Protein AF-A0A966J8F5-F1 (afdb_monomer_lite)

Structure (mmCIF, N/CA/C/O backbone):
data_AF-A0A966J8F5-F1
#
_entry.id   AF-A0A966J8F5-F1
#
loop_
_atom_site.group_PDB
_atom_site.id
_atom_site.type_symbol
_atom_site.label_atom_id
_atom_site.label_alt_id
_atom_site.label_comp_id
_atom_site.label_asym_id
_atom_site.label_entity_id
_atom_site.label_seq_id
_atom_site.pdbx_PDB_ins_code
_atom_site.Cartn_x
_atom_site.Cartn_y
_atom_site.Cartn_z
_atom_site.occupancy
_atom_site.B_iso_or_equiv
_atom_site.auth_seq_id
_atom_site.auth_comp_id
_atom_site.auth_asym_id
_atom_site.auth_atom_id
_atom_site.pdbx_PDB_model_num
ATOM 1 N N . MET A 1 1 ? 41.437 -0.752 0.936 1.00 27.78 1 MET A N 1
ATOM 2 C CA . MET A 1 1 ? 42.569 -0.309 0.104 1.00 27.78 1 MET A CA 1
ATOM 3 C C . MET A 1 1 ? 41.995 0.548 -1.006 1.00 27.78 1 MET A C 1
ATOM 5 O O . MET A 1 1 ? 41.248 0.027 -1.821 1.00 27.78 1 MET A O 1
ATOM 9 N N . SER A 1 2 ? 42.232 1.856 -0.940 1.00 38.91 2 SER A N 1
ATOM 10 C CA . SER A 1 2 ? 41.903 2.834 -1.979 1.00 38.91 2 SER A CA 1
ATOM 11 C C . SER A 1 2 ? 42.869 2.631 -3.147 1.00 38.91 2 SER A C 1
ATOM 13 O O . SER A 1 2 ? 44.021 3.058 -3.088 1.00 38.91 2 SER A O 1
ATOM 15 N N . GLY A 1 3 ? 42.451 1.877 -4.158 1.00 43.62 3 GLY A N 1
ATOM 16 C CA . GLY A 1 3 ? 43.195 1.782 -5.407 1.00 43.62 3 GLY A CA 1
ATOM 17 C C . GLY A 1 3 ? 42.671 2.849 -6.352 1.00 43.62 3 GLY A C 1
ATOM 18 O O . GLY A 1 3 ? 41.497 2.795 -6.699 1.00 43.62 3 GLY A O 1
ATOM 19 N N . ALA A 1 4 ? 43.519 3.799 -6.745 1.00 52.91 4 ALA A N 1
ATOM 20 C CA . ALA A 1 4 ? 43.224 4.708 -7.846 1.00 52.91 4 ALA A CA 1
ATOM 21 C C . ALA A 1 4 ? 42.781 3.898 -9.081 1.00 52.91 4 ALA A C 1
ATOM 23 O O . ALA A 1 4 ? 43.406 2.872 -9.386 1.00 52.91 4 ALA A O 1
ATOM 24 N N . LEU A 1 5 ? 41.689 4.337 -9.717 1.00 54.97 5 LEU A N 1
ATOM 25 C CA . LEU A 1 5 ? 41.231 3.850 -11.021 1.00 54.97 5 LEU A CA 1
ATOM 26 C C . LEU A 1 5 ? 42.339 4.068 -12.055 1.00 54.97 5 LEU A C 1
ATOM 28 O O . LEU A 1 5 ? 43.030 5.086 -11.996 1.00 54.97 5 LEU A O 1
ATOM 32 N N . ASP A 1 6 ? 42.471 3.155 -13.011 1.00 59.91 6 ASP A N 1
ATOM 33 C CA . ASP A 1 6 ? 43.312 3.411 -14.180 1.00 59.91 6 ASP A CA 1
ATOM 34 C C . ASP A 1 6 ? 42.486 4.256 -15.162 1.00 59.91 6 ASP A C 1
ATOM 36 O O . ASP A 1 6 ? 41.316 3.955 -15.397 1.00 59.91 6 ASP A O 1
ATOM 40 N N . SER A 1 7 ? 43.044 5.333 -15.716 1.00 62.97 7 SER A N 1
ATOM 41 C CA . SER A 1 7 ? 42.364 6.165 -16.714 1.00 62.97 7 SER A CA 1
ATOM 42 C C . SER A 1 7 ? 42.996 6.004 -18.096 1.00 62.97 7 SER A C 1
ATOM 44 O O . SER A 1 7 ? 44.214 5.911 -18.230 1.00 62.97 7 SER A O 1
ATOM 46 N N . LEU A 1 8 ? 42.157 5.975 -19.132 1.00 69.38 8 LEU A N 1
ATOM 47 C CA . LEU A 1 8 ? 42.561 5.962 -20.534 1.00 69.38 8 LEU A CA 1
ATOM 48 C C . LEU A 1 8 ? 41.934 7.159 -21.244 1.00 69.38 8 LEU A C 1
ATOM 50 O O . LEU A 1 8 ? 40.709 7.269 -21.323 1.00 69.38 8 LEU A O 1
ATOM 54 N N . THR A 1 9 ? 42.778 8.029 -21.790 1.00 66.81 9 THR A N 1
ATOM 55 C CA . THR A 1 9 ? 42.324 9.111 -22.662 1.00 66.81 9 THR A CA 1
ATOM 56 C C . THR A 1 9 ? 42.034 8.544 -24.048 1.00 66.81 9 THR A C 1
ATOM 58 O O . THR A 1 9 ? 42.932 8.026 -24.706 1.00 66.81 9 THR A O 1
ATOM 61 N N . VAL A 1 10 ? 40.778 8.618 -24.475 1.00 71.12 10 VAL A N 1
ATOM 62 C CA . VAL A 1 10 ? 40.305 8.161 -25.781 1.00 71.12 10 VAL A CA 1
ATOM 63 C C . VAL A 1 10 ? 40.438 9.312 -26.772 1.00 71.12 10 VAL A C 1
ATOM 65 O O . VAL A 1 10 ? 39.859 10.382 -26.569 1.00 71.12 10 VAL A O 1
ATOM 68 N N . THR A 1 11 ? 41.193 9.077 -27.840 1.00 71.12 11 THR A N 1
ATOM 69 C CA . THR A 1 11 ? 41.366 9.996 -28.971 1.00 71.12 11 THR A CA 1
ATOM 70 C C . THR A 1 11 ? 40.609 9.472 -30.191 1.00 71.12 11 THR A C 1
ATOM 72 O O . THR A 1 11 ? 40.102 8.347 -30.198 1.00 71.12 11 THR A O 1
ATOM 75 N N . ALA A 1 12 ? 40.549 10.264 -31.265 1.00 64.31 12 ALA A N 1
ATOM 76 C CA . ALA A 1 12 ? 39.954 9.830 -32.534 1.00 64.31 12 ALA A CA 1
ATOM 77 C C . ALA A 1 12 ? 40.668 8.619 -33.180 1.00 64.31 12 ALA A C 1
ATOM 79 O O . ALA A 1 12 ? 40.118 7.996 -34.086 1.00 64.31 12 ALA A O 1
ATOM 80 N N . GLU A 1 13 ? 41.877 8.289 -32.723 1.00 68.81 13 GLU A N 1
ATOM 81 C CA . GLU A 1 13 ? 42.706 7.194 -33.239 1.00 68.81 13 GLU A CA 1
ATOM 82 C C . GLU A 1 13 ? 42.578 5.911 -32.399 1.00 68.81 13 GLU A C 1
ATOM 84 O O . GLU A 1 13 ? 42.968 4.836 -32.857 1.00 68.81 13 GLU A O 1
ATOM 89 N N . THR A 1 14 ? 42.007 5.994 -31.190 1.00 69.88 14 THR A N 1
ATOM 90 C CA . THR A 1 14 ? 41.884 4.853 -30.275 1.00 69.88 14 THR A CA 1
ATOM 91 C C . THR A 1 14 ? 40.883 3.826 -30.806 1.00 69.88 14 THR A C 1
ATOM 93 O O . THR A 1 14 ? 39.699 4.118 -31.003 1.00 69.88 14 THR A O 1
ATOM 96 N N . SER A 1 15 ? 41.333 2.585 -30.997 1.00 74.56 15 SER A N 1
ATOM 97 C CA . SER A 1 15 ? 40.471 1.513 -31.508 1.00 74.56 15 SER A CA 1
ATOM 98 C C . SER A 1 15 ? 39.706 0.788 -30.389 1.00 74.56 15 SER A C 1
ATOM 100 O O . SER A 1 15 ? 40.181 0.639 -29.264 1.00 74.56 15 SER A O 1
ATOM 102 N N . LEU A 1 16 ? 38.521 0.248 -30.700 1.00 63.12 16 LEU A N 1
ATOM 103 C CA . LEU A 1 16 ? 37.748 -0.578 -29.756 1.00 63.12 16 LEU A CA 1
ATOM 104 C C . LEU A 1 16 ? 38.511 -1.829 -29.288 1.00 63.12 16 LEU A C 1
ATOM 106 O O . LEU A 1 16 ? 38.300 -2.287 -28.166 1.00 63.12 16 LEU A O 1
ATOM 110 N N . LEU A 1 17 ? 39.380 -2.383 -30.140 1.00 65.62 17 LEU A N 1
ATOM 111 C CA . LEU A 1 17 ? 40.204 -3.549 -29.819 1.00 65.62 17 LEU A CA 1
ATOM 112 C C . LEU A 1 17 ? 41.227 -3.213 -28.726 1.00 65.62 17 LEU A C 1
ATOM 114 O O . LEU A 1 17 ? 41.369 -3.965 -27.769 1.00 65.62 17 LEU A O 1
ATOM 118 N N . GLU A 1 18 ? 41.869 -2.054 -28.841 1.00 74.88 18 GLU A N 1
ATOM 119 C CA . GLU A 1 18 ? 42.858 -1.543 -27.891 1.00 74.88 18 GLU A CA 1
ATOM 120 C C . GLU A 1 18 ? 42.237 -1.280 -26.513 1.00 74.88 18 GLU A C 1
ATOM 122 O O . GLU A 1 18 ? 42.765 -1.720 -25.491 1.00 74.88 18 GLU A O 1
ATOM 127 N N . ILE A 1 19 ? 41.043 -0.674 -26.483 1.00 73.94 19 ILE A N 1
ATOM 128 C CA . ILE A 1 19 ? 40.263 -0.494 -25.247 1.00 73.94 19 ILE A CA 1
ATOM 129 C C . ILE A 1 19 ? 39.933 -1.855 -24.613 1.00 73.94 19 ILE A C 1
ATOM 131 O O . ILE A 1 19 ? 40.020 -2.020 -23.397 1.00 73.94 19 ILE A O 1
ATOM 135 N N . LEU A 1 20 ? 39.561 -2.846 -25.429 1.00 70.62 20 LEU A N 1
ATOM 136 C CA . LEU A 1 20 ? 39.231 -4.198 -24.973 1.00 70.62 20 LEU A CA 1
ATOM 137 C C . LEU A 1 20 ? 40.443 -4.958 -24.429 1.00 70.62 20 LEU A C 1
ATOM 139 O O . LEU A 1 20 ? 40.294 -5.697 -23.456 1.00 70.62 20 LEU A O 1
ATOM 143 N N . GLU A 1 21 ? 41.615 -4.818 -25.042 1.00 75.88 21 GLU A N 1
ATOM 144 C CA . GLU A 1 21 ? 42.851 -5.432 -24.550 1.00 75.88 21 GLU A CA 1
ATOM 145 C C . GLU A 1 21 ? 43.305 -4.798 -23.234 1.00 75.88 21 GLU A C 1
ATOM 147 O O . GLU A 1 21 ? 43.598 -5.528 -22.286 1.00 75.88 21 GLU A O 1
ATOM 152 N N . LEU A 1 22 ? 43.246 -3.467 -23.124 1.00 73.44 22 LEU A N 1
ATOM 153 C CA . LEU A 1 22 ? 43.526 -2.741 -21.880 1.00 73.44 22 LEU A CA 1
ATOM 154 C C . LEU A 1 22 ? 42.555 -3.123 -20.762 1.00 73.44 22 LEU A C 1
ATOM 156 O O . LEU A 1 22 ? 42.973 -3.383 -19.634 1.00 73.44 22 LEU A O 1
ATOM 160 N N . PHE A 1 23 ? 41.264 -3.229 -21.077 1.00 71.31 23 PHE A N 1
ATOM 161 C CA . PHE A 1 23 ? 40.258 -3.664 -20.114 1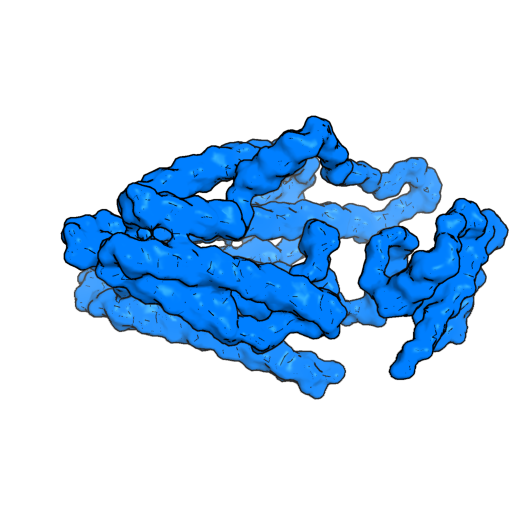.00 71.31 23 PHE A CA 1
ATOM 162 C C . PHE A 1 23 ? 40.482 -5.112 -19.656 1.00 71.31 23 PHE A C 1
ATOM 164 O O . PHE A 1 23 ? 40.400 -5.399 -18.467 1.00 71.31 23 PHE A O 1
ATOM 171 N N . LYS A 1 24 ? 40.796 -6.033 -20.578 1.00 73.62 24 LYS A N 1
ATOM 172 C CA . LYS A 1 24 ? 41.087 -7.440 -20.243 1.00 73.62 24 LYS A CA 1
ATOM 173 C C . LYS A 1 24 ? 42.396 -7.609 -19.469 1.00 73.62 24 LYS A C 1
ATOM 175 O O . LYS A 1 24 ? 42.520 -8.573 -18.717 1.00 73.62 24 LYS A O 1
ATOM 180 N N . GLY A 1 25 ? 43.363 -6.721 -19.691 1.00 73.38 25 GLY A N 1
ATOM 181 C CA . GLY A 1 25 ? 44.661 -6.721 -19.020 1.00 73.38 25 GLY A CA 1
ATOM 182 C C . GLY A 1 25 ? 44.659 -6.031 -17.655 1.00 73.38 25 GLY A C 1
ATOM 183 O O . GLY A 1 25 ? 45.545 -6.306 -16.845 1.00 73.38 25 GLY A O 1
ATOM 184 N N . SER A 1 26 ? 43.684 -5.160 -17.373 1.00 72.31 26 SER A N 1
ATOM 185 C CA . SER A 1 26 ? 43.607 -4.470 -16.086 1.00 72.31 26 SER A CA 1
ATOM 186 C C . SER A 1 26 ? 42.975 -5.344 -15.000 1.00 72.31 26 SER A C 1
ATOM 188 O O . SER A 1 26 ? 42.033 -6.103 -15.217 1.00 72.31 26 SER A O 1
ATOM 190 N N . THR A 1 27 ? 43.508 -5.212 -13.787 1.00 60.16 27 THR A N 1
ATOM 191 C CA . THR A 1 27 ? 42.956 -5.820 -12.565 1.00 60.16 27 THR A CA 1
ATOM 192 C C . THR A 1 27 ? 42.070 -4.843 -11.784 1.00 60.16 27 THR A C 1
ATOM 194 O O . THR A 1 27 ? 41.579 -5.183 -10.705 1.00 60.16 27 THR A O 1
ATOM 197 N N . LYS A 1 28 ? 41.872 -3.631 -12.320 1.00 60.34 28 LYS A N 1
ATOM 198 C CA . LYS A 1 28 ? 41.107 -2.531 -11.728 1.00 60.34 28 LYS A CA 1
ATOM 199 C C . LYS A 1 28 ? 40.084 -1.978 -12.720 1.00 60.34 28 LYS A C 1
ATOM 201 O O . LYS A 1 28 ? 40.144 -2.235 -13.918 1.00 60.34 28 LYS A O 1
ATOM 206 N N . ASP A 1 29 ? 39.151 -1.191 -12.200 1.00 58.47 29 ASP A N 1
ATOM 207 C CA . ASP A 1 29 ? 38.188 -0.449 -13.010 1.00 58.47 29 ASP A CA 1
ATOM 208 C C . ASP A 1 29 ? 38.923 0.593 -13.888 1.00 58.47 29 ASP A C 1
ATOM 210 O O . ASP A 1 29 ? 39.767 1.349 -13.395 1.00 58.47 29 ASP A O 1
ATOM 214 N N . LEU A 1 30 ? 38.592 0.618 -15.186 1.00 64.50 30 LEU A N 1
ATOM 215 C CA . LEU A 1 30 ? 39.188 1.498 -16.198 1.00 64.50 30 LEU A CA 1
ATOM 216 C C . LEU A 1 30 ? 38.237 2.664 -16.523 1.00 64.50 30 LEU A C 1
ATOM 218 O O . LEU A 1 30 ? 37.098 2.447 -16.944 1.00 64.50 30 LEU A O 1
ATOM 222 N N . LEU A 1 31 ? 38.704 3.900 -16.352 1.00 65.25 31 LEU A N 1
ATOM 223 C CA . LEU A 1 31 ? 37.974 5.129 -16.662 1.00 65.25 31 LEU A CA 1
ATOM 224 C C . LEU A 1 31 ? 38.357 5.642 -18.057 1.00 65.25 31 LEU A C 1
ATOM 226 O O . LEU A 1 31 ? 39.491 6.052 -18.273 1.00 65.25 31 LEU A O 1
ATOM 230 N N . LEU A 1 32 ? 37.406 5.668 -18.991 1.00 65.38 32 LEU A N 1
ATOM 231 C CA . LEU A 1 32 ? 37.613 6.232 -20.329 1.00 65.38 32 LEU A CA 1
ATOM 232 C C . LEU A 1 32 ? 37.292 7.733 -20.331 1.00 65.38 32 LEU A C 1
ATOM 234 O O . LEU A 1 32 ? 36.190 8.121 -19.942 1.00 65.38 32 LEU A O 1
ATOM 238 N N . ILE A 1 33 ? 38.232 8.566 -20.777 1.00 56.88 33 ILE A N 1
ATOM 239 C CA . ILE A 1 33 ? 38.100 10.029 -20.816 1.00 56.88 33 ILE A CA 1
ATOM 240 C C . ILE A 1 33 ? 38.290 10.499 -22.257 1.00 56.88 33 ILE A C 1
ATOM 242 O O . ILE A 1 33 ? 39.343 10.284 -22.833 1.00 56.88 33 ILE A O 1
ATOM 246 N N . ASP A 1 34 ? 37.293 11.148 -22.852 1.00 57.03 34 ASP A N 1
ATOM 247 C CA . ASP A 1 34 ? 37.446 11.771 -24.175 1.00 57.03 34 ASP A CA 1
ATOM 248 C C . ASP A 1 34 ? 38.460 12.928 -24.097 1.00 57.03 34 ASP A C 1
ATOM 250 O O . ASP A 1 34 ? 38.349 13.783 -23.212 1.00 57.03 34 ASP A O 1
ATOM 254 N N . GLU A 1 35 ? 39.422 12.964 -25.028 1.00 53.66 35 GLU A N 1
ATOM 255 C CA . GLU A 1 35 ? 40.482 13.981 -25.147 1.00 53.66 35 GLU A CA 1
ATOM 256 C C . GLU A 1 35 ? 39.977 15.435 -25.095 1.00 53.66 35 GLU A C 1
ATOM 258 O O . GLU A 1 35 ? 40.712 16.339 -24.696 1.00 53.66 35 GLU A O 1
ATOM 263 N N . ARG A 1 36 ? 38.720 15.683 -25.484 1.00 42.50 36 ARG A N 1
ATOM 264 C CA . ARG A 1 36 ? 38.117 17.027 -25.522 1.00 42.50 36 ARG A CA 1
ATOM 265 C C . ARG A 1 36 ? 37.429 17.415 -24.217 1.00 42.50 36 ARG A C 1
ATOM 267 O O . ARG A 1 36 ? 36.923 18.534 -24.096 1.00 42.50 36 ARG A O 1
ATOM 274 N N . THR A 1 37 ? 37.391 16.514 -23.240 1.00 44.19 37 THR A N 1
ATOM 275 C CA . THR A 1 37 ? 36.713 16.731 -21.961 1.00 44.19 37 THR A CA 1
ATOM 276 C C . THR A 1 37 ? 37.679 17.329 -20.943 1.00 44.19 37 THR A C 1
ATOM 278 O O . THR A 1 37 ? 38.587 16.660 -20.462 1.00 44.19 37 THR A O 1
ATOM 281 N N . ILE A 1 38 ? 37.460 18.590 -20.561 1.00 42.16 38 ILE A N 1
ATOM 282 C CA . ILE A 1 38 ? 38.235 19.248 -19.499 1.00 42.16 38 ILE A CA 1
ATOM 283 C C . ILE A 1 38 ? 37.555 18.982 -18.154 1.00 42.16 38 ILE A C 1
ATOM 285 O O . ILE A 1 38 ? 36.495 19.538 -17.859 1.00 42.16 38 ILE A O 1
ATOM 289 N N . ILE A 1 39 ? 38.181 18.149 -17.324 1.00 43.62 39 ILE A N 1
ATOM 290 C CA . ILE A 1 39 ? 37.778 17.897 -15.937 1.00 43.62 39 ILE A CA 1
ATOM 291 C C . ILE A 1 39 ? 38.904 18.412 -15.043 1.00 43.62 39 ILE A C 1
ATOM 293 O O . ILE A 1 39 ? 40.059 18.053 -15.232 1.00 43.62 39 ILE A O 1
ATOM 297 N N . THR A 1 40 ? 38.586 19.289 -14.092 1.00 39.41 40 THR A N 1
ATOM 298 C CA . THR A 1 40 ? 39.594 19.829 -13.161 1.00 39.41 40 THR A CA 1
ATOM 299 C C . THR A 1 40 ? 40.020 18.763 -12.146 1.00 39.41 40 THR A C 1
ATOM 301 O O . THR A 1 40 ? 39.174 17.980 -11.717 1.00 39.41 40 THR A O 1
ATOM 304 N N . ASP A 1 41 ? 41.288 18.752 -11.717 1.00 41.28 41 ASP A N 1
ATOM 305 C CA . ASP A 1 41 ? 41.841 17.732 -10.798 1.00 41.28 41 ASP A CA 1
ATOM 306 C C . ASP A 1 41 ? 40.985 17.459 -9.544 1.00 41.28 41 ASP A C 1
ATOM 308 O O . ASP A 1 41 ? 40.738 16.289 -9.248 1.00 41.28 41 ASP A O 1
ATOM 312 N N . PRO A 1 42 ? 40.397 18.469 -8.862 1.00 39.34 42 PRO A N 1
ATOM 313 C CA . PRO A 1 42 ? 39.513 18.213 -7.722 1.00 39.34 42 PRO A CA 1
ATOM 314 C C . PRO A 1 42 ? 38.245 17.433 -8.103 1.00 39.34 42 PRO A C 1
ATOM 316 O O . PRO A 1 42 ? 37.705 16.677 -7.300 1.00 39.34 42 PRO A O 1
ATOM 319 N N . HIS A 1 43 ? 37.746 17.614 -9.329 1.00 41.31 43 HIS A N 1
ATOM 320 C CA . HIS A 1 43 ? 36.604 16.867 -9.857 1.00 41.31 43 HIS A CA 1
ATOM 321 C C . HIS A 1 43 ? 37.012 15.468 -10.332 1.00 41.31 43 HIS A C 1
ATOM 323 O O . HIS A 1 43 ? 36.195 14.556 -10.253 1.00 41.31 43 HIS A O 1
ATOM 329 N N . LEU A 1 44 ? 38.258 15.278 -10.775 1.00 47.31 44 LEU A N 1
ATOM 330 C CA . LEU A 1 44 ? 38.805 13.972 -11.145 1.00 47.31 44 LEU A CA 1
ATOM 331 C C . LEU A 1 44 ? 38.998 13.072 -9.913 1.00 47.31 44 LEU A C 1
ATOM 333 O O . LEU A 1 44 ? 38.591 11.914 -9.938 1.00 47.31 44 LEU A O 1
ATOM 337 N N . GLU A 1 45 ? 39.514 13.619 -8.808 1.00 46.12 45 GLU A N 1
ATOM 338 C CA . GLU A 1 45 ? 39.604 12.917 -7.515 1.00 46.12 45 GLU A CA 1
ATOM 339 C C . GLU A 1 45 ? 38.214 12.530 -6.972 1.00 46.12 45 GLU A C 1
ATOM 341 O O . GLU A 1 45 ? 38.010 11.433 -6.456 1.00 46.12 45 GLU A O 1
ATOM 346 N N . LEU A 1 46 ? 37.202 13.381 -7.173 1.00 41.47 46 LEU A N 1
ATOM 347 C CA . LEU A 1 46 ? 35.810 13.064 -6.825 1.00 41.47 46 LEU A CA 1
ATOM 348 C C . LEU A 1 46 ? 35.206 11.941 -7.691 1.00 41.47 46 LEU A C 1
ATOM 350 O O . LEU A 1 46 ? 34.330 11.214 -7.211 1.00 41.47 46 LEU A O 1
ATOM 354 N N . LEU A 1 47 ? 35.656 11.795 -8.944 1.00 44.19 47 LEU A N 1
ATOM 355 C CA . LEU A 1 47 ? 35.233 10.732 -9.867 1.00 44.19 47 LEU A CA 1
ATOM 356 C C . LEU A 1 47 ? 35.885 9.378 -9.543 1.00 44.19 47 LEU A C 1
ATOM 358 O O . LEU A 1 47 ? 35.274 8.340 -9.797 1.00 44.19 47 LEU A O 1
ATOM 362 N N . THR A 1 48 ? 37.093 9.377 -8.971 1.00 45.44 48 THR A N 1
ATOM 363 C CA . THR A 1 48 ? 37.821 8.159 -8.578 1.00 45.44 48 THR A CA 1
ATOM 364 C C . THR A 1 48 ? 37.443 7.661 -7.178 1.00 45.44 48 THR A C 1
ATOM 366 O O . THR A 1 48 ? 37.435 6.451 -6.949 1.00 45.44 48 THR A O 1
ATOM 369 N N . ASP A 1 49 ? 37.030 8.551 -6.268 1.00 39.41 49 ASP A N 1
ATOM 370 C CA . ASP A 1 49 ? 36.636 8.188 -4.895 1.00 39.41 49 ASP A CA 1
ATOM 371 C C . ASP A 1 49 ? 35.139 7.838 -4.728 1.00 39.41 49 ASP A C 1
ATOM 373 O O . ASP A 1 49 ? 34.740 7.150 -3.770 1.00 39.41 49 ASP A O 1
ATOM 377 N N . TYR A 1 50 ? 34.267 8.249 -5.660 1.00 37.44 50 TYR A N 1
ATOM 378 C CA . TYR A 1 50 ? 32.825 7.985 -5.593 1.00 37.44 50 TYR A CA 1
ATOM 379 C C . TYR A 1 50 ? 32.205 7.526 -6.920 1.00 37.44 50 TYR A C 1
ATOM 381 O O . TYR A 1 50 ? 32.297 8.224 -7.922 1.00 37.44 50 TYR A O 1
ATOM 389 N N . PRO A 1 51 ? 31.437 6.415 -6.947 1.00 36.16 51 PRO A N 1
ATOM 390 C CA . PRO A 1 51 ? 30.727 6.028 -8.147 1.00 36.16 51 PRO A CA 1
ATOM 391 C C . PRO A 1 51 ? 29.483 6.913 -8.270 1.00 36.16 51 PRO A C 1
ATOM 393 O O . PRO A 1 51 ? 28.575 6.781 -7.438 1.00 36.16 51 PRO A O 1
ATOM 396 N N . ARG A 1 52 ? 29.403 7.780 -9.296 1.00 40.16 52 ARG A N 1
ATOM 397 C CA . ARG A 1 52 ? 28.113 8.166 -9.912 1.00 40.16 52 ARG A CA 1
ATOM 398 C C . ARG A 1 52 ? 28.170 8.937 -11.251 1.00 40.16 52 ARG A C 1
ATOM 400 O O . ARG A 1 52 ? 28.864 9.932 -11.364 1.00 40.16 52 ARG A O 1
ATOM 407 N N . SER A 1 53 ? 27.299 8.474 -12.172 1.00 45.28 53 SER A N 1
ATOM 408 C CA . SER A 1 53 ? 26.456 9.159 -13.195 1.00 45.28 53 SER A CA 1
ATOM 409 C C . SER A 1 53 ? 26.940 10.518 -13.724 1.00 45.28 53 SER A C 1
ATOM 411 O O . SER A 1 53 ? 26.818 11.496 -12.996 1.00 45.28 53 SER A O 1
ATOM 413 N N . THR A 1 54 ? 27.408 10.722 -14.956 1.00 38.09 54 THR A N 1
ATOM 414 C CA . THR A 1 54 ? 27.193 10.143 -16.310 1.00 38.09 54 THR A CA 1
ATOM 415 C C . THR A 1 54 ? 28.434 10.554 -17.132 1.00 38.09 54 THR A C 1
ATOM 417 O O . THR A 1 54 ? 28.893 11.673 -16.943 1.00 38.09 54 THR A O 1
ATOM 420 N N . SER A 1 55 ? 29.089 9.748 -17.969 1.00 35.09 55 SER A N 1
ATOM 421 C CA . SER A 1 55 ? 28.613 9.049 -19.171 1.00 35.09 55 SER A CA 1
ATOM 422 C C . SER A 1 55 ? 29.583 7.901 -19.480 1.00 35.09 55 SER A C 1
ATOM 424 O O . SER A 1 55 ? 30.771 8.162 -19.570 1.00 35.09 55 SER A O 1
ATOM 426 N N . ALA A 1 56 ? 29.105 6.664 -19.627 1.00 31.81 56 ALA A N 1
ATOM 427 C CA . ALA A 1 56 ? 29.779 5.558 -20.328 1.00 31.81 56 ALA A CA 1
ATOM 428 C C . ALA A 1 56 ? 28.944 4.283 -20.150 1.00 31.81 56 ALA A C 1
ATOM 430 O O . ALA A 1 56 ? 28.228 4.136 -19.155 1.00 31.81 56 ALA A O 1
ATOM 431 N N . ALA A 1 57 ? 29.020 3.371 -21.117 1.00 30.05 57 ALA A N 1
ATOM 432 C CA . ALA A 1 57 ? 28.368 2.072 -21.060 1.00 30.05 57 ALA A CA 1
ATOM 433 C C . ALA A 1 57 ? 28.722 1.335 -19.755 1.00 30.05 57 ALA A C 1
ATOM 435 O O . ALA A 1 57 ? 29.845 0.883 -19.555 1.00 30.05 57 ALA A O 1
ATOM 436 N N . LEU A 1 58 ? 27.738 1.188 -18.867 1.00 28.69 58 LEU A N 1
ATOM 437 C CA . LEU A 1 58 ? 27.820 0.281 -17.728 1.00 28.69 58 LEU A CA 1
ATOM 438 C C . LEU A 1 58 ? 27.637 -1.145 -18.252 1.00 28.69 58 LEU A C 1
ATOM 440 O O . LEU A 1 58 ? 26.522 -1.670 -18.287 1.00 28.69 58 LEU A O 1
ATOM 444 N N . VAL A 1 59 ? 28.734 -1.793 -18.642 1.00 30.69 59 VAL A N 1
ATOM 445 C CA . VAL A 1 59 ? 28.779 -3.255 -18.585 1.00 30.69 59 VAL A CA 1
ATOM 446 C C . VAL A 1 59 ? 28.761 -3.597 -17.100 1.00 30.69 59 VAL A C 1
ATOM 448 O O . VAL A 1 59 ? 29.697 -3.299 -16.363 1.00 30.69 59 VAL A O 1
ATOM 451 N N . ALA A 1 60 ? 27.636 -4.125 -16.622 1.00 30.78 60 ALA A N 1
ATOM 452 C CA . ALA A 1 60 ? 27.514 -4.529 -15.231 1.00 30.78 60 ALA A CA 1
ATOM 453 C C . ALA A 1 60 ? 28.621 -5.542 -14.891 1.00 30.78 60 ALA A C 1
ATOM 455 O O . ALA A 1 60 ? 28.722 -6.585 -15.532 1.00 30.78 60 ALA A O 1
ATOM 456 N N . ILE A 1 61 ? 29.395 -5.249 -13.842 1.00 41.94 61 ILE A N 1
ATOM 457 C CA . ILE A 1 61 ? 30.511 -6.073 -13.339 1.00 41.94 61 ILE A CA 1
ATOM 458 C C . ILE A 1 61 ? 30.035 -7.478 -12.898 1.00 41.94 61 ILE A C 1
ATOM 460 O O . ILE A 1 61 ? 30.831 -8.402 -12.774 1.00 41.94 61 ILE A O 1
ATOM 464 N N . VAL A 1 62 ? 28.724 -7.689 -12.698 1.00 32.16 62 VAL A N 1
ATOM 465 C CA . VAL A 1 62 ? 28.156 -8.973 -12.259 1.00 32.16 62 VAL A CA 1
ATOM 466 C C . VAL A 1 62 ? 26.786 -9.219 -12.899 1.00 32.16 62 VAL A C 1
ATOM 468 O O . VAL A 1 62 ? 25.864 -8.406 -12.767 1.00 32.16 62 VAL A O 1
ATOM 471 N N . LYS A 1 63 ? 26.603 -10.393 -13.518 1.00 31.70 63 LYS A N 1
ATOM 472 C CA . LYS A 1 63 ? 25.281 -10.935 -13.872 1.00 31.70 63 LYS A CA 1
ATOM 473 C C . LYS A 1 63 ? 24.458 -11.069 -12.576 1.00 31.70 63 LYS A C 1
ATOM 475 O O . LYS A 1 63 ? 24.745 -11.954 -11.780 1.00 31.70 63 LYS A O 1
ATOM 480 N N . ASN A 1 64 ? 23.458 -10.196 -12.380 1.00 36.31 64 ASN A N 1
ATOM 481 C CA . ASN A 1 64 ? 22.589 -10.043 -11.185 1.00 36.31 64 ASN A CA 1
ATOM 482 C C . ASN A 1 64 ? 23.030 -9.042 -10.082 1.00 36.31 64 ASN A C 1
ATOM 484 O O . ASN A 1 64 ? 22.578 -9.154 -8.941 1.00 36.31 64 ASN A O 1
ATOM 488 N N . GLY A 1 65 ? 23.844 -8.025 -10.388 1.00 36.62 65 GLY A N 1
ATOM 489 C CA . GLY A 1 65 ? 24.144 -6.931 -9.446 1.00 36.62 65 GLY A CA 1
ATOM 490 C C . GLY A 1 65 ? 22.913 -6.081 -9.068 1.00 36.62 65 GLY A C 1
ATOM 491 O O . GLY A 1 65 ? 22.216 -5.545 -9.926 1.00 36.62 65 GLY A O 1
ATOM 492 N N . ASN A 1 66 ? 22.629 -5.945 -7.768 1.00 37.59 66 ASN A N 1
ATOM 493 C CA . ASN A 1 66 ? 21.431 -5.274 -7.243 1.00 37.59 66 ASN A CA 1
ATOM 494 C C . ASN A 1 66 ? 21.598 -3.749 -7.107 1.00 37.59 66 ASN A C 1
ATOM 496 O O . ASN A 1 66 ? 21.618 -3.222 -5.994 1.00 37.59 66 ASN A O 1
ATOM 500 N N . THR A 1 67 ? 21.663 -3.018 -8.217 1.00 36.44 67 THR A N 1
ATOM 501 C CA . THR A 1 67 ? 21.608 -1.544 -8.212 1.00 36.44 67 THR A CA 1
ATOM 502 C C . THR A 1 67 ? 20.237 -1.068 -8.695 1.00 36.44 67 THR A C 1
ATOM 504 O O . THR A 1 67 ? 19.977 -0.896 -9.883 1.00 36.44 67 THR A O 1
ATOM 507 N N . LEU A 1 68 ? 19.318 -0.861 -7.746 1.00 33.91 68 LEU A N 1
ATOM 508 C CA . LEU A 1 68 ? 18.014 -0.243 -8.004 1.00 33.91 68 LEU A CA 1
ATOM 509 C C . LEU A 1 68 ? 18.173 1.283 -8.069 1.00 33.91 68 LEU A C 1
ATOM 511 O O . LEU A 1 68 ? 18.254 1.964 -7.047 1.00 33.91 68 LEU A O 1
ATOM 515 N N . VAL A 1 69 ? 18.204 1.824 -9.288 1.00 32.66 69 VAL A N 1
ATOM 516 C CA . VAL A 1 69 ? 18.120 3.269 -9.545 1.00 32.66 69 VAL A CA 1
ATOM 517 C C . VAL A 1 69 ? 16.667 3.635 -9.841 1.00 32.66 69 VAL A C 1
ATOM 519 O O . VAL A 1 69 ? 16.034 3.054 -10.725 1.00 32.66 69 VAL A O 1
ATOM 522 N N . ARG A 1 70 ? 16.132 4.614 -9.107 1.00 33.16 70 ARG A N 1
ATOM 523 C CA . ARG A 1 70 ? 14.787 5.167 -9.296 1.00 33.16 70 ARG A CA 1
ATOM 524 C C . ARG A 1 70 ? 14.922 6.660 -9.590 1.00 33.16 70 ARG A C 1
ATOM 526 O O . ARG A 1 70 ? 15.386 7.394 -8.727 1.00 33.16 70 ARG A O 1
ATOM 533 N N . GLN A 1 71 ? 14.542 7.107 -10.794 1.00 31.52 71 GLN A N 1
ATOM 534 C CA . GLN A 1 71 ? 14.533 8.534 -11.181 1.00 31.52 71 GLN A CA 1
ATOM 535 C C . GLN A 1 71 ? 15.825 9.288 -10.772 1.00 31.52 71 GLN A C 1
ATOM 537 O O . GLN A 1 71 ? 15.769 10.247 -10.004 1.00 31.52 71 GLN A O 1
ATOM 542 N N . ASN A 1 72 ? 16.999 8.817 -11.214 1.00 29.84 72 ASN A N 1
ATOM 543 C CA . ASN A 1 72 ? 18.317 9.383 -10.864 1.00 29.84 72 ASN A CA 1
ATOM 544 C C . ASN A 1 72 ? 18.725 9.343 -9.372 1.00 29.84 72 ASN A C 1
ATOM 546 O O . ASN A 1 72 ? 19.680 10.006 -8.969 1.00 29.84 72 ASN A O 1
ATOM 550 N N . ARG A 1 73 ? 18.064 8.542 -8.525 1.00 30.62 73 ARG A N 1
ATOM 551 C CA . ARG A 1 73 ? 18.464 8.327 -7.122 1.00 30.62 73 ARG A CA 1
ATOM 552 C C . ARG A 1 73 ? 18.574 6.837 -6.789 1.00 30.62 73 ARG A C 1
ATOM 554 O O . ARG A 1 73 ? 17.723 6.037 -7.172 1.00 30.62 73 ARG A O 1
ATOM 561 N N . VAL A 1 74 ? 19.623 6.465 -6.052 1.00 34.03 74 VAL A N 1
ATOM 562 C CA . VAL A 1 74 ? 19.731 5.150 -5.397 1.00 34.03 74 VAL A CA 1
ATOM 563 C C . VAL A 1 74 ? 18.709 5.137 -4.260 1.00 34.03 74 VAL A C 1
ATOM 565 O O . VAL A 1 74 ? 18.875 5.858 -3.281 1.00 34.03 74 VAL A O 1
ATOM 568 N N . ALA A 1 75 ? 17.614 4.395 -4.413 1.00 37.53 75 ALA A N 1
ATOM 569 C CA . ALA A 1 75 ? 16.621 4.252 -3.353 1.00 37.53 75 ALA A CA 1
ATOM 570 C C . ALA A 1 75 ? 17.062 3.116 -2.431 1.00 37.53 75 ALA A C 1
ATOM 572 O O . ALA A 1 75 ? 17.165 1.966 -2.862 1.00 37.53 75 ALA A O 1
ATOM 573 N N . SER A 1 76 ? 17.368 3.439 -1.179 1.00 40.09 76 SER A N 1
ATOM 574 C CA . SER A 1 76 ? 17.806 2.439 -0.219 1.00 40.09 76 SER A CA 1
ATOM 575 C C . SER A 1 76 ? 17.725 2.921 1.213 1.00 40.09 76 SER A C 1
ATOM 577 O O . SER A 1 76 ? 18.299 3.961 1.525 1.00 40.09 76 SER A O 1
ATOM 579 N N . ALA A 1 77 ? 17.133 2.110 2.080 1.00 45.44 77 ALA A N 1
ATOM 580 C CA . ALA A 1 77 ? 17.289 2.243 3.519 1.00 45.44 77 ALA A CA 1
ATOM 581 C C . ALA A 1 77 ? 18.350 1.267 4.048 1.00 45.44 77 ALA A C 1
ATOM 583 O O . ALA A 1 77 ? 18.571 0.176 3.502 1.00 45.44 77 ALA A O 1
ATOM 584 N N . SER A 1 78 ? 19.013 1.681 5.125 1.00 47.25 78 SER A N 1
ATOM 585 C CA . SER A 1 78 ? 19.869 0.835 5.953 1.00 47.25 78 SER A CA 1
ATOM 586 C C . SER A 1 78 ? 18.987 0.016 6.899 1.00 47.25 78 SER A C 1
ATOM 588 O O . SER A 1 78 ? 17.929 0.462 7.310 1.00 47.25 78 SER A O 1
ATOM 590 N N . SER A 1 79 ? 19.424 -1.170 7.332 1.00 47.03 79 SER A N 1
ATOM 591 C CA . SER A 1 79 ? 18.665 -2.051 8.248 1.00 47.03 79 SER A CA 1
ATOM 592 C C . SER A 1 79 ? 18.371 -1.450 9.645 1.00 47.03 79 SER A C 1
ATOM 594 O O . SER A 1 79 ? 17.839 -2.149 10.506 1.00 47.03 79 SER A O 1
ATOM 596 N N . LYS A 1 80 ? 18.728 -0.186 9.916 1.00 49.41 80 LYS A N 1
ATOM 597 C CA . LYS A 1 80 ? 18.466 0.513 11.187 1.00 49.41 80 LYS A CA 1
ATOM 598 C C . LYS A 1 80 ? 17.076 1.184 11.250 1.00 49.41 80 LYS A C 1
ATOM 600 O O . LYS A 1 80 ? 16.806 1.893 12.220 1.00 49.41 80 LYS A O 1
ATOM 605 N N . SER A 1 81 ? 16.172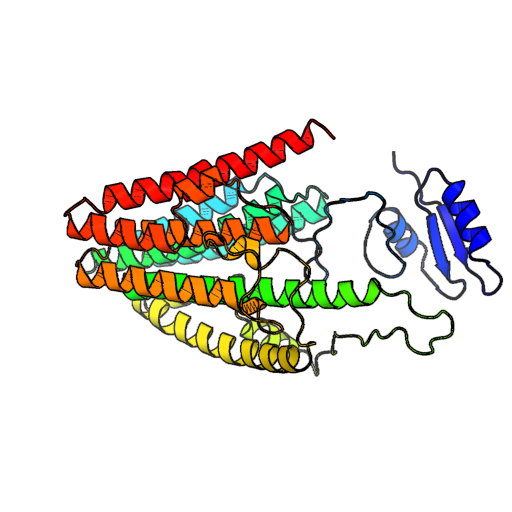 0.897 10.307 1.00 53.38 81 SER A N 1
ATOM 606 C CA . SER A 1 81 ? 14.820 1.483 10.160 1.00 53.38 81 SER A CA 1
ATOM 607 C C . SER A 1 81 ? 13.826 1.244 11.319 1.00 53.38 81 SER A C 1
ATOM 609 O O . SER A 1 81 ? 12.667 1.662 11.256 1.00 53.38 81 SER A O 1
ATOM 611 N N . HIS A 1 82 ? 14.245 0.609 12.419 1.00 57.66 82 HIS A N 1
ATOM 612 C CA . HIS A 1 82 ? 13.376 0.346 13.571 1.00 57.66 82 HIS A CA 1
ATOM 613 C C . HIS A 1 82 ? 12.871 1.632 14.249 1.00 57.66 82 HIS A C 1
ATOM 615 O O . HIS A 1 82 ? 11.719 1.686 14.672 1.00 57.66 82 HIS A O 1
ATOM 621 N N . LYS A 1 83 ? 13.691 2.693 14.313 1.00 63.69 83 LYS A N 1
ATOM 622 C CA . LYS A 1 83 ? 13.320 3.938 15.013 1.00 63.69 83 LYS A CA 1
ATOM 623 C C . LYS A 1 83 ? 12.222 4.728 14.292 1.00 63.69 83 LYS A C 1
ATOM 625 O O . LYS A 1 83 ? 11.322 5.240 14.947 1.00 63.69 83 LYS A O 1
ATOM 630 N N . VAL A 1 84 ? 12.259 4.780 12.960 1.00 69.38 84 VAL A N 1
ATOM 631 C CA . VAL A 1 84 ? 11.265 5.506 12.147 1.00 69.38 84 VAL A CA 1
ATOM 632 C C . VAL A 1 84 ? 9.880 4.880 12.289 1.00 69.38 84 VAL A C 1
ATOM 634 O O . VAL A 1 84 ? 8.883 5.579 12.472 1.00 69.38 84 VAL A O 1
ATOM 637 N N . THR A 1 85 ? 9.833 3.547 12.259 1.00 75.25 85 THR A N 1
ATOM 638 C CA . THR A 1 85 ? 8.583 2.791 12.369 1.00 75.25 85 THR A CA 1
ATOM 639 C C . THR A 1 85 ? 7.901 3.055 13.713 1.00 75.25 85 THR A C 1
ATOM 641 O O . THR A 1 85 ? 6.701 3.300 13.743 1.00 75.25 85 THR A O 1
ATOM 644 N N . ILE A 1 86 ? 8.658 3.106 14.815 1.00 85.56 86 ILE A N 1
ATOM 645 C CA . ILE A 1 86 ? 8.113 3.364 16.159 1.00 85.56 86 ILE A CA 1
ATOM 646 C C . ILE A 1 86 ? 7.475 4.759 16.257 1.00 85.56 86 ILE A C 1
ATOM 648 O O . ILE A 1 86 ? 6.378 4.886 16.798 1.00 85.56 86 ILE A O 1
ATOM 652 N N . ILE A 1 87 ? 8.114 5.796 15.701 1.00 88.00 87 ILE A N 1
ATOM 653 C CA . ILE A 1 87 ? 7.565 7.165 15.714 1.00 88.00 87 ILE A CA 1
ATOM 654 C C . ILE A 1 87 ? 6.244 7.214 14.933 1.00 88.00 87 ILE A C 1
ATOM 656 O O . ILE A 1 87 ? 5.262 7.784 15.409 1.00 88.00 87 ILE A O 1
ATOM 660 N N . GLY A 1 88 ? 6.193 6.568 13.764 1.00 87.12 88 GLY A N 1
ATOM 661 C CA . GLY A 1 88 ? 4.968 6.472 12.967 1.00 87.12 88 GLY A CA 1
ATOM 662 C C . GLY A 1 88 ? 3.848 5.688 13.666 1.00 87.12 88 GLY A C 1
ATOM 663 O O . GLY A 1 88 ? 2.689 6.093 13.613 1.00 87.12 88 GLY A O 1
ATOM 664 N N . LEU A 1 89 ? 4.179 4.613 14.389 1.00 91.69 89 LEU A N 1
ATOM 665 C CA . LEU A 1 89 ? 3.211 3.869 15.207 1.00 91.69 89 LEU A CA 1
ATOM 666 C C . LEU A 1 89 ? 2.651 4.727 16.347 1.00 91.69 89 LEU A C 1
ATOM 668 O O . LEU A 1 89 ? 1.445 4.724 16.591 1.00 91.69 89 LEU A O 1
ATOM 672 N N . TYR A 1 90 ? 3.507 5.502 17.014 1.00 94.44 90 TYR A N 1
ATOM 673 C CA . TYR A 1 90 ? 3.077 6.397 18.087 1.00 94.44 90 TYR A CA 1
ATOM 674 C C . TYR A 1 90 ? 2.217 7.560 17.565 1.00 94.44 90 TYR A C 1
ATOM 676 O O . TYR A 1 90 ? 1.279 7.994 18.236 1.00 94.44 90 TYR A O 1
ATOM 684 N N . SER A 1 91 ? 2.471 8.017 16.333 1.00 95.50 91 SER A N 1
ATOM 685 C CA . SER A 1 91 ? 1.599 8.963 15.627 1.00 95.50 91 SER A CA 1
ATOM 686 C C . SER A 1 91 ? 0.192 8.387 15.423 1.00 95.50 91 SER A C 1
ATOM 688 O O . SER A 1 91 ? -0.787 9.006 15.840 1.00 95.50 91 SER A O 1
ATOM 690 N N . ALA A 1 92 ? 0.085 7.176 14.866 1.00 95.62 92 ALA A N 1
ATOM 691 C CA . ALA A 1 92 ? -1.194 6.492 14.666 1.00 95.62 92 ALA A CA 1
ATOM 692 C C . ALA A 1 92 ? -1.958 6.272 15.984 1.00 95.62 92 ALA A C 1
ATOM 694 O O . ALA A 1 92 ? -3.160 6.530 16.054 1.00 95.62 92 ALA A O 1
ATOM 695 N N . TYR A 1 93 ? -1.253 5.863 17.044 1.00 96.62 93 TYR A N 1
ATOM 696 C CA . TYR A 1 93 ? -1.824 5.740 18.388 1.00 96.62 93 TYR A CA 1
ATOM 697 C C . TYR A 1 93 ? -2.336 7.082 18.929 1.00 96.62 93 TYR A C 1
ATOM 699 O O . TYR A 1 93 ? -3.412 7.149 19.514 1.00 96.62 93 TYR A O 1
ATOM 707 N N . SER A 1 94 ? -1.602 8.174 18.704 1.00 96.75 94 SER A N 1
ATOM 708 C CA . SER A 1 94 ? -2.030 9.507 19.139 1.00 96.75 94 SER A CA 1
ATOM 709 C C . SER A 1 94 ? -3.315 9.943 18.420 1.00 96.75 94 SER A C 1
ATOM 711 O O . SER A 1 94 ? -4.251 10.400 19.072 1.00 96.75 94 SER A O 1
ATOM 713 N N . PHE A 1 95 ? -3.428 9.700 17.107 1.00 96.69 95 PHE A N 1
ATOM 714 C CA . PHE A 1 95 ? -4.678 9.932 16.366 1.00 96.69 95 PHE A CA 1
ATOM 715 C C . PHE A 1 95 ? -5.849 9.084 16.885 1.00 96.69 95 PHE A C 1
ATOM 717 O O . PHE A 1 95 ? -6.985 9.555 16.911 1.00 96.69 95 PHE A O 1
ATOM 724 N N . SER A 1 96 ? -5.585 7.865 17.364 1.00 96.81 96 SER A N 1
ATOM 725 C CA . SER A 1 96 ? -6.617 6.955 17.876 1.00 96.81 96 SER A CA 1
ATOM 726 C C . SER A 1 96 ? -7.280 7.421 19.176 1.00 96.81 96 SER A C 1
ATOM 728 O O . SER A 1 96 ? -8.264 6.822 19.603 1.00 96.81 96 SER A O 1
ATOM 730 N N . ARG A 1 97 ? -6.757 8.464 19.830 1.00 95.44 97 ARG A N 1
ATOM 731 C CA . ARG A 1 97 ? -7.329 9.022 21.064 1.00 95.44 97 ARG A CA 1
ATOM 732 C C . ARG A 1 97 ? -8.515 9.960 20.819 1.00 95.44 97 ARG A C 1
ATOM 734 O O . ARG A 1 97 ? -9.197 10.286 21.784 1.00 95.44 97 ARG A O 1
ATOM 741 N N . GLY A 1 98 ? -8.723 10.436 19.589 1.00 91.00 98 GLY A N 1
ATOM 742 C CA . GLY A 1 98 ? -9.832 11.328 19.210 1.00 91.00 98 GLY A CA 1
ATOM 743 C C . GLY A 1 98 ? -9.692 12.791 19.658 1.00 91.00 98 GLY A C 1
ATOM 744 O O . GLY A 1 98 ? -10.167 13.684 18.975 1.00 91.00 98 GLY A O 1
ATOM 745 N N . THR A 1 99 ? -8.969 13.091 20.743 1.00 93.62 99 THR A N 1
ATOM 746 C CA . THR A 1 99 ? -8.859 14.471 21.251 1.00 93.62 99 THR A CA 1
ATOM 747 C C . THR A 1 99 ? -7.983 15.379 20.378 1.00 93.62 99 THR A C 1
ATOM 749 O O . THR A 1 99 ? -7.054 14.929 19.699 1.00 93.62 99 THR A O 1
ATOM 752 N N . PHE A 1 100 ? -8.221 16.695 20.443 1.00 94.00 100 PHE A N 1
ATOM 753 C CA . PHE A 1 100 ? -7.445 17.689 19.690 1.00 94.00 100 PHE A CA 1
ATOM 754 C C . PHE A 1 100 ? -5.941 17.635 19.998 1.00 94.00 100 PHE A C 1
ATOM 756 O O . PHE A 1 100 ? -5.130 17.558 19.079 1.00 94.00 100 PHE A O 1
ATOM 763 N N . LEU A 1 101 ? -5.552 17.624 21.280 1.00 96.50 101 LEU A N 1
ATOM 764 C CA . LEU A 1 101 ? -4.135 17.593 21.669 1.00 96.50 101 LEU A CA 1
ATOM 765 C C . LEU A 1 101 ? -3.435 16.317 21.190 1.00 96.50 101 LEU A C 1
ATOM 767 O O . LEU A 1 101 ? -2.285 16.368 20.756 1.00 96.50 101 LEU A O 1
ATOM 771 N N . ALA A 1 102 ? -4.132 15.181 21.228 1.00 95.44 102 ALA A N 1
ATOM 772 C CA . ALA A 1 102 ? -3.588 13.927 20.729 1.00 95.44 102 ALA A CA 1
ATOM 773 C C . ALA A 1 102 ? -3.491 13.918 19.194 1.00 95.44 102 ALA A C 1
ATOM 775 O O . ALA A 1 102 ? -2.507 13.431 18.644 1.00 95.44 102 ALA A O 1
ATOM 776 N N . THR A 1 103 ? -4.446 14.538 18.499 1.00 95.62 103 THR A N 1
ATOM 777 C CA . THR A 1 103 ? -4.398 14.747 17.043 1.00 95.62 103 THR A CA 1
ATOM 778 C C . THR A 1 103 ? -3.238 15.662 16.643 1.00 95.62 103 THR A C 1
ATOM 780 O O . THR A 1 103 ? -2.508 15.351 15.703 1.00 95.62 103 THR A O 1
ATOM 783 N N . LEU A 1 104 ? -3.006 16.751 17.384 1.00 97.44 104 LEU A N 1
ATOM 784 C CA . LEU A 1 104 ? -1.867 17.650 17.181 1.00 97.44 104 LEU A CA 1
ATOM 785 C C . LEU A 1 104 ? -0.535 16.921 17.392 1.00 97.44 104 LEU A C 1
ATOM 787 O O . LEU A 1 104 ? 0.358 17.008 16.548 1.00 97.44 104 LEU A O 1
ATOM 791 N N . LEU A 1 105 ? -0.419 16.154 18.478 1.00 97.44 105 LEU A N 1
ATOM 792 C CA . LEU A 1 105 ? 0.754 15.323 18.739 1.00 97.44 105 LEU A CA 1
ATOM 793 C C . LEU A 1 105 ? 0.963 14.296 17.617 1.00 97.44 105 LEU A C 1
ATOM 795 O O . LEU A 1 105 ? 2.071 14.175 17.094 1.00 97.44 105 LEU A O 1
ATOM 799 N N . GLY A 1 106 ? -0.100 13.605 17.197 1.00 96.88 106 GLY A N 1
ATOM 800 C CA . GLY A 1 106 ? -0.077 12.655 16.087 1.00 96.88 106 GLY A CA 1
ATOM 801 C C . GLY A 1 106 ? 0.411 13.294 14.790 1.00 96.88 106 GLY A C 1
ATOM 802 O O . GLY A 1 106 ? 1.285 12.736 14.124 1.00 96.88 106 GLY A O 1
ATOM 803 N N . ALA A 1 107 ? -0.075 14.494 14.471 1.00 97.06 107 ALA A N 1
ATOM 804 C CA . ALA A 1 107 ? 0.323 15.255 13.295 1.00 97.06 107 ALA A CA 1
ATOM 805 C C . ALA A 1 107 ? 1.805 15.651 13.325 1.00 97.06 107 ALA A C 1
ATOM 807 O O . ALA A 1 107 ? 2.482 15.485 12.308 1.00 97.06 107 ALA A O 1
ATOM 808 N N . ILE A 1 108 ? 2.316 16.118 14.470 1.00 97.06 108 ILE A N 1
ATOM 809 C CA . ILE A 1 108 ? 3.734 16.466 14.656 1.00 97.06 108 ILE A CA 1
ATOM 810 C C . ILE A 1 108 ? 4.611 15.219 14.516 1.00 97.06 108 ILE A C 1
ATOM 812 O O . ILE A 1 108 ? 5.576 15.225 13.754 1.00 97.06 108 ILE A O 1
ATOM 816 N N . LEU A 1 109 ? 4.256 14.127 15.196 1.00 96.38 109 LEU A N 1
ATOM 817 C CA . LEU A 1 109 ? 4.993 12.863 15.130 1.00 96.38 109 LEU A CA 1
ATOM 818 C C . LEU A 1 109 ? 5.029 12.293 13.711 1.00 96.38 109 LEU A C 1
ATOM 820 O O . LEU A 1 109 ? 6.063 11.775 13.290 1.00 96.38 109 LEU A O 1
ATOM 824 N N . LEU A 1 110 ? 3.932 12.425 12.957 1.00 94.69 110 LEU A N 1
ATOM 825 C CA . LEU A 1 110 ? 3.885 11.996 11.563 1.00 94.69 110 LEU A CA 1
ATOM 826 C C . LEU A 1 110 ? 4.920 12.761 10.731 1.00 94.69 110 LEU A C 1
ATOM 828 O O . LEU A 1 110 ? 5.697 12.136 10.013 1.00 94.69 110 LEU A O 1
ATOM 832 N N . GLN A 1 111 ? 5.001 14.086 10.887 1.00 94.19 111 GLN A N 1
ATOM 833 C CA . GLN A 1 111 ? 5.993 14.908 10.184 1.00 94.19 111 GLN A CA 1
ATOM 834 C C . GLN A 1 111 ? 7.426 14.579 10.609 1.00 94.19 111 GLN A C 1
ATOM 836 O O . GLN A 1 111 ? 8.296 14.404 9.757 1.00 94.19 111 GLN A O 1
ATOM 841 N N . VAL A 1 112 ? 7.671 14.412 11.913 1.00 91.56 112 VAL A N 1
ATOM 842 C CA . VAL A 1 112 ? 8.982 13.985 12.424 1.00 91.56 112 VAL A CA 1
ATOM 843 C C . VAL A 1 112 ? 9.383 12.645 11.812 1.00 91.56 112 VAL A C 1
ATOM 845 O O . VAL A 1 112 ? 10.526 12.488 11.391 1.00 91.56 112 VAL A O 1
ATOM 848 N N . SER A 1 113 ? 8.453 11.695 11.691 1.00 90.06 113 SER A N 1
ATOM 849 C CA . SER A 1 113 ? 8.766 10.393 11.102 1.00 90.06 113 SER A CA 1
ATOM 850 C C . SER A 1 113 ? 9.221 10.497 9.640 1.00 90.06 113 SER A C 1
ATOM 852 O O . SER A 1 113 ? 10.180 9.820 9.290 1.00 90.06 113 SER A O 1
ATOM 854 N N . ILE A 1 114 ? 8.641 11.393 8.826 1.00 85.25 114 ILE A N 1
ATOM 855 C CA . ILE A 1 114 ? 9.086 11.649 7.437 1.00 85.25 114 ILE A CA 1
ATOM 856 C C . ILE A 1 114 ? 10.503 12.206 7.419 1.00 85.25 114 ILE A C 1
ATOM 858 O O . ILE A 1 114 ? 11.317 11.796 6.596 1.00 85.25 114 ILE A O 1
ATOM 862 N N . ILE A 1 115 ? 10.807 13.147 8.316 1.00 86.31 115 ILE A N 1
ATOM 863 C CA . ILE A 1 115 ? 12.132 13.771 8.380 1.00 86.31 115 ILE A CA 1
ATOM 864 C C . ILE A 1 115 ? 13.184 12.699 8.675 1.00 86.31 115 ILE A C 1
ATOM 866 O O . ILE A 1 115 ? 14.196 12.625 7.980 1.00 86.31 115 ILE A O 1
ATOM 870 N N . VAL A 1 116 ? 12.934 11.831 9.661 1.00 83.81 116 VAL A N 1
ATOM 871 C CA . VAL A 1 116 ? 13.875 10.756 10.014 1.00 83.81 116 VAL A CA 1
ATOM 872 C C . VAL A 1 116 ? 13.994 9.722 8.887 1.00 83.81 116 VAL A C 1
ATOM 874 O O . VAL A 1 116 ? 15.099 9.260 8.616 1.00 83.81 116 VAL A O 1
ATOM 877 N N . ASP A 1 117 ? 12.897 9.399 8.201 1.00 80.06 117 ASP A N 1
ATOM 878 C CA . ASP A 1 117 ? 12.873 8.498 7.039 1.00 80.06 117 ASP A CA 1
ATOM 879 C C . ASP A 1 117 ? 13.753 9.020 5.889 1.00 80.06 117 ASP A C 1
ATOM 881 O O . ASP A 1 117 ? 14.647 8.330 5.392 1.00 80.06 117 ASP A O 1
ATOM 885 N N . CYS A 1 118 ? 13.608 10.309 5.562 1.00 79.06 118 CYS A N 1
ATOM 886 C CA . CYS A 1 118 ? 14.452 10.987 4.578 1.00 79.06 118 CYS A CA 1
ATOM 887 C C . CYS A 1 118 ? 15.938 10.927 4.962 1.00 79.06 118 CYS A C 1
ATOM 889 O O . CYS A 1 118 ? 16.793 10.694 4.103 1.00 79.06 118 CYS A O 1
ATOM 891 N N . VAL A 1 119 ? 16.247 11.122 6.248 1.00 76.88 119 VAL A N 1
ATOM 892 C CA . VAL A 1 119 ? 17.621 11.078 6.764 1.00 76.88 119 VAL A CA 1
ATOM 893 C C . VAL A 1 119 ? 18.205 9.666 6.691 1.00 76.88 119 VAL A C 1
ATOM 895 O O . VAL A 1 119 ? 19.349 9.530 6.262 1.00 76.88 119 VAL A O 1
ATOM 898 N N . ASP A 1 120 ? 17.456 8.615 7.047 1.00 70.06 120 ASP A N 1
ATOM 899 C CA . ASP A 1 120 ? 17.933 7.221 6.949 1.00 70.06 120 ASP A CA 1
ATOM 900 C C . ASP A 1 120 ? 18.249 6.850 5.491 1.00 70.06 120 ASP A C 1
ATOM 902 O O . ASP A 1 120 ? 19.309 6.291 5.196 1.00 70.06 120 ASP A O 1
ATOM 906 N N . GLY A 1 121 ? 17.388 7.257 4.553 1.00 66.00 121 GLY A N 1
ATOM 907 C CA . GLY A 1 121 ? 17.598 7.027 3.124 1.00 66.00 121 GLY A CA 1
ATOM 908 C C . GLY A 1 121 ? 18.798 7.782 2.532 1.00 66.00 121 GLY A C 1
ATOM 909 O O . GLY A 1 121 ? 19.498 7.257 1.659 1.00 66.00 121 GLY A O 1
ATOM 910 N N . GLU A 1 122 ? 19.061 9.022 2.959 1.00 69.25 122 GLU A N 1
ATOM 911 C CA . GLU A 1 122 ? 20.277 9.761 2.568 1.00 69.25 122 GLU A CA 1
ATOM 912 C C . GLU A 1 122 ? 21.531 9.168 3.233 1.00 69.25 122 GLU A C 1
ATOM 914 O O . GLU A 1 122 ? 22.551 8.976 2.570 1.00 69.25 122 GLU A O 1
ATOM 919 N N . LEU A 1 123 ? 21.453 8.779 4.509 1.00 68.25 123 LEU A N 1
ATOM 920 C CA . LEU A 1 123 ? 22.571 8.179 5.238 1.00 68.25 123 LEU A CA 1
ATOM 921 C C . LEU A 1 123 ? 22.966 6.814 4.661 1.00 68.25 123 LEU A C 1
ATOM 923 O O . LEU A 1 123 ? 24.153 6.512 4.530 1.00 68.25 123 LEU A O 1
ATOM 927 N N . ALA A 1 124 ? 21.999 5.983 4.275 1.00 62.34 124 ALA A N 1
ATOM 928 C CA . ALA A 1 124 ? 22.260 4.703 3.621 1.00 62.34 124 ALA A CA 1
ATOM 929 C C . ALA A 1 124 ? 22.971 4.879 2.270 1.00 62.34 124 ALA A C 1
ATOM 931 O O . ALA A 1 124 ? 23.870 4.100 1.943 1.00 62.34 124 ALA A O 1
ATOM 932 N N . ARG A 1 125 ? 22.623 5.931 1.515 1.00 63.81 125 ARG A N 1
ATOM 933 C CA . ARG A 1 125 ? 23.312 6.309 0.272 1.00 63.81 125 ARG A CA 1
ATOM 934 C C . ARG A 1 125 ? 24.722 6.814 0.530 1.00 63.81 125 ARG A C 1
ATOM 936 O O . ARG A 1 125 ? 25.644 6.364 -0.145 1.00 63.81 125 ARG A O 1
ATOM 943 N N . TYR A 1 126 ? 24.875 7.713 1.499 1.00 63.50 126 TYR A N 1
ATOM 944 C CA . TYR A 1 126 ? 26.166 8.277 1.881 1.00 63.50 126 TYR A CA 1
ATOM 945 C C . TYR A 1 126 ? 27.126 7.180 2.358 1.00 63.50 126 TYR A C 1
ATOM 947 O O . TYR A 1 126 ? 28.264 7.100 1.917 1.00 63.50 126 TYR A O 1
ATOM 955 N N . THR A 1 127 ? 26.634 6.248 3.177 1.00 61.97 127 THR A N 1
ATOM 956 C CA . THR A 1 127 ? 27.432 5.128 3.703 1.00 61.97 127 THR A CA 1
ATOM 957 C C . THR A 1 127 ? 27.523 3.915 2.773 1.00 61.97 127 THR A C 1
ATOM 959 O O . THR A 1 127 ? 28.146 2.922 3.143 1.00 61.97 127 THR A O 1
ATOM 962 N N . ARG A 1 128 ? 26.885 3.956 1.593 1.00 62.81 128 ARG A N 1
ATOM 963 C CA . ARG A 1 128 ? 26.748 2.831 0.644 1.00 62.81 128 ARG A CA 1
ATOM 964 C C . ARG A 1 128 ? 26.195 1.534 1.265 1.00 62.81 128 ARG A C 1
ATOM 966 O O . ARG A 1 128 ? 26.391 0.449 0.727 1.00 62.81 128 ARG A O 1
ATOM 973 N N . LYS A 1 129 ? 25.461 1.616 2.378 1.00 63.03 129 LYS A N 1
ATOM 974 C CA . LYS A 1 129 ? 24.865 0.461 3.080 1.00 63.03 129 LYS A CA 1
ATOM 975 C C . LYS A 1 129 ? 23.448 0.164 2.591 1.00 63.03 129 LYS A C 1
ATOM 977 O O . LYS A 1 129 ? 22.521 0.019 3.387 1.00 63.03 129 LYS A O 1
ATOM 982 N N . PHE A 1 130 ? 23.280 0.073 1.276 1.00 63.84 130 PHE A N 1
ATOM 983 C CA . PHE A 1 130 ? 21.990 -0.178 0.647 1.00 63.84 130 PHE A CA 1
ATOM 984 C C . PHE A 1 130 ? 21.711 -1.654 0.378 1.00 63.84 130 PHE A C 1
ATOM 986 O O . PHE A 1 130 ? 22.622 -2.457 0.195 1.00 63.84 130 PHE A O 1
ATOM 993 N N . SER A 1 131 ? 20.432 -2.042 0.364 1.00 68.06 131 SER A N 1
ATOM 994 C CA . SER A 1 131 ? 20.034 -3.413 0.031 1.00 68.06 131 SER A CA 1
ATOM 995 C C . SER A 1 131 ? 18.608 -3.498 -0.514 1.00 68.06 131 SER A C 1
ATOM 997 O O . SER A 1 131 ? 17.765 -2.664 -0.185 1.00 68.06 131 SER A O 1
ATOM 999 N N . LYS A 1 132 ? 18.325 -4.555 -1.289 1.00 69.69 132 LYS A N 1
ATOM 1000 C CA . LYS A 1 132 ? 16.970 -4.934 -1.733 1.00 69.69 132 LYS A CA 1
ATOM 1001 C C . LYS A 1 132 ? 15.990 -5.095 -0.570 1.00 69.69 132 LYS A C 1
ATOM 1003 O O . LYS A 1 132 ? 14.869 -4.599 -0.634 1.00 69.69 132 LYS A O 1
ATOM 1008 N N . LEU A 1 133 ? 16.443 -5.752 0.501 1.00 75.25 133 LEU A N 1
ATOM 1009 C CA . LEU A 1 133 ? 15.660 -5.943 1.720 1.00 75.25 133 LEU A CA 1
ATOM 1010 C C . LEU A 1 133 ? 15.351 -4.604 2.402 1.00 75.25 133 LEU A C 1
ATOM 1012 O O . LEU A 1 133 ? 14.215 -4.375 2.798 1.00 75.25 133 LEU A O 1
ATOM 1016 N N . GLY A 1 134 ? 16.340 -3.710 2.493 1.00 74.44 134 GLY A N 1
ATOM 1017 C CA . GLY A 1 134 ? 16.159 -2.365 3.041 1.00 74.44 134 GLY A CA 1
ATOM 1018 C C . GLY A 1 134 ? 15.175 -1.528 2.224 1.00 74.44 134 GLY A C 1
ATOM 1019 O O . GLY A 1 134 ? 14.287 -0.917 2.797 1.00 74.44 134 GLY A O 1
ATOM 1020 N N . ALA A 1 135 ? 15.262 -1.566 0.890 1.00 72.81 135 ALA A N 1
ATOM 1021 C CA . ALA A 1 135 ? 14.313 -0.874 0.013 1.00 72.81 135 ALA A CA 1
ATOM 1022 C C . ALA A 1 135 ? 12.878 -1.429 0.117 1.00 72.81 135 ALA A C 1
ATOM 1024 O O . ALA A 1 135 ? 11.919 -0.666 0.046 1.00 72.81 135 ALA A O 1
ATOM 1025 N N . TRP A 1 136 ? 12.719 -2.747 0.296 1.00 81.31 136 TRP A N 1
ATOM 1026 C CA . TRP A 1 136 ? 11.415 -3.351 0.591 1.00 81.31 136 TRP A CA 1
ATOM 1027 C C . TRP A 1 136 ? 10.890 -2.896 1.958 1.00 81.31 136 TRP A C 1
ATOM 1029 O O . TRP A 1 136 ? 9.731 -2.511 2.059 1.00 81.31 136 TRP A O 1
ATOM 1039 N N . LEU A 1 137 ? 11.735 -2.886 2.996 1.00 81.69 137 LEU A N 1
ATOM 1040 C CA . LEU A 1 137 ? 11.332 -2.504 4.351 1.00 81.69 137 LEU A CA 1
ATOM 1041 C C . LEU A 1 137 ? 10.911 -1.030 4.430 1.00 81.69 137 LEU A C 1
ATOM 1043 O O . LEU A 1 137 ? 9.870 -0.728 5.002 1.00 81.69 137 LEU A O 1
ATOM 1047 N N . ASP A 1 138 ? 11.687 -0.137 3.822 1.00 78.88 138 ASP A N 1
ATOM 1048 C CA . ASP A 1 138 ? 11.396 1.295 3.681 1.00 78.88 138 ASP A CA 1
ATOM 1049 C C . ASP A 1 138 ? 10.004 1.514 3.077 1.00 78.88 138 ASP A C 1
ATOM 1051 O O . ASP A 1 138 ? 9.076 2.021 3.710 1.00 78.88 138 ASP A O 1
ATOM 1055 N N . ALA A 1 139 ? 9.807 0.946 1.889 1.00 80.38 139 ALA A N 1
ATOM 1056 C CA . ALA A 1 139 ? 8.548 1.012 1.181 1.00 80.38 139 ALA A CA 1
ATOM 1057 C C . ALA A 1 139 ? 7.362 0.446 1.969 1.00 80.38 139 ALA A C 1
ATOM 1059 O O . ALA A 1 139 ? 6.285 1.045 1.993 1.00 80.38 139 ALA A O 1
ATOM 1060 N N . VAL A 1 140 ? 7.533 -0.727 2.578 1.00 84.06 140 VAL A N 1
ATOM 1061 C CA . VAL A 1 140 ? 6.472 -1.404 3.322 1.00 84.06 140 VAL A CA 1
ATOM 1062 C C . VAL A 1 140 ? 6.121 -0.618 4.580 1.00 84.06 140 VAL A C 1
ATOM 1064 O O . VAL A 1 140 ? 4.941 -0.356 4.816 1.00 84.06 140 VAL A O 1
ATOM 1067 N N . THR A 1 141 ? 7.110 -0.185 5.363 1.00 85.06 141 THR A N 1
ATOM 1068 C CA . THR A 1 141 ? 6.870 0.582 6.594 1.00 85.06 141 THR A CA 1
ATOM 1069 C C . THR A 1 141 ? 6.176 1.910 6.306 1.00 85.06 141 THR A C 1
ATOM 1071 O O . THR A 1 141 ? 5.271 2.285 7.047 1.00 85.06 141 THR A O 1
ATOM 1074 N N . ASP A 1 142 ? 6.478 2.572 5.190 1.00 86.00 142 ASP A N 1
ATOM 1075 C CA . ASP A 1 142 ? 5.731 3.737 4.708 1.00 86.00 142 ASP A CA 1
ATOM 1076 C C . ASP A 1 142 ? 4.249 3.468 4.456 1.00 86.00 142 ASP A C 1
ATOM 1078 O O . ASP A 1 142 ? 3.402 4.324 4.728 1.00 86.00 142 ASP A O 1
ATOM 1082 N N . ARG A 1 143 ? 3.902 2.294 3.920 1.00 88.06 143 ARG A N 1
ATOM 1083 C CA . ARG A 1 143 ? 2.493 1.922 3.715 1.00 88.06 143 ARG A CA 1
ATOM 1084 C C . ARG A 1 143 ? 1.814 1.587 5.036 1.00 88.06 143 ARG A C 1
ATOM 1086 O O . ARG A 1 143 ? 0.705 2.054 5.278 1.00 88.06 143 ARG A O 1
ATOM 1093 N N . VAL A 1 144 ? 2.494 0.828 5.895 1.00 91.31 144 VAL A N 1
ATOM 1094 C CA . VAL A 1 144 ? 1.993 0.465 7.227 1.00 91.31 144 VAL A CA 1
ATOM 1095 C C . VAL A 1 144 ? 1.706 1.724 8.048 1.00 91.31 144 VAL A C 1
ATOM 1097 O O . VAL A 1 144 ? 0.600 1.861 8.562 1.00 91.31 144 VAL A O 1
ATOM 1100 N N . LYS A 1 145 ? 2.645 2.681 8.105 1.00 91.94 145 LYS A N 1
ATOM 1101 C CA . LYS A 1 145 ? 2.476 3.971 8.797 1.00 91.94 145 LYS A CA 1
ATOM 1102 C C . LYS A 1 145 ? 1.229 4.715 8.296 1.00 91.94 145 LYS A C 1
ATOM 1104 O O . LYS A 1 145 ? 0.372 5.073 9.098 1.00 91.94 145 LYS A O 1
ATOM 1109 N N . GLU A 1 146 ? 1.085 4.894 6.979 1.00 93.31 146 GLU A N 1
ATOM 1110 C CA . GLU A 1 146 ? -0.056 5.622 6.396 1.00 93.31 146 GLU A CA 1
ATOM 1111 C C . GLU A 1 146 ? -1.405 4.949 6.709 1.00 93.31 146 GLU A C 1
ATOM 1113 O O . GLU A 1 146 ? -2.357 5.624 7.100 1.00 93.31 146 GLU A O 1
ATOM 1118 N N . TYR A 1 147 ? -1.497 3.622 6.591 1.00 95.69 147 TYR A N 1
ATOM 1119 C CA . TYR A 1 147 ? -2.750 2.902 6.848 1.00 95.69 147 TYR A CA 1
ATOM 1120 C C . TYR A 1 147 ? -3.091 2.807 8.334 1.00 95.69 147 TYR A C 1
ATOM 1122 O O . TYR A 1 147 ? -4.266 2.881 8.689 1.00 95.69 147 TYR A O 1
ATOM 1130 N N . LEU A 1 148 ? -2.095 2.740 9.218 1.00 96.31 148 LEU A N 1
ATOM 1131 C CA . LEU A 1 148 ? -2.332 2.835 10.658 1.00 96.31 148 LEU A CA 1
ATOM 1132 C C . LEU A 1 148 ? -2.781 4.236 11.079 1.00 96.31 148 LEU A C 1
ATOM 1134 O O . LEU A 1 148 ? -3.596 4.351 11.988 1.00 96.31 148 LEU A O 1
ATOM 1138 N N . VAL A 1 149 ? -2.331 5.296 10.402 1.00 97.25 149 VAL A N 1
ATOM 1139 C CA . VAL A 1 149 ? -2.883 6.643 10.617 1.00 97.25 149 VAL A CA 1
ATOM 1140 C C . VAL A 1 149 ? -4.358 6.701 10.207 1.00 97.25 149 VAL A C 1
ATOM 1142 O O . VAL A 1 149 ? -5.162 7.260 10.948 1.00 97.25 149 VAL A O 1
ATOM 1145 N N . PHE A 1 150 ? -4.756 6.077 9.091 1.00 97.75 150 PHE A N 1
ATOM 1146 C CA . PHE A 1 150 ? -6.178 5.983 8.723 1.00 97.75 150 PHE A CA 1
ATOM 1147 C C . PHE A 1 150 ? -6.993 5.181 9.744 1.00 97.75 150 PHE A C 1
ATOM 1149 O O . PHE A 1 150 ? -8.086 5.611 10.107 1.00 97.75 150 PHE A O 1
ATOM 1156 N N . LEU A 1 151 ? -6.450 4.066 10.245 1.00 97.88 151 LEU A N 1
ATOM 1157 C CA . LEU A 1 151 ? -7.055 3.291 11.331 1.00 97.88 151 LEU A CA 1
ATOM 1158 C C . LEU A 1 151 ? -7.224 4.142 12.595 1.00 97.88 151 LEU A C 1
ATOM 1160 O O . LEU A 1 151 ? -8.307 4.168 13.171 1.00 97.88 151 LEU A O 1
ATOM 1164 N N . GLY A 1 152 ? -6.174 4.861 13.000 1.00 97.38 152 GLY A N 1
ATOM 1165 C CA . GLY A 1 152 ? -6.184 5.742 14.164 1.00 97.38 152 GLY A CA 1
ATOM 1166 C C . GLY A 1 152 ? -7.230 6.845 14.035 1.00 97.38 152 GLY A C 1
ATOM 1167 O O . GLY A 1 152 ? -8.040 7.020 14.935 1.00 97.38 152 GLY A O 1
ATOM 1168 N N . LEU A 1 153 ? -7.288 7.532 12.892 1.00 97.56 153 LEU A N 1
ATOM 1169 C CA . LEU A 1 153 ? -8.289 8.571 12.634 1.00 97.56 153 LEU A CA 1
ATOM 1170 C C . LEU A 1 153 ? -9.724 8.022 12.642 1.00 97.56 153 LEU A C 1
ATOM 1172 O O . LEU A 1 153 ? -10.609 8.644 13.226 1.00 97.56 153 LEU A O 1
ATOM 1176 N N . ALA A 1 154 ? -9.965 6.864 12.019 1.00 97.69 154 ALA A N 1
ATOM 1177 C CA . ALA A 1 154 ? -11.289 6.241 11.989 1.00 97.69 154 ALA A CA 1
ATOM 1178 C C . ALA A 1 154 ? -11.733 5.769 13.378 1.00 97.69 154 ALA A C 1
ATOM 1180 O O . ALA A 1 154 ? -12.861 6.033 13.792 1.00 97.69 154 ALA A O 1
ATOM 1181 N N . TYR A 1 155 ? -10.830 5.122 14.116 1.00 97.75 155 TYR A N 1
ATOM 1182 C CA . TYR A 1 155 ? -11.093 4.666 15.474 1.00 97.75 155 TYR A CA 1
ATOM 1183 C C . TYR A 1 155 ? -11.314 5.842 16.431 1.00 97.75 155 TYR A C 1
ATOM 1185 O O . TYR A 1 155 ? -12.310 5.860 17.148 1.00 97.75 155 TYR A O 1
ATOM 1193 N N . GLY A 1 156 ? -10.447 6.858 16.394 1.00 96.25 156 GLY A N 1
ATOM 1194 C CA . GLY A 1 156 ? -10.592 8.068 17.204 1.00 96.25 156 GLY A CA 1
ATOM 1195 C C . GLY A 1 156 ? -11.926 8.773 16.952 1.00 96.25 156 GLY A C 1
ATOM 1196 O O . GLY A 1 156 ? -12.611 9.138 17.900 1.00 96.25 156 GLY A O 1
ATOM 1197 N N . ALA A 1 157 ? -12.353 8.869 15.690 1.00 95.50 157 ALA A N 1
ATOM 1198 C CA . ALA A 1 157 ? -13.667 9.405 15.339 1.00 95.50 157 ALA A CA 1
ATOM 1199 C C . ALA A 1 157 ? -14.830 8.523 15.826 1.00 95.50 157 ALA A C 1
ATOM 1201 O O . ALA A 1 157 ? -15.872 9.047 16.219 1.00 95.50 157 ALA A O 1
ATOM 1202 N N . SER A 1 158 ? -14.658 7.196 15.843 1.00 95.31 158 SER A N 1
ATOM 1203 C CA . SER A 1 158 ? -15.684 6.274 16.348 1.00 95.31 158 SER A CA 1
ATOM 1204 C C . SER A 1 158 ? -15.931 6.429 17.852 1.00 95.31 158 SER A C 1
ATOM 1206 O O . SER A 1 158 ? -17.073 6.304 18.287 1.00 95.31 158 SER A O 1
ATOM 1208 N N . LEU A 1 159 ? -14.903 6.800 18.629 1.00 92.44 159 LEU A N 1
ATOM 1209 C CA . LEU A 1 159 ? -15.048 7.137 20.052 1.00 92.44 159 LEU A CA 1
ATOM 1210 C C . LEU A 1 159 ? -15.901 8.398 20.269 1.00 92.44 159 LEU A C 1
ATOM 1212 O O . LEU A 1 159 ? -16.548 8.531 21.302 1.00 92.44 159 LEU A O 1
ATOM 1216 N N . GLU A 1 160 ? -15.937 9.299 19.285 1.00 88.19 160 GLU A N 1
ATOM 1217 C CA . GLU A 1 160 ? -16.794 10.493 19.265 1.00 88.19 160 GLU A CA 1
ATOM 1218 C C . GLU A 1 160 ? -18.174 10.228 18.630 1.00 88.19 160 GLU A C 1
ATOM 1220 O O . GLU A 1 160 ? -18.931 11.162 18.365 1.00 88.19 160 GLU A O 1
ATOM 1225 N N . GLY A 1 161 ? -18.505 8.966 18.331 1.00 89.31 161 GLY A N 1
ATOM 1226 C CA . GLY A 1 161 ? -19.773 8.576 17.708 1.00 89.31 161 GLY A CA 1
ATOM 1227 C C . GLY A 1 161 ? -19.848 8.805 16.192 1.00 89.31 161 GLY A C 1
ATOM 1228 O O . GLY A 1 161 ? -20.925 8.693 15.609 1.00 89.31 161 GLY A O 1
ATOM 1229 N N . ARG A 1 162 ? -18.731 9.115 15.518 1.00 93.12 162 ARG A N 1
ATOM 1230 C CA . ARG A 1 162 ? -18.681 9.299 14.056 1.00 93.12 162 ARG A CA 1
ATOM 1231 C C . ARG A 1 162 ? -18.187 8.032 13.360 1.00 93.12 162 ARG A C 1
ATOM 1233 O O . ARG A 1 162 ? -17.041 7.622 13.531 1.00 93.12 162 ARG A O 1
ATOM 1240 N N . ASN A 1 163 ? -19.018 7.441 12.502 1.00 94.12 163 ASN A N 1
ATOM 1241 C CA . ASN A 1 163 ? -18.628 6.270 11.716 1.00 94.12 163 ASN A CA 1
ATOM 1242 C C . ASN A 1 163 ? -17.841 6.679 10.458 1.00 94.12 163 ASN A C 1
ATOM 1244 O O . ASN A 1 163 ? -18.420 7.076 9.448 1.00 94.12 163 ASN A O 1
ATOM 1248 N N . LEU A 1 164 ? -16.511 6.570 10.523 1.00 96.75 164 LEU A N 1
ATOM 1249 C CA . LEU A 1 164 ? -15.596 6.885 9.417 1.00 96.75 164 LEU A CA 1
ATOM 1250 C C . LEU A 1 164 ? -14.843 5.648 8.888 1.00 96.75 164 LEU A C 1
ATOM 1252 O O . LEU A 1 164 ? -13.801 5.779 8.245 1.00 96.75 164 LEU A O 1
ATOM 1256 N N . TRP A 1 165 ? -15.375 4.440 9.103 1.00 97.69 165 TRP A N 1
ATOM 1257 C CA . TRP A 1 165 ? -14.743 3.200 8.633 1.00 97.69 165 TRP A CA 1
ATOM 1258 C C . TRP A 1 165 ? -14.719 3.091 7.106 1.00 97.69 165 TRP A C 1
ATOM 1260 O O . TRP A 1 165 ? -13.674 2.799 6.524 1.00 97.69 165 TRP A O 1
ATOM 1270 N N . ILE A 1 166 ? -15.842 3.393 6.445 1.00 97.50 166 ILE A N 1
ATOM 1271 C CA . ILE A 1 166 ? -15.948 3.381 4.978 1.00 97.50 166 ILE A CA 1
ATOM 1272 C C . ILE A 1 166 ? -14.936 4.339 4.331 1.00 97.50 166 ILE A C 1
ATOM 1274 O O . ILE A 1 166 ? -14.160 3.877 3.491 1.00 97.50 166 ILE A O 1
ATOM 1278 N N . PRO A 1 167 ? -14.872 5.638 4.692 1.00 97.56 167 PRO A N 1
ATOM 1279 C CA . PRO A 1 167 ? -13.900 6.533 4.074 1.00 97.56 167 PRO A CA 1
ATOM 1280 C C . PRO A 1 167 ? -12.444 6.146 4.372 1.00 97.56 167 PRO A C 1
ATOM 1282 O O . PRO A 1 167 ? -11.590 6.304 3.499 1.00 97.56 167 PRO A O 1
ATOM 1285 N N . ALA A 1 168 ? -12.146 5.582 5.547 1.00 97.88 168 ALA A N 1
ATOM 1286 C CA . ALA A 1 168 ? -10.806 5.088 5.861 1.00 97.88 168 ALA A CA 1
ATOM 1287 C C . ALA A 1 168 ? -10.392 3.910 4.963 1.00 97.88 168 ALA A C 1
ATOM 1289 O O . ALA A 1 168 ? -9.288 3.900 4.408 1.00 97.88 168 ALA A O 1
ATOM 1290 N N . MET A 1 169 ? -11.295 2.947 4.754 1.00 98.19 169 MET A N 1
ATOM 1291 C CA . MET A 1 169 ? -11.078 1.843 3.817 1.00 98.19 169 MET A CA 1
ATOM 1292 C C . MET A 1 169 ? -10.980 2.345 2.374 1.00 98.19 169 MET A C 1
ATOM 1294 O O . MET A 1 169 ? -10.057 1.963 1.657 1.00 98.19 169 MET A O 1
ATOM 1298 N N . ALA A 1 170 ? -11.861 3.256 1.955 1.00 97.38 170 ALA A N 1
ATOM 1299 C CA . ALA A 1 170 ? -11.831 3.852 0.622 1.00 97.38 170 ALA A CA 1
ATOM 1300 C C . ALA A 1 170 ? -10.497 4.562 0.347 1.00 97.38 170 ALA A C 1
ATOM 1302 O O . ALA A 1 170 ? -9.906 4.375 -0.716 1.00 97.38 170 ALA A O 1
ATOM 1303 N N . MET A 1 171 ? -9.969 5.306 1.323 1.00 96.06 171 MET A N 1
ATOM 1304 C CA . MET A 1 171 ? -8.640 5.910 1.236 1.00 96.06 171 MET A CA 1
ATOM 1305 C C . MET A 1 171 ? -7.549 4.862 1.028 1.00 96.06 171 MET A C 1
ATOM 1307 O O . MET A 1 171 ? -6.714 5.012 0.135 1.00 96.06 171 MET A O 1
ATOM 1311 N N . MET A 1 172 ? -7.569 3.770 1.791 1.00 96.06 172 MET A N 1
ATOM 1312 C CA . MET A 1 172 ? -6.613 2.677 1.621 1.00 96.06 172 MET A CA 1
ATOM 1313 C C . MET A 1 172 ? -6.674 2.082 0.200 1.00 96.06 172 MET A C 1
ATOM 1315 O O . MET A 1 172 ? -5.629 1.879 -0.431 1.00 96.06 172 MET A O 1
ATOM 1319 N N . VAL A 1 173 ? -7.878 1.903 -0.353 1.00 97.38 173 VAL A N 1
ATOM 1320 C CA . VAL A 1 173 ? -8.100 1.416 -1.728 1.00 97.38 173 VAL A CA 1
ATOM 1321 C C . VAL A 1 173 ? -7.588 2.405 -2.777 1.00 97.38 173 VAL A C 1
ATOM 1323 O O . VAL A 1 173 ? -6.838 2.007 -3.671 1.00 97.38 173 VAL A O 1
ATOM 1326 N N . ILE A 1 174 ? -7.915 3.696 -2.651 1.00 95.56 174 ILE A N 1
ATOM 1327 C CA . ILE A 1 174 ? -7.457 4.757 -3.565 1.00 95.56 174 ILE A CA 1
ATOM 1328 C C . ILE A 1 174 ? -5.925 4.790 -3.618 1.00 95.56 174 ILE A C 1
ATOM 1330 O O . ILE A 1 174 ? -5.333 4.819 -4.702 1.00 95.56 174 ILE A O 1
ATOM 1334 N N . GLN A 1 175 ? -5.265 4.733 -2.458 1.00 93.69 175 GLN A N 1
ATOM 1335 C CA . GLN A 1 175 ? -3.803 4.766 -2.397 1.00 93.69 175 GLN A CA 1
ATOM 1336 C C . GLN A 1 175 ? -3.163 3.511 -2.978 1.00 93.69 175 GLN A C 1
ATOM 1338 O O . GLN A 1 175 ? -2.142 3.618 -3.660 1.00 93.69 175 GLN A O 1
ATOM 1343 N N . THR A 1 176 ? -3.770 2.347 -2.750 1.00 94.62 176 THR A N 1
ATOM 1344 C CA . THR A 1 176 ? -3.311 1.077 -3.325 1.00 94.62 176 THR A CA 1
ATOM 1345 C C . THR A 1 176 ? -3.394 1.119 -4.844 1.00 94.62 176 THR A C 1
ATOM 1347 O O . THR A 1 176 ? -2.399 0.875 -5.529 1.00 94.62 176 THR A O 1
ATOM 1350 N N . PHE A 1 177 ? -4.554 1.511 -5.378 1.00 95.62 177 PHE A N 1
ATOM 1351 C CA . PHE A 1 177 ? -4.788 1.625 -6.815 1.00 95.62 177 PHE A CA 1
ATOM 1352 C C . PHE A 1 177 ? -3.750 2.530 -7.481 1.00 95.62 177 PHE A C 1
ATOM 1354 O O . PHE A 1 177 ? -3.116 2.138 -8.469 1.00 95.62 177 PHE A O 1
ATOM 1361 N N . ARG A 1 178 ? -3.552 3.725 -6.907 1.00 91.94 178 ARG A N 1
ATOM 1362 C CA . ARG A 1 178 ? -2.615 4.728 -7.415 1.00 91.94 178 ARG A CA 1
ATOM 1363 C C . ARG A 1 178 ? -1.182 4.214 -7.387 1.00 91.94 178 ARG A C 1
ATOM 1365 O O . ARG A 1 178 ? -0.507 4.249 -8.407 1.00 91.94 178 ARG A O 1
ATOM 1372 N N . HIS A 1 179 ? -0.739 3.666 -6.261 1.00 90.44 179 HIS A N 1
ATOM 1373 C CA . HIS A 1 179 ? 0.642 3.227 -6.104 1.00 90.44 179 HIS A CA 1
ATOM 1374 C C . HIS A 1 179 ? 0.995 2.049 -7.017 1.00 90.44 179 HIS A C 1
ATOM 1376 O O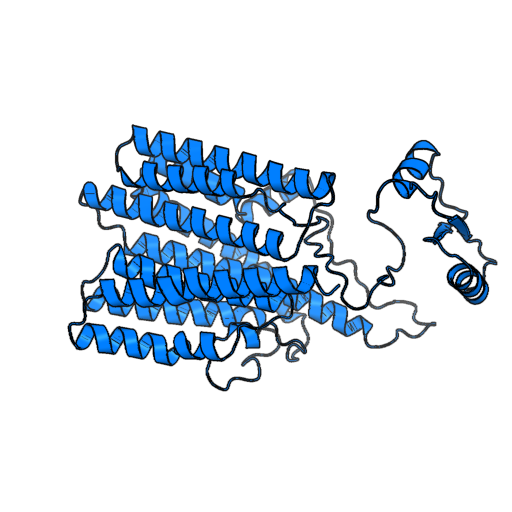 . HIS A 1 179 ? 2.016 2.098 -7.700 1.00 90.44 179 HIS A O 1
ATOM 1382 N N . LEU A 1 180 ? 0.141 1.021 -7.093 1.00 93.06 180 LEU A N 1
ATOM 1383 C CA . LEU A 1 180 ? 0.356 -0.097 -8.018 1.00 93.06 180 LEU A CA 1
ATOM 1384 C C . LEU A 1 180 ? 0.415 0.401 -9.466 1.00 93.06 180 LEU A C 1
ATOM 1386 O O . LEU A 1 180 ? 1.295 -0.009 -10.218 1.00 93.06 180 LEU A O 1
ATOM 1390 N N . SER A 1 181 ? -0.464 1.334 -9.839 1.00 94.38 181 SER A N 1
ATOM 1391 C CA . SER A 1 181 ? -0.487 1.935 -11.175 1.00 94.38 181 SER A CA 1
ATOM 1392 C C . SER A 1 181 ? 0.803 2.707 -11.464 1.00 94.38 181 SER A C 1
ATOM 1394 O O . SER A 1 181 ? 1.371 2.582 -12.548 1.00 94.38 181 SER A O 1
ATOM 1396 N N . ASP A 1 182 ? 1.304 3.467 -10.486 1.00 89.25 182 ASP A N 1
ATOM 1397 C CA . ASP A 1 182 ? 2.526 4.262 -10.611 1.00 89.25 182 ASP A CA 1
ATOM 1398 C C . ASP A 1 182 ? 3.754 3.387 -10.870 1.00 89.25 182 ASP A C 1
ATOM 1400 O O . ASP A 1 182 ? 4.501 3.630 -11.823 1.00 89.25 182 ASP A O 1
ATOM 1404 N N . TYR A 1 183 ? 3.946 2.348 -10.054 1.00 88.88 183 TYR A N 1
ATOM 1405 C CA . TYR A 1 183 ? 5.088 1.446 -10.192 1.00 88.88 183 TYR A CA 1
ATOM 1406 C C . TYR A 1 183 ? 4.986 0.576 -11.437 1.00 88.88 183 TYR A C 1
ATOM 1408 O O . TYR A 1 183 ? 5.963 0.463 -12.177 1.00 88.88 183 TYR A O 1
ATOM 1416 N N . ASN A 1 184 ? 3.811 0.007 -11.711 1.00 93.19 184 ASN A N 1
ATOM 1417 C CA . ASN A 1 184 ? 3.631 -0.846 -12.878 1.00 93.19 184 ASN A CA 1
ATOM 1418 C C . ASN A 1 184 ? 3.771 -0.064 -14.179 1.00 93.19 184 ASN A C 1
ATOM 1420 O O . ASN A 1 184 ? 4.381 -0.578 -15.114 1.00 93.19 184 ASN A O 1
ATOM 1424 N N . PHE A 1 185 ? 3.277 1.176 -14.252 1.00 91.88 185 PHE A N 1
ATOM 1425 C CA . PHE A 1 185 ? 3.480 2.015 -15.430 1.00 91.88 185 PHE A CA 1
ATOM 1426 C C . PHE A 1 185 ? 4.964 2.337 -15.631 1.00 91.88 185 PHE A C 1
ATOM 1428 O O . PHE A 1 185 ? 5.491 2.111 -16.719 1.00 91.88 185 PHE A O 1
ATOM 1435 N N . ALA A 1 186 ? 5.650 2.815 -14.586 1.00 86.62 186 ALA A N 1
ATOM 1436 C CA . ALA A 1 186 ? 7.068 3.167 -14.669 1.00 86.62 186 ALA A CA 1
ATOM 1437 C C . ALA A 1 186 ? 7.935 1.965 -15.077 1.00 86.62 186 ALA A C 1
ATOM 1439 O O . ALA A 1 186 ? 8.743 2.068 -16.000 1.00 86.62 186 ALA A O 1
ATOM 1440 N N . GLN A 1 187 ? 7.715 0.810 -14.446 1.00 84.94 187 GLN A N 1
ATOM 1441 C CA . GLN A 1 187 ? 8.466 -0.404 -14.742 1.00 84.94 187 GLN A CA 1
ATOM 1442 C C . GLN A 1 187 ? 8.110 -0.980 -16.121 1.00 84.94 187 GLN A C 1
ATOM 1444 O O . GLN A 1 187 ? 8.997 -1.432 -16.836 1.00 84.94 187 GLN A O 1
ATOM 1449 N N . SER A 1 188 ? 6.843 -0.914 -16.548 1.00 89.56 188 SER A N 1
ATOM 1450 C CA . SER A 1 188 ? 6.443 -1.360 -17.893 1.00 89.56 188 SER A CA 1
ATOM 1451 C C . SER A 1 188 ? 7.066 -0.502 -18.993 1.00 89.56 188 SER A C 1
ATOM 1453 O O . SER A 1 188 ? 7.471 -1.040 -20.019 1.00 89.56 188 SER A O 1
ATOM 1455 N N . VAL A 1 189 ? 7.155 0.818 -18.792 1.00 85.94 189 VAL A N 1
ATOM 1456 C CA . VAL A 1 189 ? 7.857 1.723 -19.718 1.00 85.94 189 VAL A CA 1
ATOM 1457 C C . VAL A 1 189 ? 9.336 1.356 -19.789 1.00 85.94 189 VAL A C 1
ATOM 1459 O O . VAL A 1 189 ? 9.863 1.226 -20.890 1.00 85.94 189 VAL A O 1
ATOM 1462 N N . LYS A 1 190 ? 9.979 1.139 -18.633 1.00 82.75 190 LYS A N 1
ATOM 1463 C CA . LYS A 1 190 ? 11.388 0.740 -18.553 1.00 82.75 190 LYS A CA 1
ATOM 1464 C C . LYS A 1 190 ? 11.650 -0.567 -19.305 1.00 82.75 190 LYS A C 1
ATOM 1466 O O . LYS A 1 190 ? 12.478 -0.578 -20.202 1.00 82.75 190 LYS A O 1
ATOM 1471 N N . ILE A 1 191 ? 10.888 -1.622 -19.019 1.00 82.44 191 ILE A N 1
ATOM 1472 C CA . ILE A 1 191 ? 11.045 -2.935 -19.668 1.00 82.44 191 ILE A CA 1
ATOM 1473 C C . ILE A 1 191 ? 10.844 -2.834 -21.183 1.00 82.44 191 ILE A C 1
ATOM 1475 O O . ILE A 1 191 ? 11.596 -3.420 -21.950 1.00 82.44 191 ILE A O 1
ATOM 1479 N N . ARG A 1 192 ? 9.845 -2.068 -21.637 1.00 84.44 192 ARG A N 1
ATOM 1480 C CA . ARG A 1 192 ? 9.592 -1.878 -23.075 1.00 84.44 192 ARG A CA 1
ATOM 1481 C C . ARG A 1 192 ? 10.691 -1.072 -23.764 1.00 84.44 192 ARG A C 1
ATOM 1483 O O . ARG A 1 192 ? 10.914 -1.274 -24.951 1.00 84.44 192 ARG A O 1
ATOM 1490 N N . ALA A 1 193 ? 11.331 -0.146 -23.053 1.00 79.81 193 ALA A N 1
ATOM 1491 C CA . ALA A 1 193 ? 12.508 0.551 -23.557 1.00 79.81 193 ALA A CA 1
ATOM 1492 C C . ALA A 1 193 ? 13.711 -0.401 -23.620 1.00 79.81 193 ALA A C 1
ATOM 1494 O O . ALA A 1 193 ? 14.375 -0.453 -24.646 1.00 79.81 193 ALA A O 1
ATOM 1495 N N . GLU A 1 194 ? 13.923 -1.213 -22.580 1.00 75.44 194 GLU A N 1
ATOM 1496 C CA . GLU A 1 194 ? 14.980 -2.230 -22.529 1.00 75.44 194 GLU A CA 1
ATOM 1497 C C . GLU A 1 194 ? 14.847 -3.277 -23.640 1.00 75.44 194 GLU A C 1
ATOM 1499 O O . GLU A 1 194 ? 15.832 -3.653 -24.271 1.00 75.44 194 GLU A O 1
ATOM 1504 N N . ASP A 1 195 ? 13.615 -3.682 -23.950 1.00 74.44 195 ASP A N 1
ATOM 1505 C CA . ASP A 1 195 ? 13.309 -4.594 -25.050 1.00 74.44 195 ASP A CA 1
ATOM 1506 C C . ASP A 1 195 ? 13.789 -4.071 -26.415 1.00 74.44 195 ASP A C 1
ATOM 1508 O O . ASP A 1 195 ? 14.126 -4.886 -27.275 1.00 74.44 195 ASP A O 1
ATOM 1512 N N . LYS A 1 196 ? 13.869 -2.747 -26.623 1.00 69.12 196 LYS A N 1
ATOM 1513 C CA . LYS A 1 196 ? 14.400 -2.169 -27.871 1.00 69.12 196 LYS A CA 1
ATOM 1514 C C . LYS A 1 196 ? 15.908 -2.378 -28.020 1.00 69.12 196 LYS A C 1
ATOM 1516 O O . LYS A 1 196 ? 16.379 -2.480 -29.142 1.00 69.12 196 LYS A O 1
ATOM 1521 N N . PHE A 1 197 ? 16.646 -2.502 -26.915 1.00 65.19 197 PHE A N 1
ATOM 1522 C CA . PHE A 1 197 ? 18.095 -2.742 -26.943 1.00 65.19 197 PHE A CA 1
ATOM 1523 C C . PHE A 1 197 ? 18.460 -4.214 -27.176 1.00 65.19 197 PHE A C 1
ATOM 1525 O O . PHE A 1 197 ? 19.631 -4.534 -27.342 1.00 65.19 197 PHE A O 1
ATOM 1532 N N . THR A 1 198 ? 17.483 -5.131 -27.179 1.00 62.62 198 THR A N 1
ATOM 1533 C CA . THR A 1 198 ? 17.756 -6.548 -27.484 1.00 62.62 198 THR A CA 1
ATOM 1534 C C . THR A 1 198 ? 18.037 -6.794 -28.966 1.00 62.62 198 THR A C 1
ATOM 1536 O O . THR A 1 198 ? 18.686 -7.780 -29.305 1.00 62.62 198 THR A O 1
ATOM 1539 N N . THR A 1 199 ? 17.578 -5.905 -29.847 1.00 63.22 199 THR A N 1
ATOM 1540 C CA . THR A 1 199 ? 17.940 -5.908 -31.266 1.00 63.22 199 THR A CA 1
ATOM 1541 C C . THR A 1 199 ? 19.180 -5.036 -31.462 1.00 63.22 199 THR A C 1
ATOM 1543 O O . THR A 1 199 ? 19.105 -3.855 -31.119 1.00 63.22 199 THR A O 1
ATOM 1546 N N . PRO A 1 200 ? 20.297 -5.573 -31.991 1.00 59.31 200 PRO A N 1
ATOM 1547 C CA . PRO A 1 200 ? 21.475 -4.768 -32.296 1.00 59.31 200 PRO A CA 1
ATOM 1548 C C . PRO A 1 200 ? 21.085 -3.628 -33.236 1.00 59.31 200 PRO A C 1
ATOM 1550 O O . PRO A 1 200 ? 20.413 -3.863 -34.242 1.00 59.31 200 PRO A O 1
ATOM 1553 N N . VAL A 1 201 ? 21.479 -2.403 -32.894 1.00 63.41 201 VAL A N 1
ATOM 1554 C CA . VAL A 1 201 ? 21.390 -1.274 -33.822 1.00 63.41 201 VAL A CA 1
ATOM 1555 C C . VAL A 1 201 ? 22.474 -1.479 -34.878 1.00 63.41 201 VAL A C 1
ATOM 1557 O O . VAL A 1 201 ? 23.592 -1.871 -34.541 1.00 63.41 201 VAL A O 1
ATOM 1560 N N . ASP A 1 202 ? 22.135 -1.265 -36.148 1.00 61.72 202 ASP A N 1
ATOM 1561 C CA . ASP A 1 202 ? 23.126 -1.291 -37.222 1.00 61.72 202 ASP A CA 1
ATOM 1562 C C . ASP A 1 202 ? 24.197 -0.223 -36.955 1.00 61.72 202 ASP A C 1
ATOM 1564 O O . ASP A 1 202 ? 23.874 0.907 -36.591 1.00 61.72 202 ASP A O 1
ATOM 1568 N N . PHE A 1 203 ? 25.470 -0.575 -37.131 1.00 61.69 203 PHE A N 1
ATOM 1569 C CA . PHE A 1 203 ? 26.597 0.326 -36.884 1.00 61.69 203 PHE A CA 1
ATOM 1570 C C . PHE A 1 203 ? 26.514 1.596 -37.746 1.00 61.69 203 PHE A C 1
ATOM 1572 O O . PHE A 1 203 ? 26.969 2.655 -37.326 1.00 61.69 203 PHE A O 1
ATOM 1579 N N . MET A 1 204 ? 25.894 1.495 -38.927 1.00 71.00 204 MET A N 1
ATOM 1580 C CA . MET A 1 204 ? 25.698 2.615 -39.853 1.00 71.00 204 MET A CA 1
ATOM 1581 C C . MET A 1 204 ? 24.391 3.390 -39.628 1.00 71.00 204 MET A C 1
ATOM 1583 O O . MET A 1 204 ? 24.069 4.284 -40.409 1.00 71.00 204 MET A O 1
ATOM 1587 N N . ALA A 1 205 ? 23.605 3.063 -38.598 1.00 68.75 205 ALA A N 1
ATOM 1588 C CA . ALA A 1 205 ? 22.372 3.787 -38.321 1.00 68.75 205 ALA A CA 1
ATOM 1589 C C . ALA A 1 205 ? 22.676 5.220 -37.850 1.00 68.75 205 ALA A C 1
ATOM 1591 O O . ALA A 1 205 ? 23.285 5.426 -36.805 1.00 68.75 205 ALA A O 1
ATOM 1592 N N . GLU A 1 206 ? 22.174 6.220 -38.582 1.00 54.12 206 GLU A N 1
ATOM 1593 C CA . GLU A 1 206 ? 22.287 7.644 -38.210 1.00 54.12 206 GLU A CA 1
ATOM 1594 C C . GLU A 1 206 ? 21.554 7.989 -36.902 1.00 54.12 206 GLU A C 1
ATOM 1596 O O . GLU A 1 206 ? 21.804 9.024 -36.286 1.00 54.12 206 GLU A O 1
ATOM 1601 N N . PHE A 1 207 ? 20.624 7.130 -36.481 1.00 57.59 207 PHE A N 1
ATOM 1602 C CA . PHE A 1 207 ? 19.835 7.297 -35.273 1.00 57.59 207 PHE A CA 1
ATOM 1603 C C . PHE A 1 207 ? 19.723 5.961 -34.541 1.00 57.59 207 PHE A C 1
ATOM 1605 O O . PHE A 1 207 ? 19.194 4.983 -35.068 1.00 57.59 207 PHE A O 1
ATOM 1612 N N . ASP A 1 208 ? 20.161 5.947 -33.288 1.00 57.22 208 ASP A N 1
ATOM 1613 C CA . ASP A 1 208 ? 20.120 4.793 -32.384 1.00 57.22 208 ASP A CA 1
ATOM 1614 C C . ASP A 1 208 ? 18.700 4.433 -31.896 1.00 57.22 208 ASP A C 1
ATOM 1616 O O . ASP A 1 208 ? 18.505 3.494 -31.120 1.00 57.22 208 ASP A O 1
ATOM 1620 N N . GLY A 1 209 ? 17.679 5.173 -32.344 1.00 57.06 209 GLY A N 1
ATOM 1621 C CA . GLY A 1 209 ? 16.295 4.997 -31.912 1.00 57.06 209 GLY A CA 1
ATOM 1622 C C . GLY A 1 209 ? 15.985 5.642 -30.555 1.00 57.06 209 GLY A C 1
ATOM 1623 O O . GLY A 1 209 ? 14.851 5.513 -30.067 1.00 57.06 209 GLY A O 1
ATOM 1624 N N . ILE A 1 210 ? 16.953 6.323 -29.931 1.00 52.34 210 ILE A N 1
ATOM 1625 C CA . ILE A 1 210 ? 16.848 6.882 -28.584 1.00 52.34 210 ILE A CA 1
ATOM 1626 C C . ILE A 1 210 ? 16.393 8.338 -28.672 1.00 52.34 210 ILE A C 1
ATOM 1628 O O . ILE A 1 210 ? 17.162 9.270 -28.877 1.00 52.34 210 ILE A O 1
ATOM 1632 N N . VAL A 1 211 ? 15.098 8.560 -28.446 1.00 56.25 211 VAL A N 1
ATOM 1633 C CA . VAL A 1 211 ? 14.585 9.909 -28.180 1.00 56.25 211 VAL A CA 1
ATOM 1634 C C . VAL A 1 211 ? 14.736 10.189 -26.682 1.00 56.25 211 VAL A C 1
ATOM 1636 O O . VAL A 1 211 ? 14.130 9.459 -25.884 1.00 56.25 211 VAL A O 1
ATOM 1639 N N . PRO A 1 212 ? 15.469 11.241 -26.262 1.00 49.91 212 PRO A N 1
ATOM 1640 C CA . PRO A 1 212 ? 15.507 11.669 -24.870 1.00 49.91 212 PRO A CA 1
ATOM 1641 C C . PRO A 1 212 ? 14.080 11.887 -24.361 1.00 49.91 212 PRO A C 1
ATOM 1643 O O . PRO A 1 212 ? 13.328 12.730 -24.853 1.00 49.91 212 PRO A O 1
ATOM 1646 N N . THR A 1 213 ? 13.661 11.070 -23.395 1.00 51.91 213 THR A N 1
ATOM 1647 C CA . THR A 1 213 ? 12.285 11.124 -22.872 1.00 51.91 213 THR A CA 1
ATOM 1648 C C . THR A 1 213 ? 12.097 12.209 -21.811 1.00 51.91 213 THR A C 1
ATOM 1650 O O . THR A 1 213 ? 10.954 12.512 -21.441 1.00 51.91 213 THR A O 1
ATOM 1653 N N . GLU A 1 214 ? 13.192 12.805 -21.334 1.00 51.50 214 GLU A N 1
ATOM 1654 C CA . GLU A 1 214 ? 13.193 13.909 -20.382 1.00 51.50 214 GLU A CA 1
ATOM 1655 C C . GLU A 1 214 ? 13.028 15.234 -21.125 1.00 51.50 214 GLU A C 1
ATOM 1657 O O . GLU A 1 214 ? 13.917 15.717 -21.815 1.00 51.50 214 GLU A O 1
ATOM 1662 N N . ARG A 1 215 ? 11.835 15.820 -21.003 1.00 56.72 215 ARG A N 1
ATOM 1663 C CA . ARG A 1 215 ? 11.579 17.183 -21.471 1.00 56.72 215 ARG A CA 1
ATOM 1664 C C . ARG A 1 215 ? 11.992 18.148 -20.375 1.00 56.72 215 ARG A C 1
ATOM 1666 O O . ARG A 1 215 ? 11.479 18.035 -19.258 1.00 56.72 215 ARG A O 1
ATOM 1673 N N . GLU A 1 216 ? 12.831 19.123 -20.705 1.00 56.69 216 GLU A N 1
ATOM 1674 C CA . GLU A 1 216 ? 13.142 20.195 -19.768 1.00 56.69 216 GLU A CA 1
ATOM 1675 C C . GLU A 1 216 ? 11.860 20.935 -19.346 1.00 56.69 216 GLU A C 1
ATOM 1677 O O . GLU A 1 216 ? 10.984 21.235 -20.174 1.00 56.69 216 GLU A O 1
ATOM 1682 N N . PRO A 1 217 ? 11.682 21.205 -18.043 1.00 63.69 217 PRO A N 1
ATOM 1683 C CA . PRO A 1 217 ? 10.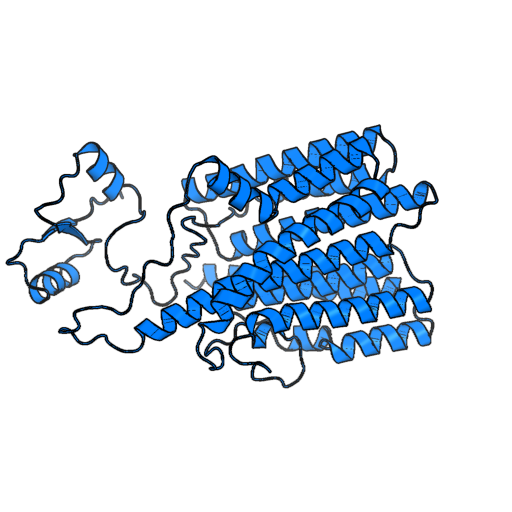517 21.928 -17.574 1.00 63.69 217 PRO A CA 1
ATOM 1684 C C . PRO A 1 217 ? 10.552 23.368 -18.098 1.00 63.69 217 PRO A C 1
ATOM 1686 O O . PRO A 1 217 ? 11.543 24.074 -17.947 1.00 63.69 217 PRO A O 1
ATOM 1689 N N . LYS A 1 218 ? 9.424 23.848 -18.639 1.00 69.69 218 LYS A N 1
ATOM 1690 C CA . LYS A 1 218 ? 9.237 25.256 -19.036 1.00 69.69 218 LYS A CA 1
ATOM 1691 C C . LYS A 1 218 ? 9.106 26.171 -17.800 1.00 69.69 218 LYS A C 1
ATOM 1693 O O . LYS A 1 218 ? 8.024 26.694 -17.540 1.00 69.69 218 LYS A O 1
ATOM 1698 N N . GLY A 1 219 ? 10.171 26.288 -17.003 1.00 73.81 219 GLY A N 1
ATOM 1699 C CA . GLY A 1 219 ? 10.288 27.166 -15.832 1.00 73.81 219 GLY A CA 1
ATOM 1700 C C . GLY A 1 219 ? 10.165 26.487 -14.456 1.00 73.81 219 GLY A C 1
ATOM 1701 O O . GLY A 1 219 ? 9.549 25.428 -14.295 1.00 73.81 219 GLY A O 1
ATOM 1702 N N . ARG A 1 220 ? 10.724 27.150 -13.427 1.00 78.06 220 ARG A N 1
ATOM 1703 C CA . ARG A 1 220 ? 10.810 26.657 -12.034 1.00 78.06 220 ARG A CA 1
ATOM 1704 C C . ARG A 1 220 ? 9.440 26.426 -11.391 1.00 78.06 220 ARG A C 1
ATOM 1706 O O . ARG A 1 220 ? 9.241 25.403 -10.745 1.00 78.06 220 ARG A O 1
ATOM 1713 N N . LEU A 1 221 ? 8.482 27.333 -11.588 1.00 74.69 221 LEU A N 1
ATOM 1714 C CA . LEU A 1 221 ? 7.139 27.194 -11.011 1.00 74.69 221 LEU A CA 1
ATOM 1715 C C . LEU A 1 221 ? 6.417 25.959 -11.564 1.00 74.69 221 LEU A C 1
ATOM 1717 O O . LEU A 1 221 ? 5.898 25.144 -10.806 1.00 74.69 221 LEU A O 1
ATOM 1721 N N . ARG A 1 222 ? 6.438 25.783 -12.891 1.00 79.38 222 ARG A N 1
ATOM 1722 C CA . ARG A 1 222 ? 5.812 24.637 -13.562 1.00 79.38 222 ARG A CA 1
ATOM 1723 C C . ARG A 1 222 ? 6.450 23.314 -13.139 1.00 79.38 222 ARG A C 1
ATOM 1725 O O . ARG A 1 222 ? 5.742 22.319 -13.006 1.00 79.38 222 ARG A O 1
ATOM 1732 N N . TYR A 1 223 ? 7.759 23.314 -12.898 1.00 74.56 223 TYR A N 1
ATOM 1733 C CA . TYR A 1 223 ? 8.471 22.164 -12.351 1.00 74.56 223 TYR A CA 1
ATOM 1734 C C . TYR A 1 223 ? 7.962 21.774 -10.955 1.00 74.56 223 TYR A C 1
ATOM 1736 O O . TYR A 1 223 ? 7.592 20.620 -10.740 1.00 74.56 223 TYR A O 1
ATOM 1744 N N . TRP A 1 224 ? 7.887 22.730 -10.022 1.00 74.81 224 TRP A N 1
ATOM 1745 C CA . TRP A 1 224 ? 7.429 22.465 -8.653 1.00 74.81 224 TRP A CA 1
ATOM 1746 C C . TRP A 1 224 ? 5.945 22.102 -8.586 1.00 74.81 224 TRP A C 1
ATOM 1748 O O . TRP A 1 224 ? 5.595 21.121 -7.935 1.00 74.81 224 TRP A O 1
ATOM 1758 N N . LEU A 1 225 ? 5.084 22.802 -9.332 1.00 80.12 225 LEU A N 1
ATOM 1759 C CA . LEU A 1 225 ? 3.670 22.433 -9.461 1.00 80.12 225 LEU A CA 1
ATOM 1760 C C . LEU A 1 225 ? 3.510 21.022 -10.033 1.00 80.12 225 LEU A C 1
ATOM 1762 O O . LEU A 1 225 ? 2.704 20.243 -9.534 1.00 80.12 225 LEU A O 1
ATOM 1766 N N . GLY A 1 226 ? 4.317 20.665 -11.037 1.00 75.06 226 GLY A N 1
ATOM 1767 C CA . GLY A 1 226 ? 4.344 19.323 -11.612 1.00 75.06 226 GLY A CA 1
ATOM 1768 C C . GLY A 1 226 ? 4.755 18.234 -10.617 1.00 75.06 226 GLY A C 1
ATOM 1769 O O . GLY A 1 226 ? 4.282 17.106 -10.735 1.00 75.06 226 GLY A O 1
ATOM 1770 N N . LYS A 1 227 ? 5.595 18.554 -9.625 1.00 76.44 227 LYS A N 1
ATOM 1771 C CA . LYS A 1 227 ? 5.953 17.631 -8.537 1.00 76.44 227 LYS A CA 1
ATOM 1772 C C . LYS A 1 227 ? 4.850 17.515 -7.491 1.00 76.44 227 LYS A C 1
ATOM 1774 O O . LYS A 1 227 ? 4.464 16.403 -7.147 1.00 76.44 227 LYS A O 1
ATOM 1779 N N . ILE A 1 228 ? 4.295 18.641 -7.049 1.00 79.31 228 ILE A N 1
ATOM 1780 C CA . ILE A 1 228 ? 3.245 18.675 -6.021 1.00 79.31 228 ILE A CA 1
ATOM 1781 C C . ILE A 1 228 ? 1.971 17.985 -6.522 1.00 79.31 228 ILE A C 1
ATOM 1783 O O . ILE A 1 228 ? 1.363 17.200 -5.797 1.00 79.31 228 ILE A O 1
ATOM 1787 N N . ILE A 1 229 ? 1.589 18.204 -7.786 1.00 84.62 229 ILE A N 1
ATOM 1788 C CA . ILE A 1 229 ? 0.360 17.632 -8.358 1.00 84.62 229 ILE A CA 1
ATOM 1789 C C . ILE A 1 229 ? 0.415 16.108 -8.509 1.00 84.62 229 ILE A C 1
ATOM 1791 O O . ILE A 1 229 ? -0.627 15.463 -8.593 1.00 84.62 229 ILE A O 1
ATOM 1795 N N . GLN A 1 230 ? 1.606 15.498 -8.504 1.00 79.56 230 GLN A N 1
ATOM 1796 C CA . GLN A 1 230 ? 1.750 14.035 -8.444 1.00 79.56 230 GLN A CA 1
ATOM 1797 C C . GLN A 1 230 ? 1.386 13.462 -7.068 1.00 79.56 230 GLN A C 1
ATOM 1799 O O . GLN A 1 230 ? 1.327 12.243 -6.904 1.00 79.56 230 GLN A O 1
ATOM 1804 N N . PHE A 1 231 ? 1.141 14.338 -6.092 1.00 86.81 231 PHE A N 1
ATOM 1805 C CA . PHE A 1 231 ? 0.796 14.030 -4.715 1.00 86.81 231 PHE A CA 1
ATOM 1806 C C . PHE A 1 231 ? 1.699 12.932 -4.113 1.00 86.81 231 PHE A C 1
ATOM 1808 O O . PHE A 1 231 ? 1.235 11.813 -3.839 1.00 86.81 231 PHE A O 1
ATOM 1815 N N . PRO A 1 232 ? 3.016 13.198 -3.986 1.00 82.69 232 PRO A N 1
ATOM 1816 C CA . PRO A 1 232 ? 3.977 12.240 -3.440 1.00 82.69 232 PRO A CA 1
ATOM 1817 C C . PRO A 1 232 ? 3.720 11.907 -1.961 1.00 82.69 232 PRO A C 1
ATOM 1819 O O . PRO A 1 232 ? 2.808 12.425 -1.322 1.00 82.69 232 PRO A O 1
ATOM 1822 N N . ILE A 1 233 ? 4.505 10.976 -1.408 1.00 82.06 233 ILE A N 1
ATOM 1823 C CA . ILE A 1 233 ? 4.334 10.485 -0.028 1.00 82.06 233 ILE A CA 1
ATOM 1824 C C . ILE A 1 233 ? 4.391 11.639 0.987 1.00 82.06 233 ILE A C 1
ATOM 1826 O O . ILE A 1 233 ? 3.485 11.738 1.812 1.00 82.06 233 ILE A O 1
ATOM 1830 N N . GLY A 1 234 ? 5.378 12.534 0.875 1.00 85.75 234 GLY A N 1
ATOM 1831 C CA . GLY A 1 234 ? 5.559 13.655 1.803 1.00 85.75 234 GLY A CA 1
ATOM 1832 C C . GLY A 1 234 ? 4.382 14.633 1.802 1.00 85.75 234 GLY A C 1
ATOM 1833 O O . GLY A 1 234 ? 3.816 14.925 2.851 1.00 85.75 234 GLY A O 1
ATOM 1834 N N . GLU A 1 235 ? 3.947 15.080 0.625 1.00 90.06 235 GLU A N 1
ATOM 1835 C CA . GLU A 1 235 ? 2.834 16.018 0.456 1.00 90.06 235 GLU A CA 1
ATOM 1836 C C . GLU A 1 235 ? 1.522 15.431 0.979 1.00 90.06 235 GLU A C 1
ATOM 1838 O O . GLU A 1 235 ? 0.727 16.133 1.597 1.00 90.06 235 GLU A O 1
ATOM 1843 N N . ARG A 1 236 ? 1.303 14.127 0.789 1.00 91.44 236 ARG A N 1
ATOM 1844 C CA . ARG A 1 236 ? 0.133 13.443 1.350 1.00 91.44 236 ARG A CA 1
ATOM 1845 C C . ARG A 1 236 ? 0.124 13.461 2.862 1.00 91.44 236 ARG A C 1
ATOM 1847 O O . ARG A 1 236 ? -0.907 13.743 3.458 1.00 91.44 236 ARG A O 1
ATOM 1854 N N . TRP A 1 237 ? 1.252 13.142 3.481 1.00 93.31 237 TRP A N 1
ATOM 1855 C CA . TRP A 1 237 ? 1.337 13.103 4.934 1.00 93.31 237 TRP A CA 1
ATOM 1856 C C . TRP A 1 237 ? 1.245 14.503 5.528 1.00 93.31 237 TRP A C 1
ATOM 1858 O O . TRP A 1 237 ? 0.616 14.674 6.567 1.00 93.31 237 TRP A O 1
ATOM 1868 N N . LEU A 1 238 ? 1.787 15.514 4.842 1.00 94.62 238 LEU A N 1
ATOM 1869 C CA . LEU A 1 238 ? 1.567 16.918 5.182 1.00 94.62 238 LEU A CA 1
ATOM 1870 C C . LEU A 1 238 ? 0.077 17.274 5.166 1.00 94.62 238 LEU A C 1
ATOM 1872 O O . LEU A 1 238 ? -0.417 17.853 6.131 1.00 94.62 238 LEU A O 1
ATOM 1876 N N . VAL A 1 239 ? -0.655 16.887 4.116 1.00 95.75 239 VAL A N 1
ATOM 1877 C CA . VAL A 1 239 ? -2.106 17.111 4.047 1.00 95.75 239 VAL A CA 1
ATOM 1878 C C . VAL A 1 239 ? -2.838 16.352 5.151 1.00 95.75 239 VAL A C 1
ATOM 1880 O O . VAL A 1 239 ? -3.721 16.937 5.772 1.00 95.75 239 VAL A O 1
ATOM 1883 N N . ILE A 1 240 ? -2.481 15.096 5.440 1.00 96.25 240 ILE A N 1
ATOM 1884 C CA . ILE A 1 240 ? -3.074 14.326 6.547 1.00 96.25 240 ILE A CA 1
ATOM 1885 C C . ILE A 1 240 ? -2.869 15.069 7.872 1.00 96.25 240 ILE A C 1
ATOM 1887 O O . ILE A 1 240 ? -3.849 15.349 8.556 1.00 96.25 240 ILE A O 1
ATOM 1891 N N . SER A 1 241 ? -1.632 15.458 8.196 1.00 96.81 241 SER A N 1
ATOM 1892 C CA . SER A 1 241 ? -1.311 16.213 9.413 1.00 96.81 241 SER A CA 1
ATOM 1893 C C . SER A 1 241 ? -2.086 17.532 9.497 1.00 96.81 241 SER A C 1
ATOM 1895 O O . SER A 1 241 ? -2.733 17.797 10.507 1.00 96.81 241 SER A O 1
ATOM 1897 N N . ALA A 1 242 ? -2.056 18.354 8.444 1.00 97.38 242 ALA A N 1
ATOM 1898 C CA . ALA A 1 242 ? -2.694 19.668 8.449 1.00 97.38 242 ALA A CA 1
ATOM 1899 C C . ALA A 1 242 ? -4.224 19.564 8.526 1.00 97.38 242 ALA A C 1
ATOM 1901 O O . ALA A 1 242 ? -4.853 20.219 9.353 1.00 97.38 242 ALA A O 1
ATOM 1902 N N . SER A 1 243 ? -4.832 18.711 7.698 1.00 97.44 243 SER A N 1
ATOM 1903 C CA . SER A 1 243 ? -6.288 18.530 7.684 1.00 97.44 243 SER A CA 1
ATOM 1904 C C . SER A 1 243 ? -6.811 17.930 8.988 1.00 97.44 243 SER A C 1
ATOM 1906 O O . SER A 1 243 ? -7.852 18.372 9.470 1.00 97.44 243 SER A O 1
ATOM 1908 N N . ALA A 1 244 ? -6.077 16.994 9.599 1.00 96.81 244 ALA A N 1
ATOM 1909 C CA . ALA A 1 244 ? -6.490 16.390 10.860 1.00 96.81 244 ALA A CA 1
ATOM 1910 C C . ALA A 1 244 ? -6.496 17.422 11.994 1.00 96.81 244 ALA A C 1
ATOM 1912 O O . ALA A 1 244 ? -7.425 17.444 12.794 1.00 96.81 244 ALA A O 1
ATOM 1913 N N . VAL A 1 245 ? -5.510 18.323 12.037 1.00 97.12 245 VAL A N 1
ATOM 1914 C CA . VAL A 1 245 ? -5.467 19.404 13.037 1.00 97.12 245 VAL A CA 1
ATOM 1915 C C . VAL A 1 245 ? -6.555 20.453 12.792 1.00 97.12 245 VAL A C 1
ATOM 1917 O O . VAL A 1 245 ? -7.164 20.923 13.747 1.00 97.12 245 VAL A O 1
ATOM 1920 N N . ILE A 1 246 ? -6.815 20.814 11.531 1.00 96.44 246 ILE A N 1
ATOM 1921 C CA . ILE A 1 246 ? -7.780 21.868 11.176 1.00 96.44 246 ILE A CA 1
ATOM 1922 C C . ILE A 1 246 ? -9.231 21.415 11.378 1.00 96.44 246 ILE A C 1
ATOM 1924 O O . ILE A 1 246 ? -10.044 22.177 11.891 1.00 96.44 246 ILE A O 1
ATOM 1928 N N . GLY A 1 247 ? -9.575 20.202 10.940 1.00 92.69 247 GLY A N 1
ATOM 1929 C CA . GLY A 1 247 ? -10.969 19.750 10.864 1.00 92.69 247 GLY A CA 1
ATOM 1930 C C . GLY A 1 247 ? -11.198 18.306 11.306 1.00 92.69 247 GLY A C 1
ATOM 1931 O O . GLY A 1 247 ? -12.260 17.741 11.032 1.00 92.69 247 GLY A O 1
ATOM 1932 N N . GLY A 1 248 ? -10.217 17.692 11.969 1.00 94.75 248 GLY A N 1
ATOM 1933 C CA . GLY A 1 248 ? -10.303 16.318 12.453 1.00 94.75 248 GLY A CA 1
ATOM 1934 C C . GLY A 1 248 ? -10.344 15.273 11.336 1.00 94.75 248 GLY A C 1
ATOM 1935 O O . GLY A 1 248 ? -10.155 15.555 10.150 1.00 94.75 248 GLY A O 1
ATOM 1936 N N . ALA A 1 249 ? -10.646 14.034 11.727 1.00 95.62 249 ALA A N 1
ATOM 1937 C CA . ALA A 1 249 ? -10.690 12.889 10.819 1.00 95.62 249 ALA A CA 1
ATOM 1938 C C . ALA A 1 249 ? -11.678 13.072 9.653 1.00 95.62 249 ALA A C 1
ATOM 1940 O O . ALA A 1 249 ? -11.371 12.702 8.521 1.00 95.62 249 ALA A O 1
ATOM 1941 N N . ALA A 1 250 ? -12.848 13.673 9.903 1.00 95.50 250 ALA A N 1
ATOM 1942 C CA . ALA A 1 250 ? -13.869 13.886 8.875 1.00 95.50 250 ALA A CA 1
ATOM 1943 C C . ALA A 1 250 ? -13.367 14.804 7.749 1.00 95.50 250 ALA A C 1
ATOM 1945 O O . ALA A 1 250 ? -13.540 14.494 6.567 1.00 95.50 250 ALA A O 1
ATOM 1946 N N . PHE A 1 251 ? -12.689 15.902 8.100 1.00 96.69 251 PHE A N 1
ATOM 1947 C CA . PHE A 1 251 ? -12.113 16.801 7.106 1.00 96.69 251 PHE A CA 1
ATOM 1948 C C . PHE A 1 251 ? -10.968 16.133 6.339 1.00 96.69 251 PHE A C 1
ATOM 1950 O O . PHE A 1 251 ? -10.946 16.203 5.109 1.00 96.69 251 PHE A O 1
ATOM 1957 N N . THR A 1 252 ? -10.080 15.401 7.023 1.00 97.00 252 THR A N 1
ATOM 1958 C CA . THR A 1 252 ? -9.010 14.618 6.377 1.00 97.00 252 THR A CA 1
ATOM 1959 C C . THR A 1 252 ? -9.559 13.635 5.350 1.00 97.00 252 THR A C 1
ATOM 1961 O O . THR A 1 252 ? -9.098 13.609 4.207 1.00 97.00 252 THR A O 1
ATOM 1964 N N . PHE A 1 253 ? -10.578 12.864 5.726 1.00 97.00 253 PHE A N 1
ATOM 1965 C CA . PHE A 1 253 ? -11.212 11.893 4.842 1.00 97.00 253 PHE A CA 1
ATOM 1966 C C . PHE A 1 253 ? -12.047 12.517 3.718 1.00 97.00 253 PHE A C 1
ATOM 1968 O O . PHE A 1 253 ? -12.381 11.818 2.767 1.00 97.00 253 PHE A O 1
ATOM 1975 N N . THR A 1 254 ? -12.328 13.819 3.778 1.00 96.19 254 THR A N 1
ATOM 1976 C CA . THR A 1 254 ? -13.001 14.557 2.700 1.00 96.19 254 THR A CA 1
ATOM 1977 C C . THR A 1 254 ? -11.993 15.159 1.720 1.00 96.19 254 THR A C 1
ATOM 1979 O O . THR A 1 254 ? -12.117 14.985 0.508 1.00 96.19 254 THR A O 1
ATOM 1982 N N . ILE A 1 255 ? -10.958 15.841 2.222 1.00 96.25 255 ILE A N 1
ATOM 1983 C CA . ILE A 1 255 ? -10.005 16.568 1.371 1.00 96.25 255 ILE A CA 1
ATOM 1984 C C . ILE A 1 255 ? -9.029 15.633 0.647 1.00 96.25 255 ILE A C 1
ATOM 1986 O O . ILE A 1 255 ? -8.666 15.881 -0.505 1.00 96.25 255 ILE A O 1
ATOM 1990 N N . MET A 1 256 ? -8.625 14.532 1.286 1.00 94.69 256 MET A N 1
ATOM 1991 C CA . MET A 1 256 ? -7.645 13.605 0.720 1.00 94.69 256 MET A CA 1
ATOM 1992 C C . MET A 1 256 ? -8.129 12.927 -0.575 1.00 94.69 256 MET A C 1
ATOM 1994 O O . MET A 1 256 ? -7.368 12.950 -1.547 1.00 94.69 256 MET A O 1
ATOM 1998 N N . PRO A 1 257 ? -9.359 12.374 -0.663 1.00 94.38 257 PRO A N 1
ATOM 1999 C CA . PRO A 1 257 ? -9.884 11.842 -1.921 1.00 94.38 257 PRO A CA 1
ATOM 2000 C C . PRO A 1 257 ? -9.980 12.892 -3.030 1.00 94.38 257 PRO A C 1
ATOM 2002 O O . PRO A 1 257 ? -9.659 12.586 -4.176 1.00 94.38 257 PRO A O 1
ATOM 2005 N N . ILE A 1 258 ? -10.365 14.131 -2.701 1.00 95.06 258 ILE A N 1
ATOM 2006 C CA . ILE A 1 258 ? -10.477 15.227 -3.677 1.00 95.06 258 ILE A CA 1
ATOM 2007 C C . ILE A 1 258 ? -9.105 15.529 -4.290 1.00 95.06 258 ILE A C 1
ATOM 2009 O O . ILE A 1 258 ? -8.951 15.541 -5.513 1.00 95.06 258 ILE A O 1
ATOM 2013 N N . LEU A 1 259 ? -8.079 15.706 -3.454 1.00 94.50 259 LEU A N 1
ATOM 2014 C CA . LEU A 1 259 ? -6.713 15.957 -3.921 1.00 94.50 259 LEU A CA 1
ATOM 2015 C C . LEU A 1 259 ? -6.135 14.756 -4.681 1.00 94.50 259 LEU A C 1
ATOM 2017 O O . LEU A 1 259 ? -5.487 14.927 -5.718 1.00 94.50 259 LEU A O 1
ATOM 2021 N N . ALA A 1 260 ? -6.414 13.535 -4.217 1.00 92.56 260 ALA A N 1
ATOM 2022 C CA . ALA A 1 260 ? -6.023 12.314 -4.913 1.00 92.56 260 ALA A CA 1
ATOM 2023 C C . ALA A 1 260 ? -6.686 12.205 -6.295 1.00 92.56 260 ALA A C 1
ATOM 2025 O O . ALA A 1 260 ? -6.028 11.790 -7.248 1.00 92.56 260 ALA A O 1
ATOM 2026 N N . PHE A 1 261 ? -7.949 12.618 -6.432 1.00 93.19 261 PHE A N 1
ATOM 2027 C CA . PHE A 1 261 ? -8.669 12.626 -7.703 1.00 93.19 261 PHE A CA 1
ATOM 2028 C C . PHE A 1 261 ? -8.082 13.641 -8.691 1.00 93.19 261 PHE A C 1
ATOM 2030 O O . PHE A 1 261 ? -7.815 13.290 -9.841 1.00 93.19 261 PHE A O 1
ATOM 2037 N N . ILE A 1 262 ? -7.796 14.867 -8.236 1.00 93.00 262 ILE A N 1
ATOM 2038 C CA . ILE A 1 262 ? -7.129 15.896 -9.054 1.00 93.00 262 ILE A CA 1
ATOM 2039 C C . ILE A 1 262 ? -5.775 15.378 -9.557 1.00 93.00 262 ILE A C 1
ATOM 2041 O O . ILE A 1 262 ? -5.471 15.458 -10.751 1.00 93.00 262 ILE A O 1
ATOM 2045 N N . SER A 1 263 ? -4.981 14.789 -8.658 1.00 92.00 263 SER A N 1
ATOM 2046 C CA . SER A 1 263 ? -3.697 14.172 -8.998 1.00 92.00 263 SER A CA 1
ATOM 2047 C C . SER A 1 263 ? -3.859 13.047 -10.026 1.00 92.00 263 SER A C 1
ATOM 2049 O O . SER A 1 263 ? -3.180 13.032 -11.059 1.00 92.00 263 SER A O 1
ATOM 2051 N N . ALA A 1 264 ? -4.805 12.133 -9.790 1.00 91.12 264 ALA A N 1
ATOM 2052 C CA . ALA A 1 264 ? -5.078 11.007 -10.672 1.00 91.12 264 ALA A CA 1
ATOM 2053 C C . ALA A 1 264 ? -5.476 11.475 -12.076 1.00 91.12 264 ALA A C 1
ATOM 2055 O O . ALA A 1 264 ? -4.946 10.953 -13.054 1.00 91.12 264 ALA A O 1
ATOM 2056 N N . PHE A 1 265 ? -6.331 12.490 -12.200 1.00 91.75 265 PHE A N 1
ATOM 2057 C CA . PHE A 1 265 ? -6.752 13.010 -13.500 1.00 91.75 265 PHE A CA 1
ATOM 2058 C C . PHE A 1 265 ? -5.557 13.462 -14.353 1.00 91.75 265 PHE A C 1
ATOM 2060 O O . PHE A 1 265 ? -5.419 13.062 -15.513 1.00 91.75 265 PHE A O 1
ATOM 2067 N N . VAL A 1 266 ? -4.639 14.236 -13.767 1.00 89.94 266 VAL A N 1
ATOM 2068 C CA . VAL A 1 266 ? -3.449 14.740 -14.472 1.00 89.94 266 VAL A CA 1
ATOM 2069 C C . VAL A 1 266 ? -2.476 13.609 -14.810 1.00 89.94 266 VAL A C 1
ATOM 2071 O O . VAL A 1 266 ? -2.002 13.513 -15.947 1.00 89.94 266 VAL A O 1
ATOM 2074 N N . VAL A 1 267 ? -2.204 12.721 -13.851 1.00 89.75 267 VAL A N 1
ATOM 2075 C CA . VAL A 1 267 ? -1.254 11.613 -14.020 1.00 89.75 267 VAL A CA 1
ATOM 2076 C C . VAL A 1 267 ? -1.760 10.600 -15.051 1.00 89.75 267 VAL A C 1
ATOM 2078 O O . VAL A 1 267 ? -1.031 10.255 -15.986 1.00 89.75 267 VAL A O 1
ATOM 2081 N N . PHE A 1 268 ? -3.012 10.148 -14.943 1.00 92.25 268 PHE A N 1
ATOM 2082 C CA . PHE A 1 268 ? -3.583 9.171 -15.872 1.00 92.25 268 PHE A CA 1
ATOM 2083 C C . PHE A 1 268 ? -3.788 9.753 -17.272 1.00 92.25 268 PHE A C 1
ATOM 2085 O O . PHE A 1 268 ? -3.591 9.035 -18.254 1.00 92.25 268 PHE A O 1
ATOM 2092 N N . ARG A 1 269 ? -4.069 11.055 -17.414 1.00 91.94 269 ARG A N 1
ATOM 2093 C CA . ARG A 1 269 ? -4.045 11.714 -18.730 1.00 91.94 269 ARG A CA 1
ATOM 2094 C C . ARG A 1 269 ? -2.667 11.594 -19.391 1.00 91.94 269 ARG A C 1
ATOM 2096 O O . ARG A 1 269 ? -2.579 11.204 -20.551 1.00 91.94 269 ARG A O 1
ATOM 2103 N N . GLY A 1 270 ? -1.583 11.857 -18.659 1.00 88.81 270 GLY A N 1
ATOM 2104 C CA . GLY A 1 270 ? -0.223 11.680 -19.185 1.00 88.81 270 GLY A CA 1
ATOM 2105 C C . GLY A 1 270 ? 0.089 10.224 -19.558 1.00 88.81 270 GLY A C 1
ATOM 2106 O O . GLY A 1 270 ? 0.652 9.949 -20.621 1.00 88.81 270 GLY A O 1
ATOM 2107 N N . ARG A 1 271 ? -0.328 9.272 -18.716 1.00 91.19 271 ARG A N 1
ATOM 2108 C CA . ARG A 1 271 ? -0.119 7.833 -18.954 1.00 91.19 271 ARG A CA 1
ATOM 2109 C C . ARG A 1 271 ? -0.904 7.299 -20.134 1.00 91.19 271 ARG A C 1
ATOM 2111 O O . ARG A 1 271 ? -0.376 6.486 -20.884 1.00 91.19 271 ARG A O 1
ATOM 2118 N N . THR A 1 272 ? -2.145 7.736 -20.312 1.00 92.06 272 THR A N 1
ATOM 2119 C CA . THR A 1 272 ? -2.987 7.301 -21.433 1.00 92.06 272 THR A CA 1
ATOM 2120 C C . THR A 1 272 ? -2.419 7.772 -22.766 1.00 92.06 272 THR A C 1
ATOM 2122 O O . THR A 1 272 ? -2.386 6.976 -23.700 1.00 92.06 272 THR A O 1
ATOM 2125 N N . ILE A 1 273 ? -1.895 9.001 -22.844 1.00 91.00 273 ILE A N 1
ATOM 2126 C CA . ILE A 1 273 ? -1.184 9.503 -24.031 1.00 91.00 273 ILE A CA 1
ATOM 2127 C C . ILE A 1 273 ? 0.026 8.611 -24.338 1.00 91.00 273 ILE A C 1
ATOM 2129 O O . ILE A 1 273 ? 0.075 8.006 -25.405 1.00 91.00 273 ILE A O 1
ATOM 2133 N N . ARG A 1 274 ? 0.927 8.410 -23.367 1.00 87.75 274 ARG A N 1
ATOM 2134 C CA . ARG A 1 274 ? 2.105 7.539 -23.545 1.00 87.75 274 ARG A CA 1
ATOM 2135 C C . ARG A 1 274 ? 1.740 6.092 -23.881 1.00 87.75 274 ARG A C 1
ATOM 2137 O O . ARG A 1 274 ? 2.401 5.456 -24.686 1.00 87.75 274 ARG A O 1
ATOM 2144 N N . THR A 1 275 ? 0.670 5.558 -23.295 1.00 91.75 275 THR A N 1
ATOM 2145 C CA . THR A 1 275 ? 0.209 4.185 -23.567 1.00 91.75 275 THR A CA 1
ATOM 2146 C C . THR A 1 275 ? -0.318 4.031 -24.994 1.00 91.75 275 THR A C 1
ATOM 2148 O O . THR A 1 275 ? -0.226 2.944 -25.561 1.00 91.75 275 THR A O 1
ATOM 2151 N N . LYS A 1 276 ? -0.868 5.092 -25.604 1.00 91.12 276 LYS A N 1
ATOM 2152 C CA . LYS A 1 276 ? -1.312 5.055 -27.007 1.00 91.12 276 LYS A CA 1
ATOM 2153 C C . LYS A 1 276 ? -0.141 4.911 -27.980 1.00 91.12 276 LYS A C 1
ATOM 2155 O O . LYS A 1 276 ? -0.327 4.256 -29.000 1.00 91.12 276 LYS A O 1
ATOM 2160 N N . GLU A 1 277 ? 1.021 5.457 -27.629 1.00 87.56 277 GLU A N 1
ATOM 2161 C CA . GLU A 1 277 ? 2.272 5.373 -28.399 1.00 87.56 277 GLU A CA 1
ATOM 2162 C C . GLU A 1 277 ? 2.970 4.006 -28.250 1.00 87.56 277 GLU A C 1
ATOM 2164 O O . GLU A 1 277 ? 3.831 3.657 -29.052 1.00 87.56 277 GLU A O 1
ATOM 2169 N N . MET A 1 278 ? 2.602 3.201 -27.244 1.00 88.19 278 MET A N 1
ATOM 2170 C CA . MET A 1 278 ? 3.194 1.877 -27.025 1.00 88.19 278 MET A CA 1
ATOM 2171 C C . MET A 1 278 ? 2.696 0.839 -28.035 1.00 88.19 278 MET A C 1
ATOM 2173 O O . MET A 1 278 ? 1.500 0.745 -28.335 1.00 88.19 278 MET A O 1
ATOM 2177 N N . GLU A 1 279 ? 3.604 -0.044 -28.455 1.00 86.44 279 GLU A N 1
ATOM 2178 C CA . GLU A 1 279 ? 3.265 -1.204 -29.277 1.00 86.44 279 GLU A CA 1
ATOM 2179 C C . GLU A 1 279 ? 2.224 -2.111 -28.601 1.00 86.44 279 GLU A C 1
ATOM 2181 O O . GLU A 1 279 ? 2.276 -2.393 -27.396 1.00 86.44 279 GLU A O 1
ATOM 2186 N N . LYS A 1 280 ? 1.291 -2.647 -29.398 1.00 90.69 280 LYS A N 1
ATOM 2187 C CA . LYS A 1 280 ? 0.237 -3.575 -28.953 1.00 90.69 280 LYS A CA 1
ATOM 2188 C C . LYS A 1 280 ? 0.775 -4.998 -28.720 1.00 90.69 280 LYS A C 1
ATOM 2190 O O . LYS A 1 280 ? 0.221 -5.958 -29.246 1.00 90.69 280 LYS A O 1
ATOM 2195 N N . LYS A 1 281 ? 1.821 -5.135 -27.907 1.00 89.62 281 LYS A N 1
ATOM 2196 C CA . LYS A 1 281 ? 2.430 -6.412 -27.499 1.00 89.62 281 LYS A CA 1
ATOM 2197 C C . LYS A 1 281 ? 2.288 -6.634 -25.992 1.00 89.62 281 LYS A C 1
ATOM 2199 O O . LYS A 1 281 ? 2.205 -5.666 -25.222 1.00 89.62 281 LYS A O 1
ATOM 2204 N N . HIS A 1 282 ? 2.230 -7.903 -25.592 1.00 89.62 282 HIS A N 1
ATOM 2205 C CA . HIS A 1 282 ? 2.319 -8.290 -24.184 1.00 89.62 282 HIS A CA 1
ATOM 2206 C C . HIS A 1 282 ? 3.700 -7.933 -23.630 1.00 89.62 282 HIS A C 1
ATOM 2208 O O . HIS A 1 282 ? 4.680 -7.875 -24.373 1.00 89.62 282 HIS A O 1
ATOM 2214 N N . LEU A 1 283 ? 3.760 -7.658 -22.329 1.00 88.62 283 LEU A N 1
ATOM 2215 C CA . LEU A 1 283 ? 5.028 -7.464 -21.636 1.00 88.62 283 LEU A CA 1
ATOM 2216 C C . LEU A 1 283 ? 5.771 -8.810 -21.610 1.00 88.62 283 LEU A C 1
ATOM 2218 O O . LEU A 1 283 ? 5.168 -9.811 -21.229 1.00 88.62 283 LEU A O 1
ATOM 2222 N N . LYS A 1 284 ? 7.052 -8.851 -22.003 1.00 84.75 284 LYS A N 1
ATOM 2223 C CA . LYS A 1 284 ? 7.835 -10.100 -21.956 1.00 84.75 284 LYS A CA 1
ATOM 2224 C C . LYS A 1 284 ? 8.129 -10.561 -20.525 1.00 84.75 284 LYS A C 1
ATOM 2226 O O . LYS A 1 284 ? 8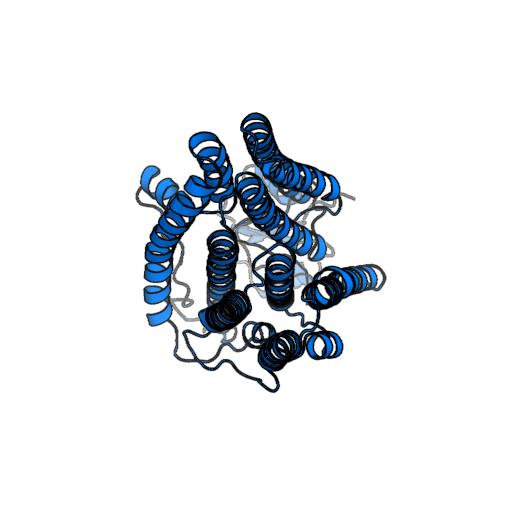.344 -11.745 -20.292 1.00 84.75 284 LYS A O 1
ATOM 2231 N N . SER A 1 285 ? 8.150 -9.634 -19.566 1.00 86.88 285 SER A N 1
ATOM 2232 C CA . SER A 1 285 ? 8.431 -9.953 -18.167 1.00 86.88 285 SER A CA 1
ATOM 2233 C C . SER A 1 285 ? 7.203 -10.492 -17.427 1.00 86.88 285 SER A C 1
ATOM 2235 O O . SER A 1 285 ? 6.054 -10.171 -17.742 1.00 86.88 285 SER A O 1
ATOM 2237 N N . SER A 1 286 ? 7.449 -11.237 -16.349 1.00 88.81 286 SER A N 1
ATOM 2238 C CA . SER A 1 286 ? 6.409 -11.746 -15.450 1.00 88.81 286 SER A CA 1
ATOM 2239 C C . SER A 1 286 ? 5.880 -10.702 -14.454 1.00 88.81 286 SER A C 1
ATOM 2241 O O . SER A 1 286 ? 5.136 -11.068 -13.543 1.00 88.81 286 SER A O 1
ATOM 2243 N N . LEU A 1 287 ? 6.240 -9.417 -14.602 1.00 90.56 287 LEU A N 1
ATOM 2244 C CA . LEU A 1 287 ? 5.925 -8.344 -13.647 1.00 90.56 287 LEU A CA 1
ATOM 2245 C C . LEU A 1 287 ? 4.433 -8.308 -13.288 1.00 90.56 287 LEU A C 1
ATOM 2247 O O . LEU A 1 287 ? 4.083 -8.300 -12.111 1.00 90.56 287 LEU A O 1
ATOM 2251 N N . ILE A 1 288 ? 3.564 -8.286 -14.302 1.00 94.38 288 ILE A N 1
ATOM 2252 C CA . ILE A 1 288 ? 2.111 -8.144 -14.122 1.00 94.38 288 ILE A CA 1
ATOM 2253 C C . ILE A 1 288 ? 1.486 -9.453 -13.635 1.00 94.38 288 ILE A C 1
ATOM 2255 O O . ILE A 1 288 ? 0.683 -9.456 -12.704 1.00 94.38 288 ILE A O 1
ATOM 2259 N N . VAL A 1 289 ? 1.893 -10.580 -14.222 1.00 92.19 289 VAL A N 1
ATOM 2260 C CA . VAL A 1 289 ? 1.343 -11.905 -13.897 1.00 92.19 289 VAL A CA 1
ATOM 2261 C C . VAL A 1 289 ? 1.630 -12.276 -12.441 1.00 92.19 289 VAL A C 1
ATOM 2263 O O . VAL A 1 289 ? 0.730 -12.746 -11.745 1.00 92.19 289 VAL A O 1
ATOM 2266 N N . ASN A 1 290 ? 2.836 -11.976 -11.944 1.00 92.00 290 ASN A N 1
ATOM 2267 C CA . ASN A 1 290 ? 3.234 -12.236 -10.557 1.00 92.00 290 ASN A CA 1
ATOM 2268 C C . ASN A 1 290 ? 2.428 -11.427 -9.524 1.00 92.00 290 ASN A C 1
ATOM 2270 O O . ASN A 1 290 ? 2.406 -11.805 -8.356 1.00 92.00 290 ASN A O 1
ATOM 2274 N N . GLN A 1 291 ? 1.745 -10.356 -9.944 1.00 93.81 291 GLN A N 1
ATOM 2275 C CA . GLN A 1 291 ? 0.885 -9.520 -9.096 1.00 93.81 291 GLN A CA 1
ATOM 2276 C C . GLN A 1 291 ? -0.610 -9.844 -9.226 1.00 93.81 291 GLN A C 1
ATOM 2278 O O . GLN A 1 291 ? -1.421 -9.303 -8.476 1.00 93.81 291 GLN A O 1
ATOM 2283 N N . SER A 1 292 ? -1.002 -10.684 -10.188 1.00 90.62 292 SER A N 1
ATOM 2284 C CA . SER A 1 292 ? -2.419 -10.956 -10.458 1.00 90.62 292 SER A CA 1
ATOM 2285 C C . SER A 1 292 ? -3.124 -11.643 -9.283 1.00 90.62 292 SER A C 1
ATOM 2287 O O . SER A 1 292 ? -4.305 -11.393 -9.062 1.00 90.62 292 SER A O 1
ATOM 2289 N N . ASP A 1 293 ? -2.409 -12.468 -8.507 1.00 91.56 293 ASP A N 1
ATOM 2290 C CA . ASP A 1 293 ? -2.979 -13.317 -7.445 1.00 91.56 293 ASP A CA 1
ATOM 2291 C C . ASP A 1 293 ? -4.176 -14.157 -7.944 1.00 91.56 293 ASP A C 1
ATOM 2293 O O . ASP A 1 293 ? -5.115 -14.442 -7.205 1.00 91.56 293 ASP A O 1
ATOM 2297 N N . LEU A 1 294 ? -4.169 -14.524 -9.233 1.00 91.81 294 LEU A N 1
ATOM 2298 C CA . LEU A 1 294 ? -5.195 -15.346 -9.869 1.00 91.81 294 LEU A CA 1
ATOM 2299 C C . LEU A 1 294 ? -4.690 -16.776 -10.061 1.00 91.81 294 LEU A C 1
ATOM 2301 O O . LEU A 1 294 ? -3.539 -17.009 -10.441 1.00 91.81 294 LEU A O 1
ATOM 2305 N N . LEU A 1 295 ? -5.576 -17.743 -9.831 1.00 89.00 295 LEU A N 1
ATOM 2306 C CA . LEU A 1 295 ? -5.270 -19.155 -10.018 1.00 89.00 295 LEU A CA 1
ATOM 2307 C C . LEU A 1 295 ? -5.118 -19.465 -11.516 1.00 89.00 295 LEU A C 1
ATOM 2309 O O . LEU A 1 295 ? -6.003 -19.168 -12.313 1.00 89.00 295 LEU A O 1
ATOM 2313 N N . GLY A 1 296 ? -3.991 -20.065 -11.904 1.00 84.69 296 GLY A N 1
ATOM 2314 C CA . GLY A 1 296 ? -3.775 -20.575 -13.266 1.00 84.69 296 GLY A CA 1
ATOM 2315 C C . GLY A 1 296 ? -3.493 -19.526 -14.350 1.00 84.69 296 GLY A C 1
ATOM 2316 O O . GLY A 1 296 ? -3.249 -19.901 -15.497 1.00 84.69 296 GLY A O 1
ATOM 2317 N N . VAL A 1 297 ? -3.462 -18.231 -14.020 1.00 88.38 297 VAL A N 1
ATOM 2318 C CA . VAL A 1 297 ? -3.175 -17.168 -14.995 1.00 88.38 297 VAL A CA 1
ATOM 2319 C C . VAL A 1 297 ? -1.677 -17.103 -15.291 1.00 88.38 297 VAL A C 1
ATOM 2321 O O . VAL A 1 297 ? -0.854 -16.947 -14.389 1.00 88.38 297 VAL A O 1
ATOM 2324 N N . LYS A 1 298 ? -1.323 -17.224 -16.576 1.00 86.75 298 LYS A N 1
ATOM 2325 C CA . LYS A 1 298 ? 0.072 -17.234 -17.059 1.00 86.75 298 LYS A CA 1
ATOM 2326 C C . LYS A 1 298 ? 0.451 -16.012 -17.900 1.00 86.75 298 LYS A C 1
ATOM 2328 O O . LYS A 1 298 ? 1.627 -15.826 -18.188 1.00 86.75 298 LYS A O 1
ATOM 2333 N N . ALA A 1 299 ? -0.517 -15.184 -18.285 1.00 87.25 299 ALA A N 1
ATOM 2334 C CA . ALA A 1 299 ? -0.307 -14.006 -19.120 1.00 87.25 299 ALA A CA 1
ATOM 2335 C C . ALA A 1 299 ? -1.240 -12.866 -18.693 1.00 87.25 299 ALA A C 1
ATOM 2337 O O . ALA A 1 299 ? -2.285 -13.112 -18.092 1.00 87.25 299 ALA A O 1
ATOM 2338 N N . SER A 1 300 ? -0.855 -11.625 -19.002 1.00 91.06 300 SER A N 1
ATOM 2339 C CA . SER A 1 300 ? -1.723 -10.459 -18.810 1.00 91.06 300 SER A CA 1
ATOM 2340 C C . SER A 1 300 ? -2.923 -10.517 -19.756 1.00 91.06 300 SER A C 1
ATOM 2342 O O . SER A 1 300 ? -2.802 -10.978 -20.894 1.00 91.06 300 SER A O 1
ATOM 2344 N N . PHE A 1 301 ? -4.071 -10.010 -19.314 1.00 91.31 301 PHE A N 1
ATOM 2345 C CA . PHE A 1 301 ? -5.299 -10.014 -20.119 1.00 91.31 301 PHE A CA 1
ATOM 2346 C C . PHE A 1 301 ? -5.223 -9.024 -21.281 1.00 91.31 301 PHE A C 1
ATOM 2348 O O . PHE A 1 301 ? -5.725 -9.264 -22.378 1.00 91.31 301 PHE A O 1
ATOM 2355 N N . THR A 1 302 ? -4.574 -7.892 -21.043 1.00 92.75 302 THR A N 1
ATOM 2356 C CA . THR A 1 302 ? -4.396 -6.809 -21.999 1.00 92.75 302 THR A CA 1
ATOM 2357 C C . THR A 1 302 ? -2.937 -6.716 -22.442 1.00 92.75 302 THR A C 1
ATOM 2359 O O . THR A 1 302 ? -2.024 -7.300 -21.852 1.00 92.75 302 THR A O 1
ATOM 2362 N N . ARG A 1 303 ? -2.718 -5.986 -23.542 1.00 92.06 303 ARG A N 1
ATOM 2363 C CA . ARG A 1 303 ? -1.398 -5.812 -24.167 1.00 92.06 303 ARG A CA 1
ATOM 2364 C C . ARG A 1 303 ? -0.724 -4.536 -23.662 1.00 92.06 303 ARG A C 1
ATOM 2366 O O . ARG A 1 303 ? -0.077 -4.529 -22.626 1.00 92.06 303 ARG A O 1
ATOM 2373 N N . ARG A 1 304 ? -0.925 -3.415 -24.359 1.00 91.19 304 ARG A N 1
ATOM 2374 C CA . ARG A 1 304 ? -0.306 -2.118 -24.019 1.00 91.19 304 ARG A CA 1
ATOM 2375 C C . ARG A 1 304 ? -0.762 -1.529 -22.676 1.00 91.19 304 ARG A C 1
ATOM 2377 O O . ARG A 1 304 ? -0.034 -0.745 -22.084 1.00 91.19 304 ARG A O 1
ATOM 2384 N N . VAL A 1 305 ? -1.952 -1.903 -22.199 1.00 94.56 305 VAL A N 1
ATOM 2385 C CA . VAL A 1 305 ? -2.566 -1.361 -20.970 1.00 94.56 305 VAL A CA 1
ATOM 2386 C C . VAL A 1 305 ? -2.336 -2.281 -19.761 1.00 94.56 305 VAL A C 1
ATOM 2388 O O . VAL A 1 305 ? -2.863 -2.030 -18.685 1.00 94.56 305 VAL A O 1
ATOM 2391 N N . SER A 1 306 ? -1.501 -3.318 -19.892 1.00 94.81 306 SER A N 1
ATOM 2392 C CA . SER A 1 306 ? -1.320 -4.339 -18.851 1.00 94.81 306 SER A CA 1
ATOM 2393 C C . SER A 1 306 ? -0.851 -3.788 -17.504 1.00 94.81 306 SER A C 1
ATOM 2395 O O . SER A 1 306 ? -1.090 -4.394 -16.465 1.00 94.81 306 SER A O 1
ATOM 2397 N N . TRP A 1 307 ? -0.219 -2.613 -17.505 1.00 94.81 307 TRP A N 1
ATOM 2398 C CA . TRP A 1 307 ? 0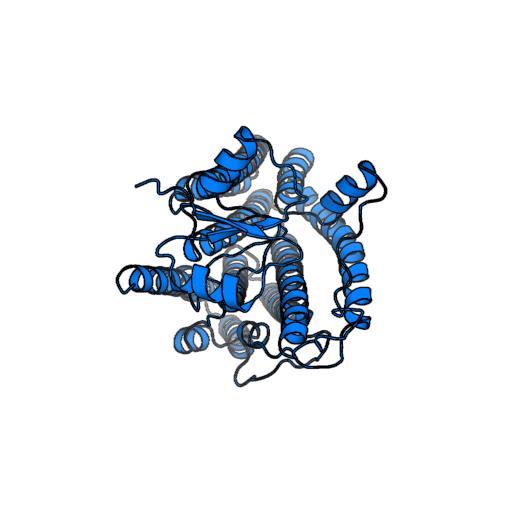.255 -1.924 -16.307 1.00 94.81 307 TRP A CA 1
ATOM 2399 C C . TRP A 1 307 ? -0.857 -1.557 -15.310 1.00 94.81 307 TRP A C 1
ATOM 2401 O O . TRP A 1 307 ? -0.562 -1.393 -14.129 1.00 94.81 307 TRP A O 1
ATOM 2411 N N . ILE A 1 308 ? -2.114 -1.425 -15.749 1.00 96.50 308 ILE A N 1
ATOM 2412 C CA . ILE A 1 308 ? -3.238 -1.072 -14.865 1.00 96.50 308 ILE A CA 1
ATOM 2413 C C . ILE A 1 308 ? -3.957 -2.303 -14.292 1.00 96.50 308 ILE A C 1
ATOM 2415 O O . ILE A 1 308 ? -4.717 -2.171 -13.334 1.00 96.50 308 ILE A O 1
ATOM 2419 N N . GLU A 1 309 ? -3.734 -3.496 -14.857 1.00 95.75 309 GLU A N 1
ATOM 2420 C CA . GLU A 1 309 ? -4.473 -4.713 -14.487 1.00 95.75 309 GLU A CA 1
ATOM 2421 C C . GLU A 1 309 ? -4.391 -5.032 -12.989 1.00 95.75 309 GLU A C 1
ATOM 2423 O O . GLU A 1 309 ? -5.451 -5.228 -12.387 1.00 95.75 309 GLU A O 1
ATOM 2428 N N . PRO A 1 310 ? -3.206 -5.014 -12.336 1.00 96.38 310 PRO A N 1
ATOM 2429 C CA . PRO A 1 310 ? -3.130 -5.297 -10.906 1.00 96.38 310 PRO A CA 1
ATOM 2430 C C . PRO A 1 310 ? -3.956 -4.306 -10.080 1.00 96.38 310 PRO A C 1
ATOM 2432 O O . PRO A 1 310 ? -4.665 -4.721 -9.165 1.00 96.38 310 PRO A O 1
ATOM 2435 N N . SER A 1 311 ? -3.928 -3.018 -10.442 1.00 96.69 311 SER A N 1
ATOM 2436 C CA . SER A 1 311 ? -4.703 -1.966 -9.776 1.00 96.69 311 SER A CA 1
ATOM 2437 C C . SER A 1 311 ? -6.210 -2.186 -9.910 1.00 96.69 311 SER A C 1
ATOM 2439 O O . SER A 1 311 ? -6.924 -2.066 -8.917 1.00 96.69 311 SER A O 1
ATOM 2441 N N . ILE A 1 312 ? -6.701 -2.542 -11.103 1.00 97.12 312 ILE A N 1
ATOM 2442 C CA . ILE A 1 312 ? -8.130 -2.825 -11.326 1.00 97.12 312 ILE A CA 1
ATOM 2443 C C . ILE A 1 312 ? -8.569 -4.049 -10.520 1.00 97.12 312 ILE A C 1
ATOM 2445 O O . ILE A 1 312 ? -9.599 -3.996 -9.854 1.00 97.12 312 ILE A O 1
ATOM 2449 N N . LEU A 1 313 ? -7.773 -5.123 -10.520 1.00 96.44 313 LEU A N 1
ATOM 2450 C CA . LEU A 1 313 ? -8.076 -6.318 -9.728 1.00 96.44 313 LEU A CA 1
ATOM 2451 C C . LEU A 1 313 ? -8.174 -5.993 -8.233 1.00 96.44 313 LEU A C 1
ATOM 2453 O O . LEU A 1 313 ? -9.093 -6.469 -7.570 1.00 96.44 313 LEU A O 1
ATOM 2457 N N . ARG A 1 314 ? -7.278 -5.142 -7.708 1.00 96.69 314 ARG A N 1
ATOM 2458 C CA . ARG A 1 314 ? -7.328 -4.720 -6.298 1.00 96.69 314 ARG A CA 1
ATOM 2459 C C . ARG A 1 314 ? -8.528 -3.842 -5.991 1.00 96.69 314 ARG A C 1
ATOM 2461 O O . ARG A 1 314 ? -9.098 -3.969 -4.912 1.00 96.69 314 ARG A O 1
ATOM 2468 N N . LEU A 1 315 ? -8.904 -2.964 -6.919 1.00 97.56 315 LEU A N 1
ATOM 2469 C CA . LEU A 1 315 ? -10.096 -2.135 -6.777 1.00 97.56 315 LEU A CA 1
ATOM 2470 C C . LEU A 1 315 ? -11.348 -3.011 -6.688 1.00 97.56 315 LEU A C 1
ATOM 2472 O O . LEU A 1 315 ? -12.115 -2.856 -5.747 1.00 97.56 315 LEU A O 1
ATOM 2476 N N . ILE A 1 316 ? -11.515 -3.957 -7.616 1.00 97.38 316 ILE A N 1
ATOM 2477 C CA . ILE A 1 316 ? -12.666 -4.871 -7.633 1.00 97.38 316 ILE A CA 1
ATOM 2478 C C . ILE A 1 316 ? -12.705 -5.705 -6.353 1.00 97.38 316 ILE A C 1
ATOM 2480 O O . ILE A 1 316 ? -13.726 -5.718 -5.674 1.00 97.38 316 ILE A O 1
ATOM 2484 N N . GLU A 1 317 ? -11.591 -6.346 -5.989 1.00 97.62 317 GLU A N 1
ATOM 2485 C CA . GLU A 1 317 ? -11.506 -7.132 -4.756 1.00 97.62 317 GLU A CA 1
ATOM 2486 C C . GLU A 1 317 ? -11.902 -6.304 -3.529 1.00 97.62 317 GLU A C 1
ATOM 2488 O O . GLU A 1 317 ? -12.737 -6.729 -2.734 1.00 97.62 317 GLU A O 1
ATOM 2493 N N . SER A 1 318 ? -11.332 -5.108 -3.390 1.00 97.88 318 SER A N 1
ATOM 2494 C CA . SER A 1 318 ? -11.571 -4.279 -2.212 1.00 97.88 318 SER A CA 1
ATOM 2495 C C . SER A 1 318 ? -13.006 -3.766 -2.152 1.00 97.88 318 SER A C 1
ATOM 2497 O O . SER A 1 318 ? -13.591 -3.743 -1.076 1.00 97.88 318 SER A O 1
ATOM 2499 N N . LEU A 1 319 ? -13.593 -3.380 -3.290 1.00 97.94 319 LEU A N 1
ATOM 2500 C CA . LEU A 1 319 ? -14.989 -2.942 -3.353 1.00 97.94 319 LEU A CA 1
ATOM 2501 C C . LEU A 1 319 ? -15.952 -4.076 -2.996 1.00 97.94 319 LEU A C 1
ATOM 2503 O O . LEU A 1 319 ? -16.900 -3.843 -2.251 1.00 97.94 319 LEU A O 1
ATOM 2507 N N . VAL A 1 320 ? -15.690 -5.298 -3.471 1.00 98.31 320 VAL A N 1
ATOM 2508 C CA . VAL A 1 320 ? -16.494 -6.476 -3.115 1.00 98.31 320 VAL A CA 1
ATOM 2509 C C . VAL A 1 320 ? -16.388 -6.772 -1.619 1.00 98.31 320 VAL A C 1
ATOM 2511 O O . VAL A 1 320 ? -17.410 -6.977 -0.972 1.00 98.31 320 VAL A O 1
ATOM 2514 N N . LEU A 1 321 ? -15.185 -6.737 -1.040 1.00 98.19 321 LEU A N 1
ATOM 2515 C CA . LEU A 1 321 ? -14.997 -6.957 0.398 1.00 98.19 321 LEU A CA 1
ATOM 2516 C C . LEU A 1 321 ? -15.683 -5.882 1.245 1.00 98.19 321 LEU A C 1
ATOM 2518 O O . LEU A 1 321 ? -16.392 -6.214 2.189 1.00 98.19 321 LEU A O 1
ATOM 2522 N N . ILE A 1 322 ? -15.530 -4.604 0.885 1.00 98.19 322 ILE A N 1
ATOM 2523 C CA . ILE A 1 322 ? -16.214 -3.498 1.569 1.00 98.19 322 ILE A CA 1
ATOM 2524 C C . ILE A 1 322 ? -17.735 -3.674 1.472 1.00 98.19 322 ILE A C 1
ATOM 2526 O O . ILE A 1 322 ? -18.424 -3.509 2.475 1.00 98.19 322 ILE A O 1
ATOM 2530 N N . ALA A 1 323 ? -18.262 -4.065 0.308 1.00 98.25 323 ALA A N 1
ATOM 2531 C CA . ALA A 1 323 ? -19.684 -4.349 0.148 1.00 98.25 323 ALA A CA 1
ATOM 2532 C C . ALA A 1 323 ? -20.141 -5.513 1.042 1.00 98.25 323 ALA A C 1
ATOM 2534 O O . ALA A 1 323 ? -21.188 -5.409 1.675 1.00 98.25 323 ALA A O 1
ATOM 2535 N N . ILE A 1 324 ? -19.364 -6.596 1.151 1.00 98.06 324 ILE A N 1
ATOM 2536 C CA . ILE A 1 324 ? -19.659 -7.701 2.079 1.00 98.06 324 ILE A CA 1
ATOM 2537 C C . ILE A 1 324 ? -19.696 -7.188 3.525 1.00 98.06 324 ILE A C 1
ATOM 2539 O O . ILE A 1 324 ? -20.651 -7.474 4.240 1.00 98.06 324 ILE A O 1
ATOM 2543 N N . PHE A 1 325 ? -18.709 -6.392 3.946 1.00 98.06 325 PHE A N 1
ATOM 2544 C CA . PHE A 1 325 ? -18.649 -5.873 5.316 1.00 98.06 325 PHE A CA 1
ATOM 2545 C C . PHE A 1 325 ? -19.801 -4.926 5.656 1.00 98.06 325 PHE A C 1
ATOM 2547 O O . PHE A 1 325 ? -20.292 -4.961 6.779 1.00 98.06 325 PHE A O 1
ATOM 2554 N N . ILE A 1 326 ? -20.244 -4.113 4.692 1.00 97.50 326 ILE A N 1
ATOM 2555 C CA . ILE A 1 326 ? -21.429 -3.258 4.836 1.00 97.50 326 ILE A CA 1
ATOM 2556 C C . ILE A 1 326 ? -22.690 -4.116 4.981 1.00 97.50 326 ILE A C 1
ATOM 2558 O O . ILE A 1 326 ? -23.471 -3.892 5.897 1.00 97.50 326 ILE A O 1
ATOM 2562 N N . ASN A 1 327 ? -22.885 -5.109 4.108 1.00 97.25 327 ASN A N 1
ATOM 2563 C CA . ASN A 1 327 ? -24.092 -5.945 4.124 1.00 97.25 327 ASN A CA 1
ATOM 2564 C C . ASN A 1 327 ? -24.210 -6.820 5.380 1.00 97.25 327 ASN A C 1
ATOM 2566 O O . ASN A 1 327 ? -25.316 -7.182 5.762 1.00 97.25 327 ASN A O 1
ATOM 2570 N N . GLN A 1 328 ? -23.082 -7.181 5.992 1.00 96.75 328 GLN A N 1
ATOM 2571 C CA . GLN A 1 328 ? -23.035 -7.981 7.219 1.00 96.75 328 GLN A CA 1
ATOM 2572 C C . GLN A 1 328 ? -22.949 -7.119 8.493 1.00 96.75 328 GLN A C 1
ATOM 2574 O O . GLN A 1 328 ? -22.864 -7.673 9.580 1.00 96.75 328 GLN A O 1
ATOM 2579 N N . ASP A 1 329 ? -22.937 -5.785 8.366 1.00 95.62 329 ASP A N 1
ATOM 2580 C CA . ASP A 1 329 ? -22.781 -4.824 9.471 1.00 95.62 329 ASP A CA 1
ATOM 2581 C C . ASP A 1 329 ? -21.559 -5.092 10.380 1.00 95.62 329 ASP A C 1
ATOM 2583 O O . ASP A 1 329 ? -21.595 -4.989 11.602 1.00 95.62 329 ASP A O 1
ATOM 2587 N N . VAL A 1 330 ? -20.427 -5.448 9.762 1.00 96.69 330 VAL A N 1
ATOM 2588 C CA . VAL A 1 330 ? -19.164 -5.803 10.450 1.00 96.69 330 VAL A CA 1
ATOM 2589 C C . VAL A 1 330 ? -18.060 -4.759 10.236 1.00 96.69 330 VAL A C 1
ATOM 2591 O O . VAL A 1 330 ? -16.858 -5.053 10.288 1.00 96.69 330 VAL A O 1
ATOM 2594 N N . LEU A 1 331 ? -18.440 -3.513 9.943 1.00 96.88 331 LEU A N 1
ATOM 2595 C CA . LEU A 1 331 ? -17.496 -2.406 9.784 1.00 96.88 331 LEU A CA 1
ATOM 2596 C C . LEU A 1 331 ? -16.839 -2.050 11.124 1.00 96.88 331 LEU A C 1
ATOM 2598 O O . LEU A 1 331 ? -17.504 -1.692 12.090 1.00 96.88 331 LEU A O 1
ATOM 2602 N N . GLY A 1 332 ? -15.512 -2.111 11.170 1.00 96.31 332 GLY A N 1
ATOM 2603 C CA . GLY A 1 332 ? -14.751 -1.843 12.382 1.00 96.31 332 GLY A CA 1
ATOM 2604 C C . GLY A 1 332 ? -13.271 -2.161 12.215 1.00 96.31 332 GLY A C 1
ATOM 2605 O O . GLY A 1 332 ? -12.765 -2.320 11.101 1.00 96.31 332 GLY A O 1
ATOM 2606 N N . ILE A 1 333 ? -12.577 -2.314 13.344 1.00 97.38 333 ILE A N 1
ATOM 2607 C CA . ILE A 1 333 ? -11.166 -2.721 13.362 1.00 97.38 333 ILE A CA 1
ATOM 2608 C C . ILE A 1 333 ? -10.953 -4.060 12.629 1.00 97.38 333 ILE A C 1
ATOM 2610 O O . ILE A 1 333 ? -10.062 -4.105 11.781 1.00 97.38 333 ILE A O 1
ATOM 2614 N N . PRO A 1 334 ? -11.739 -5.136 12.863 1.00 97.88 334 PRO A N 1
ATOM 2615 C CA . PRO A 1 334 ? -11.470 -6.426 12.225 1.00 97.88 334 PRO A CA 1
ATOM 2616 C C . PRO A 1 334 ? -11.540 -6.369 10.695 1.00 97.88 334 PRO A C 1
ATOM 2618 O O . PRO A 1 334 ? -10.607 -6.801 10.019 1.00 97.88 334 PRO A O 1
ATOM 2621 N N . SER A 1 335 ? -12.594 -5.769 10.136 1.00 98.00 335 SER A N 1
ATOM 2622 C CA . SER A 1 335 ? -12.744 -5.603 8.685 1.00 98.00 335 SER A CA 1
ATOM 2623 C C . SER A 1 335 ? -11.669 -4.687 8.088 1.00 98.00 335 SER A C 1
ATOM 2625 O O . SER A 1 335 ? -11.157 -4.974 7.002 1.00 98.00 335 SER A O 1
ATOM 2627 N N . PHE A 1 336 ? -11.237 -3.646 8.814 1.00 98.38 336 PHE A N 1
ATOM 2628 C CA . PHE A 1 336 ? -10.097 -2.819 8.406 1.00 98.38 336 PHE A CA 1
ATOM 2629 C C . PHE A 1 336 ? -8.800 -3.634 8.345 1.00 98.38 336 PHE A C 1
ATOM 2631 O O . PHE A 1 336 ? -8.072 -3.545 7.358 1.00 98.38 336 PHE A O 1
ATOM 2638 N N . ILE A 1 337 ? -8.520 -4.453 9.363 1.00 98.12 337 ILE A N 1
ATOM 2639 C CA . ILE A 1 337 ? -7.321 -5.300 9.430 1.00 98.12 337 ILE A CA 1
ATOM 2640 C C . ILE A 1 337 ? -7.330 -6.382 8.346 1.00 98.12 337 ILE A C 1
ATOM 2642 O O . ILE A 1 337 ? -6.279 -6.640 7.756 1.00 98.12 337 ILE A O 1
ATOM 2646 N N . ILE A 1 338 ? -8.487 -6.972 8.025 1.00 98.31 338 ILE A N 1
ATOM 2647 C CA . ILE A 1 338 ? -8.618 -7.903 6.891 1.00 98.31 338 ILE A CA 1
ATOM 2648 C C . ILE A 1 338 ? -8.216 -7.195 5.597 1.00 98.31 338 ILE A C 1
ATOM 2650 O O . ILE A 1 338 ? -7.316 -7.658 4.892 1.00 98.31 338 ILE A O 1
ATOM 2654 N N . LEU A 1 339 ? -8.837 -6.048 5.302 1.00 98.25 339 LEU A N 1
ATOM 2655 C CA . LEU A 1 339 ? -8.564 -5.309 4.072 1.00 98.25 339 LEU A CA 1
ATOM 2656 C C . LEU A 1 339 ? -7.102 -4.841 4.008 1.00 98.25 339 LEU A C 1
ATOM 2658 O O . LEU A 1 339 ? -6.455 -4.985 2.972 1.00 98.25 339 LEU A O 1
ATOM 2662 N N . PHE A 1 340 ? -6.558 -4.351 5.122 1.00 97.88 340 PHE A N 1
ATOM 2663 C CA . PHE A 1 340 ? -5.156 -3.959 5.250 1.00 97.88 340 PHE A CA 1
ATOM 2664 C C . PHE A 1 340 ? -4.205 -5.129 4.987 1.00 97.88 340 PHE A C 1
ATOM 2666 O O . PHE A 1 340 ? -3.261 -4.977 4.216 1.00 97.88 340 PHE A O 1
ATOM 2673 N N . SER A 1 341 ? -4.465 -6.303 5.565 1.00 97.38 341 SER A N 1
ATOM 2674 C CA . SER A 1 341 ? -3.628 -7.497 5.384 1.00 97.38 341 SER A CA 1
ATOM 2675 C C . SER A 1 341 ? -3.626 -7.969 3.930 1.00 97.38 341 SER A C 1
ATOM 2677 O O . SER A 1 341 ? -2.578 -8.313 3.383 1.00 97.38 341 SER A O 1
ATOM 2679 N N . ILE A 1 342 ? -4.786 -7.930 3.271 1.00 96.75 342 ILE A N 1
ATOM 2680 C CA . ILE A 1 342 ? -4.923 -8.265 1.848 1.00 96.75 342 ILE A CA 1
ATOM 2681 C C . ILE A 1 342 ? -4.189 -7.242 0.981 1.00 96.75 342 ILE A C 1
ATOM 2683 O O . ILE A 1 342 ? -3.445 -7.607 0.077 1.00 96.75 342 ILE A O 1
ATOM 2687 N N . ILE A 1 343 ? -4.348 -5.951 1.257 1.00 95.88 343 ILE A N 1
ATOM 2688 C CA . ILE A 1 343 ? -3.650 -4.900 0.514 1.00 95.88 343 ILE A CA 1
ATOM 2689 C C . ILE A 1 343 ? -2.135 -5.017 0.703 1.00 95.88 343 ILE A C 1
ATOM 2691 O O . ILE A 1 343 ? -1.395 -4.975 -0.281 1.00 95.88 343 ILE A O 1
ATOM 2695 N N . PHE A 1 344 ? -1.668 -5.236 1.934 1.00 94.94 344 PHE A N 1
ATOM 2696 C CA . PHE A 1 344 ? -0.262 -5.486 2.245 1.00 94.94 344 PHE A CA 1
ATOM 2697 C C . PHE A 1 344 ? 0.285 -6.666 1.443 1.00 94.94 344 PHE A C 1
ATOM 2699 O O . PHE A 1 344 ? 1.366 -6.569 0.865 1.00 94.94 344 PHE A O 1
ATOM 2706 N N . HIS A 1 345 ? -0.477 -7.757 1.342 1.00 94.19 345 HIS A N 1
ATOM 2707 C CA . HIS A 1 345 ? -0.096 -8.902 0.524 1.00 94.19 345 HIS A CA 1
ATOM 2708 C C . HIS A 1 345 ? 0.191 -8.511 -0.935 1.00 94.19 345 HIS A C 1
ATOM 2710 O O . HIS A 1 345 ? 1.172 -8.970 -1.525 1.00 94.19 345 HIS A O 1
ATOM 2716 N N . HIS A 1 346 ? -0.619 -7.628 -1.514 1.00 93.94 346 HIS A N 1
ATOM 2717 C CA . HIS A 1 346 ? -0.427 -7.176 -2.895 1.00 93.94 346 HIS A CA 1
ATOM 2718 C C . HIS A 1 346 ? 0.722 -6.196 -3.058 1.00 93.94 346 HIS A C 1
ATOM 2720 O O . HIS A 1 346 ? 1.399 -6.218 -4.086 1.00 93.94 346 HIS A O 1
ATOM 2726 N N . TYR A 1 347 ? 0.990 -5.387 -2.036 1.00 91.75 347 TYR A N 1
ATOM 2727 C CA . TYR A 1 347 ? 2.223 -4.612 -1.960 1.00 91.75 347 TYR A CA 1
ATOM 2728 C C . TYR A 1 347 ? 3.451 -5.524 -1.932 1.00 91.75 347 TYR A C 1
ATOM 2730 O O . TYR A 1 347 ? 4.385 -5.307 -2.702 1.00 91.75 347 TYR A O 1
ATOM 2738 N N . ASP A 1 348 ? 3.432 -6.581 -1.121 1.00 91.62 348 ASP A N 1
ATOM 2739 C CA . ASP A 1 348 ? 4.517 -7.561 -1.080 1.00 91.62 348 ASP A CA 1
ATOM 2740 C C . ASP A 1 348 ? 4.714 -8.240 -2.450 1.00 91.62 348 ASP A C 1
ATOM 2742 O O . ASP A 1 348 ? 5.832 -8.299 -2.963 1.00 91.62 348 ASP A O 1
ATOM 2746 N N . ASN A 1 349 ? 3.628 -8.646 -3.122 1.00 92.75 349 ASN A N 1
ATOM 2747 C CA . ASN A 1 349 ? 3.691 -9.178 -4.490 1.00 92.75 349 ASN A CA 1
ATOM 2748 C C . ASN A 1 349 ? 4.291 -8.177 -5.491 1.00 92.75 349 ASN A C 1
ATOM 2750 O O . ASN A 1 349 ? 5.097 -8.574 -6.334 1.00 92.75 349 ASN A O 1
ATOM 2754 N N . LEU A 1 350 ? 3.917 -6.894 -5.411 1.00 92.38 350 LEU A N 1
ATOM 2755 C CA . LEU A 1 350 ? 4.481 -5.836 -6.254 1.00 92.38 350 LEU A CA 1
ATOM 2756 C C . LEU A 1 350 ? 5.992 -5.725 -6.044 1.00 92.38 350 LEU A C 1
ATOM 2758 O O . LEU A 1 350 ? 6.739 -5.763 -7.019 1.00 92.38 350 LEU A O 1
ATOM 2762 N N . TYR A 1 351 ? 6.459 -5.613 -4.800 1.00 87.75 351 TYR A N 1
ATOM 2763 C CA . TYR A 1 351 ? 7.889 -5.443 -4.533 1.00 87.75 351 TYR A CA 1
ATOM 2764 C C . TYR A 1 351 ? 8.713 -6.677 -4.890 1.00 87.75 351 TYR A C 1
ATOM 2766 O O . TYR A 1 351 ? 9.801 -6.530 -5.448 1.00 87.75 351 TYR A O 1
ATOM 2774 N N . ARG A 1 352 ? 8.179 -7.880 -4.662 1.00 89.00 352 ARG A N 1
ATOM 2775 C CA . ARG A 1 352 ? 8.763 -9.129 -5.170 1.00 89.00 352 ARG A CA 1
ATOM 2776 C C . ARG A 1 352 ? 8.897 -9.087 -6.689 1.00 89.00 352 ARG A C 1
ATOM 2778 O O . ARG A 1 352 ? 9.988 -9.285 -7.215 1.00 89.00 352 ARG A O 1
ATOM 2785 N N . ALA A 1 353 ? 7.819 -8.736 -7.391 1.00 89.69 353 ALA A N 1
ATOM 2786 C CA . ALA A 1 353 ? 7.807 -8.677 -8.849 1.00 89.69 353 ALA A CA 1
ATOM 2787 C C . ALA A 1 353 ? 8.759 -7.606 -9.412 1.00 89.69 353 ALA A C 1
ATOM 2789 O O . ALA A 1 353 ? 9.418 -7.853 -10.419 1.00 89.69 353 ALA A O 1
ATOM 2790 N N . LEU A 1 354 ? 8.894 -6.450 -8.749 1.00 83.81 354 LEU A N 1
ATOM 2791 C CA . LEU A 1 354 ? 9.877 -5.414 -9.102 1.00 83.81 354 LEU A CA 1
ATOM 2792 C C . LEU A 1 354 ? 11.326 -5.904 -8.971 1.00 83.81 354 LEU A C 1
ATOM 2794 O O . LEU A 1 354 ? 12.209 -5.391 -9.655 1.00 83.81 354 LEU A O 1
ATOM 2798 N N . GLN A 1 355 ? 11.570 -6.888 -8.106 1.00 82.88 355 GLN A N 1
ATOM 2799 C CA . GLN A 1 355 ? 12.876 -7.516 -7.907 1.00 82.88 355 GLN A CA 1
ATOM 2800 C C . GLN A 1 355 ? 13.060 -8.793 -8.746 1.00 82.88 355 GLN A C 1
ATOM 2802 O O . GLN A 1 355 ? 14.062 -9.483 -8.571 1.00 82.88 355 GLN A O 1
ATOM 2807 N N . ASN A 1 356 ? 12.137 -9.072 -9.681 1.00 83.69 356 ASN A N 1
ATOM 2808 C CA . ASN A 1 356 ? 12.062 -10.302 -10.480 1.00 83.69 356 ASN A CA 1
ATOM 2809 C C . ASN A 1 356 ? 11.931 -11.582 -9.638 1.00 83.69 356 ASN A C 1
ATOM 2811 O O . ASN A 1 356 ? 12.291 -12.672 -10.077 1.00 83.69 356 ASN A O 1
ATOM 2815 N N . GLU A 1 357 ? 11.370 -11.458 -8.440 1.00 85.06 357 GLU A N 1
ATOM 2816 C CA . GLU A 1 357 ? 11.089 -12.565 -7.535 1.00 85.06 357 GLU A CA 1
ATOM 2817 C C . GLU A 1 357 ? 9.583 -12.848 -7.478 1.00 85.06 357 GLU A C 1
ATOM 2819 O O . GLU A 1 357 ? 8.739 -12.034 -7.872 1.00 85.06 357 GLU A O 1
ATOM 2824 N N . ARG A 1 358 ? 9.223 -14.037 -6.989 1.00 84.44 358 ARG A N 1
ATOM 2825 C CA . ARG A 1 358 ? 7.827 -14.448 -6.814 1.00 84.44 358 ARG A CA 1
ATOM 2826 C C . ARG A 1 358 ? 7.611 -15.002 -5.415 1.00 84.44 358 ARG A C 1
ATOM 2828 O O . ARG A 1 358 ? 8.478 -15.663 -4.849 1.00 84.44 358 ARG A O 1
ATOM 2835 N N . LYS A 1 359 ? 6.422 -14.750 -4.868 1.00 85.12 359 LYS A N 1
ATOM 2836 C CA . LYS A 1 359 ? 5.969 -15.380 -3.628 1.00 85.12 359 LYS A CA 1
ATOM 2837 C C . LYS A 1 359 ? 5.901 -16.913 -3.797 1.00 85.12 359 LYS A C 1
ATOM 2839 O O . LYS A 1 359 ? 5.430 -17.369 -4.844 1.00 85.12 359 LYS A O 1
ATOM 2844 N N . PRO A 1 360 ? 6.318 -17.710 -2.795 1.00 88.62 360 PRO A N 1
ATOM 2845 C CA . PRO A 1 360 ? 6.158 -19.162 -2.828 1.00 88.62 360 PRO A CA 1
ATOM 2846 C C . PRO A 1 360 ? 4.701 -19.595 -3.037 1.00 88.62 360 PRO A C 1
ATOM 2848 O O . PRO A 1 360 ? 3.780 -18.988 -2.488 1.00 88.62 360 PRO A O 1
ATOM 2851 N N . LEU A 1 361 ? 4.492 -20.679 -3.792 1.00 87.56 361 LEU A N 1
ATOM 2852 C CA . LEU A 1 361 ? 3.151 -21.159 -4.155 1.00 87.56 361 LEU A CA 1
ATOM 2853 C C . LEU A 1 361 ? 2.303 -21.549 -2.940 1.00 87.56 361 LEU A C 1
ATOM 2855 O O . LEU A 1 361 ? 1.114 -21.243 -2.916 1.00 87.56 361 LEU A O 1
ATOM 2859 N N . TRP A 1 362 ? 2.906 -22.159 -1.915 1.00 91.00 362 TRP A N 1
ATOM 2860 C CA . TRP A 1 362 ? 2.201 -22.534 -0.684 1.00 91.00 362 TRP A CA 1
ATOM 2861 C C . TRP A 1 362 ? 1.608 -21.311 0.028 1.00 91.00 362 TRP A C 1
ATOM 2863 O O . TRP A 1 362 ? 0.484 -21.359 0.515 1.00 91.00 362 TRP A O 1
ATOM 2873 N N . LEU A 1 363 ? 2.317 -20.179 0.016 1.00 90.25 363 LEU A N 1
ATOM 2874 C CA . LEU A 1 363 ? 1.862 -18.945 0.651 1.00 90.25 363 LEU A CA 1
ATOM 2875 C C . LEU A 1 363 ? 0.771 -18.252 -0.181 1.00 90.25 363 LEU A C 1
ATOM 2877 O O . LEU A 1 363 ? -0.044 -17.501 0.351 1.00 90.25 363 LEU A O 1
ATOM 2881 N N . SER A 1 364 ? 0.740 -18.475 -1.498 1.00 88.12 364 SER A N 1
ATOM 2882 C CA . SER A 1 364 ? -0.392 -18.080 -2.353 1.00 88.12 364 SER A CA 1
ATOM 2883 C C . SER A 1 364 ? -1.614 -18.963 -2.120 1.00 88.12 364 SER A C 1
ATOM 2885 O O . SER A 1 364 ? -2.718 -18.439 -2.021 1.00 88.12 364 SER A O 1
ATOM 2887 N N . ALA A 1 365 ? -1.412 -20.272 -1.949 1.00 90.56 365 ALA A N 1
ATOM 2888 C CA . ALA A 1 365 ? -2.479 -21.223 -1.650 1.00 90.56 365 ALA A CA 1
ATOM 2889 C C . ALA A 1 365 ? -3.131 -20.955 -0.284 1.00 90.56 365 ALA A C 1
ATOM 2891 O O . ALA A 1 365 ? -4.353 -20.898 -0.210 1.00 90.56 365 ALA A O 1
ATOM 2892 N N . LEU A 1 366 ? -2.340 -20.689 0.765 1.00 93.00 366 LEU A N 1
ATOM 2893 C CA . LEU A 1 366 ? -2.862 -20.244 2.067 1.00 93.00 366 LEU A CA 1
ATOM 2894 C C . LEU A 1 366 ? -3.596 -18.899 1.972 1.00 93.00 366 LEU A C 1
ATOM 2896 O O . LEU A 1 366 ? -4.536 -18.654 2.708 1.00 93.00 366 LEU A O 1
ATOM 2900 N N . GLY A 1 367 ? -3.199 -18.025 1.045 1.00 91.19 367 GLY A N 1
ATOM 2901 C CA . GLY A 1 367 ? -3.919 -16.781 0.760 1.00 91.19 367 GLY A CA 1
ATOM 2902 C C . GLY A 1 367 ? -5.201 -16.962 -0.063 1.00 91.19 367 GLY A C 1
ATOM 2903 O O . GLY A 1 367 ? -5.873 -15.963 -0.325 1.00 91.19 367 GLY A O 1
ATOM 2904 N N . LEU A 1 368 ? -5.505 -18.200 -0.481 1.00 94.12 368 LEU A N 1
ATOM 2905 C CA . LEU A 1 368 ? -6.670 -18.641 -1.262 1.00 94.12 368 LEU A CA 1
ATOM 2906 C C . LEU A 1 368 ? -6.832 -17.979 -2.635 1.00 94.12 368 LEU A C 1
ATOM 2908 O O . LEU A 1 368 ? -7.890 -18.105 -3.257 1.00 94.12 368 LEU A O 1
ATOM 2912 N N . TYR A 1 369 ? -5.788 -17.305 -3.129 1.00 93.44 369 TYR A N 1
ATOM 2913 C CA . TYR A 1 369 ? -5.859 -16.426 -4.300 1.00 93.44 369 TYR A CA 1
ATOM 2914 C C . TYR A 1 369 ? -6.988 -15.375 -4.160 1.00 93.44 369 TYR A C 1
ATOM 2916 O O . TYR A 1 369 ? -7.711 -15.325 -3.164 1.00 93.44 369 TYR A O 1
ATOM 2924 N N . LEU A 1 370 ? -7.163 -14.498 -5.150 1.00 93.56 370 LEU A N 1
ATOM 2925 C CA . LEU A 1 370 ? -8.203 -13.459 -5.098 1.00 93.56 370 LEU A CA 1
ATOM 2926 C C . LEU A 1 370 ? -9.611 -14.060 -4.930 1.00 93.56 370 LEU A C 1
ATOM 2928 O O . LEU A 1 370 ? -10.361 -13.659 -4.044 1.00 93.56 370 LEU A O 1
ATOM 2932 N N . GLY A 1 371 ? -9.968 -15.033 -5.774 1.00 92.56 371 GLY A N 1
ATOM 2933 C CA . GLY A 1 371 ? -11.326 -15.586 -5.813 1.00 92.56 371 GLY A CA 1
ATOM 2934 C C . GLY A 1 371 ? -11.685 -16.406 -4.573 1.00 92.56 371 GLY A C 1
ATOM 2935 O O . GLY A 1 371 ? -12.745 -16.200 -3.984 1.00 92.56 371 GLY A O 1
ATOM 2936 N N . GLY A 1 372 ? -10.792 -17.303 -4.144 1.00 95.19 372 GLY A N 1
ATOM 2937 C CA . GLY A 1 372 ? -11.042 -18.160 -2.985 1.00 95.19 372 GLY A CA 1
ATOM 2938 C C . GLY A 1 372 ? -11.099 -17.373 -1.679 1.00 95.19 372 GLY A C 1
ATOM 2939 O O . GLY A 1 372 ? -11.891 -17.707 -0.805 1.00 95.19 372 GLY A O 1
ATOM 2940 N N . ARG A 1 373 ? -10.332 -16.283 -1.563 1.00 95.50 373 ARG A N 1
ATOM 2941 C CA . ARG A 1 373 ? -10.371 -15.401 -0.393 1.00 95.50 373 ARG A CA 1
ATOM 2942 C C . ARG A 1 373 ? -11.696 -14.662 -0.248 1.00 95.50 373 ARG A C 1
ATOM 2944 O O . ARG A 1 373 ? -12.258 -14.658 0.843 1.00 95.50 373 ARG A O 1
ATOM 2951 N N . ILE A 1 374 ? -12.200 -14.062 -1.328 1.00 96.62 374 ILE A N 1
ATOM 2952 C CA . ILE A 1 374 ? -13.514 -13.396 -1.324 1.00 96.62 374 ILE A CA 1
ATOM 2953 C C . ILE A 1 374 ? -14.609 -14.404 -0.961 1.00 96.62 374 ILE A C 1
ATOM 2955 O O . ILE A 1 374 ? -15.446 -14.114 -0.107 1.00 96.62 374 ILE A O 1
ATOM 2959 N N . LEU A 1 375 ? -14.564 -15.597 -1.564 1.00 96.50 375 LEU A N 1
ATOM 2960 C CA . LEU A 1 375 ? -15.519 -16.665 -1.284 1.00 96.50 375 LEU A CA 1
ATOM 2961 C C . LEU A 1 375 ? -15.467 -17.108 0.184 1.00 96.50 375 LEU A C 1
ATOM 2963 O O . LEU A 1 375 ? -16.510 -17.186 0.824 1.00 96.50 375 LEU A O 1
ATOM 2967 N N . LEU A 1 376 ? -14.272 -17.356 0.732 1.00 96.00 376 LEU A N 1
ATOM 2968 C CA . LEU A 1 376 ? -14.106 -17.772 2.126 1.00 96.00 376 LEU A CA 1
ATOM 2969 C C . LEU A 1 376 ? -14.625 -16.709 3.095 1.00 96.00 376 LEU A C 1
ATOM 2971 O O . LEU A 1 376 ? -15.367 -17.050 4.007 1.00 96.00 376 LEU A O 1
ATOM 2975 N N . ILE A 1 377 ? -14.277 -15.435 2.894 1.00 97.12 377 ILE A N 1
ATOM 2976 C CA . ILE A 1 377 ? -14.755 -14.348 3.761 1.00 97.12 377 ILE A CA 1
ATOM 2977 C C . ILE A 1 377 ? -16.284 -14.254 3.699 1.00 97.12 377 ILE A C 1
ATOM 2979 O O . ILE A 1 377 ? -16.930 -14.190 4.742 1.00 97.12 377 ILE A O 1
ATOM 2983 N N . GLY A 1 378 ? -16.867 -14.291 2.496 1.00 96.06 378 GLY A N 1
ATOM 2984 C CA . GLY A 1 378 ? -18.319 -14.244 2.320 1.00 96.06 378 GLY A CA 1
ATOM 2985 C C . GLY A 1 378 ? -19.035 -15.412 3.002 1.00 96.06 378 GLY A C 1
ATOM 2986 O O . GLY A 1 378 ? -19.964 -15.191 3.773 1.00 96.06 378 GLY A O 1
ATOM 2987 N N . LEU A 1 379 ? -18.577 -16.648 2.774 1.00 97.06 379 LEU A N 1
ATOM 2988 C CA . LEU A 1 379 ? -19.171 -17.843 3.380 1.00 97.06 379 LEU A CA 1
ATOM 2989 C C . LEU A 1 379 ? -18.979 -17.893 4.898 1.00 97.06 379 LEU A C 1
ATOM 2991 O O . LEU A 1 379 ? -19.901 -18.281 5.606 1.00 97.06 379 LEU A O 1
ATOM 2995 N N . ALA A 1 380 ? -17.812 -17.491 5.405 1.00 96.69 380 ALA A N 1
ATOM 2996 C CA . ALA A 1 380 ? -17.540 -17.476 6.838 1.00 96.69 380 ALA A CA 1
ATOM 2997 C C . ALA A 1 380 ? -18.463 -16.492 7.571 1.00 96.69 380 ALA A C 1
ATOM 2999 O O . ALA A 1 380 ? -19.044 -16.854 8.591 1.00 96.69 380 ALA A O 1
ATOM 3000 N N . LEU A 1 381 ? -18.661 -15.287 7.025 1.00 96.69 381 LEU A N 1
ATOM 3001 C CA . LEU A 1 381 ? -19.585 -14.312 7.610 1.00 96.69 381 LEU A CA 1
ATOM 3002 C C . LEU A 1 381 ? -21.043 -14.784 7.525 1.00 96.69 381 LEU A C 1
ATOM 3004 O O . LEU A 1 381 ? -21.762 -14.688 8.513 1.00 96.69 381 LEU A O 1
ATOM 3008 N N . LEU A 1 382 ? -21.460 -15.381 6.400 1.00 96.00 382 LEU A N 1
ATOM 3009 C CA . LEU A 1 382 ? -22.796 -15.984 6.275 1.00 96.00 382 LEU A CA 1
ATOM 3010 C C . LEU A 1 382 ? -23.022 -17.141 7.260 1.00 96.00 382 LEU A C 1
ATOM 3012 O O . LEU A 1 382 ? -24.141 -17.344 7.721 1.00 96.00 382 LEU A O 1
ATOM 3016 N N . ALA A 1 383 ? -21.971 -17.889 7.594 1.00 96.75 383 ALA A N 1
ATOM 3017 C CA . ALA A 1 383 ? -22.004 -18.954 8.592 1.00 96.75 383 ALA A CA 1
ATOM 3018 C C . ALA A 1 383 ? -21.912 -18.441 10.044 1.00 96.75 383 ALA A C 1
ATOM 3020 O O . ALA A 1 383 ? -21.865 -19.251 10.968 1.00 96.75 383 ALA A O 1
ATOM 3021 N N . GLY A 1 384 ? -21.864 -17.121 10.262 1.00 95.25 384 GLY A N 1
ATOM 3022 C CA . GLY A 1 384 ? -21.778 -16.518 11.594 1.00 95.25 384 GLY A CA 1
ATOM 3023 C C . GLY A 1 384 ? -20.407 -16.655 12.264 1.00 95.25 384 GLY A C 1
ATOM 3024 O O . GLY A 1 384 ? -20.312 -16.560 13.486 1.00 95.25 384 GLY A O 1
ATOM 3025 N N . VAL A 1 385 ? -19.338 -16.896 11.497 1.00 96.69 385 VAL A N 1
ATOM 3026 C CA . VAL A 1 385 ? -17.968 -16.932 12.031 1.00 96.69 385 VAL A CA 1
ATOM 3027 C C . VAL A 1 385 ? -17.554 -15.530 12.476 1.00 96.69 385 VAL A C 1
ATOM 3029 O O . VAL A 1 385 ? -17.714 -14.562 11.733 1.00 96.69 385 VAL A O 1
ATOM 3032 N N . ASP A 1 386 ? -16.953 -15.430 13.664 1.00 96.25 386 ASP A N 1
ATOM 3033 C CA . ASP A 1 386 ? -16.403 -14.173 14.170 1.00 96.25 386 ASP A CA 1
ATOM 3034 C C . ASP A 1 386 ? -15.349 -13.605 13.203 1.00 96.25 386 ASP A C 1
ATOM 3036 O O . ASP A 1 386 ? -14.300 -14.208 12.942 1.00 96.25 386 ASP A O 1
ATOM 3040 N N . ILE A 1 387 ? -15.617 -12.400 12.697 1.00 97.12 387 ILE A N 1
ATOM 3041 C CA . ILE A 1 387 ? -14.733 -11.663 11.792 1.00 97.12 387 ILE A CA 1
ATOM 3042 C C . ILE A 1 387 ? -13.335 -11.440 12.386 1.00 97.12 387 ILE A C 1
ATOM 3044 O O . ILE A 1 387 ? -12.355 -11.336 11.647 1.00 97.12 387 ILE A O 1
ATOM 3048 N N . THR A 1 388 ? -13.207 -11.411 13.711 1.00 97.25 388 THR A N 1
ATOM 3049 C CA . THR A 1 388 ? -11.925 -11.259 14.407 1.00 97.25 388 THR A CA 1
ATOM 3050 C C . THR A 1 388 ? -10.995 -12.439 14.127 1.00 97.25 388 THR A C 1
ATOM 3052 O O . THR A 1 388 ? -9.800 -12.238 13.907 1.00 97.25 388 THR A O 1
ATOM 3055 N N . LEU A 1 389 ? -11.526 -13.664 14.042 1.00 97.06 389 LEU A N 1
ATOM 3056 C CA . LEU A 1 389 ? -10.745 -14.851 13.674 1.00 97.06 389 LEU A CA 1
ATOM 3057 C C . LEU A 1 389 ? -10.247 -14.760 12.229 1.00 97.06 389 LEU A C 1
ATOM 3059 O O . LEU A 1 389 ? -9.090 -15.071 11.941 1.00 97.06 389 LEU A O 1
ATOM 3063 N N . ILE A 1 390 ? -11.101 -14.266 11.329 1.00 97.12 390 ILE A N 1
ATOM 3064 C CA . ILE A 1 390 ? -10.755 -14.028 9.923 1.00 97.12 390 ILE A CA 1
ATOM 3065 C C . ILE A 1 390 ? -9.650 -12.962 9.822 1.00 97.12 390 ILE A C 1
ATOM 3067 O O . ILE A 1 390 ? -8.690 -13.124 9.063 1.00 97.12 390 ILE A O 1
ATOM 3071 N N . ALA A 1 391 ? -9.741 -11.894 10.619 1.00 97.62 391 ALA A N 1
ATOM 3072 C CA . ALA A 1 391 ? -8.723 -10.851 10.693 1.00 97.62 391 ALA A CA 1
ATOM 3073 C C . ALA A 1 391 ? -7.371 -11.401 11.162 1.00 97.62 391 ALA A C 1
ATOM 3075 O O . ALA A 1 391 ? -6.357 -11.148 10.510 1.00 97.62 391 ALA A O 1
ATOM 3076 N N . TRP A 1 392 ? -7.353 -12.204 12.230 1.00 97.31 392 TRP A N 1
ATOM 3077 C CA . TRP A 1 392 ? -6.136 -12.860 12.714 1.00 97.31 392 TRP A CA 1
ATOM 3078 C C . TRP A 1 392 ? -5.523 -13.800 11.682 1.00 97.31 392 TRP A C 1
ATOM 3080 O O . TRP A 1 392 ? -4.307 -13.777 11.491 1.00 97.31 392 TRP A O 1
ATOM 3090 N N . TYR A 1 393 ? -6.347 -14.579 10.981 1.00 97.25 393 TYR A N 1
ATOM 3091 C CA . TYR A 1 393 ? -5.893 -15.480 9.925 1.00 97.25 393 TYR A CA 1
ATOM 3092 C C . TYR A 1 393 ? -5.133 -14.731 8.820 1.00 97.25 393 TYR A C 1
ATOM 3094 O O . TYR A 1 393 ? -3.976 -15.051 8.530 1.00 97.25 393 TYR A O 1
ATOM 3102 N N . PHE A 1 394 ? -5.735 -13.686 8.241 1.00 97.31 394 PHE A N 1
ATOM 3103 C CA . PHE A 1 394 ? -5.078 -12.919 7.177 1.00 97.31 394 PHE A CA 1
ATOM 3104 C C . PHE A 1 394 ? -3.893 -12.095 7.683 1.00 97.31 394 PHE A C 1
ATOM 3106 O O . PHE A 1 394 ? -2.886 -12.003 6.978 1.00 97.31 394 PHE A O 1
ATOM 3113 N N . ALA A 1 395 ? -3.962 -11.549 8.900 1.00 96.88 395 ALA A N 1
ATOM 3114 C CA . ALA A 1 395 ? -2.845 -10.832 9.505 1.00 96.88 395 ALA A CA 1
ATOM 3115 C C . ALA A 1 395 ? -1.635 -11.756 9.724 1.00 96.88 395 ALA A C 1
ATOM 3117 O O . ALA A 1 395 ? -0.517 -11.418 9.331 1.00 96.88 395 ALA A O 1
ATOM 3118 N N . ALA A 1 396 ? -1.847 -12.952 10.278 1.00 96.81 396 ALA A N 1
ATOM 3119 C CA . ALA A 1 396 ? -0.785 -13.929 10.496 1.00 96.81 396 ALA A CA 1
ATOM 3120 C C . ALA A 1 396 ? -0.137 -14.368 9.174 1.00 96.81 396 ALA A C 1
ATOM 3122 O O . ALA A 1 396 ? 1.088 -14.418 9.065 1.00 96.81 396 ALA A O 1
ATOM 3123 N N . ILE A 1 397 ? -0.936 -14.633 8.139 1.00 95.69 397 ILE A N 1
ATOM 3124 C CA . ILE A 1 397 ? -0.407 -15.086 6.847 1.00 95.69 397 ILE A CA 1
ATOM 3125 C C . ILE A 1 397 ? 0.331 -13.961 6.120 1.00 95.69 397 ILE A C 1
ATOM 3127 O O . ILE A 1 397 ? 1.473 -14.139 5.686 1.00 95.69 397 ILE A O 1
ATOM 3131 N N . PHE A 1 398 ? -0.301 -12.800 5.963 1.00 95.12 398 PHE A N 1
ATOM 3132 C CA . PHE A 1 398 ? 0.218 -11.763 5.078 1.00 95.12 398 PHE A CA 1
ATOM 3133 C C . PHE A 1 398 ? 1.185 -10.803 5.759 1.00 95.12 398 PHE A C 1
ATOM 3135 O O . PHE A 1 398 ? 2.174 -10.428 5.134 1.00 95.12 398 PHE A O 1
ATOM 3142 N N . LEU A 1 399 ? 0.962 -10.446 7.024 1.00 94.00 399 LEU A N 1
ATOM 3143 C CA . LEU A 1 399 ? 1.841 -9.513 7.732 1.00 94.00 399 LEU A CA 1
ATOM 3144 C C . LEU A 1 399 ? 3.022 -10.233 8.382 1.00 94.00 399 LEU A C 1
ATOM 3146 O O . LEU A 1 399 ? 4.134 -9.709 8.364 1.00 94.00 399 LEU A O 1
ATOM 3150 N N . VAL A 1 400 ? 2.803 -11.432 8.935 1.00 93.38 400 VAL A N 1
ATOM 3151 C CA . VAL A 1 400 ? 3.833 -12.158 9.696 1.00 93.38 400 VAL A CA 1
ATOM 3152 C C . VAL A 1 400 ? 4.556 -13.177 8.820 1.00 93.38 400 VAL A C 1
ATOM 3154 O O . VAL A 1 400 ? 5.739 -12.995 8.534 1.00 93.38 400 VAL A O 1
ATOM 3157 N N . LEU A 1 401 ? 3.868 -14.222 8.347 1.00 93.62 401 LEU A N 1
ATOM 3158 C CA . LEU A 1 401 ? 4.505 -15.314 7.600 1.00 93.62 401 LEU A CA 1
ATOM 3159 C C . LEU A 1 401 ? 5.152 -14.826 6.297 1.00 93.62 401 LEU A C 1
ATOM 3161 O O . LEU A 1 401 ? 6.293 -15.199 6.018 1.00 93.62 401 LEU A O 1
ATOM 3165 N N . SER A 1 402 ? 4.481 -13.955 5.531 1.00 91.88 402 SER A N 1
ATOM 3166 C CA . SER A 1 402 ? 5.057 -13.387 4.298 1.00 91.88 402 SER A CA 1
ATOM 3167 C C . SER A 1 402 ? 6.323 -12.573 4.562 1.00 91.88 402 SER A C 1
ATOM 3169 O O . SER A 1 402 ? 7.325 -12.738 3.861 1.00 91.88 402 SER A O 1
ATOM 3171 N N . SER A 1 403 ? 6.307 -11.740 5.607 1.00 90.75 403 SER A N 1
ATOM 3172 C CA . SER A 1 403 ? 7.447 -10.903 5.992 1.00 90.75 403 SER A CA 1
ATOM 3173 C C . SER A 1 403 ? 8.622 -11.737 6.498 1.00 90.75 403 SER A C 1
ATOM 3175 O O . SER A 1 403 ? 9.756 -11.517 6.076 1.00 90.75 403 SER A O 1
ATOM 3177 N N . ILE A 1 404 ? 8.367 -12.732 7.357 1.00 90.25 404 ILE A N 1
ATOM 3178 C CA . ILE A 1 404 ? 9.398 -13.662 7.842 1.00 90.25 404 ILE A CA 1
ATOM 3179 C C . ILE A 1 404 ? 10.025 -14.401 6.661 1.00 90.25 404 ILE A C 1
ATOM 3181 O O . ILE A 1 404 ? 11.250 -14.431 6.538 1.00 90.25 404 ILE A O 1
ATOM 3185 N N . GLN A 1 405 ? 9.199 -14.937 5.759 1.00 91.44 405 GLN A N 1
ATOM 3186 C CA . GLN A 1 405 ? 9.675 -15.647 4.575 1.00 91.44 405 GLN A CA 1
ATOM 3187 C C . GLN A 1 405 ? 10.570 -14.751 3.708 1.00 91.44 405 GLN A C 1
ATOM 3189 O O . GLN A 1 405 ? 11.641 -15.189 3.283 1.00 91.44 405 GLN A O 1
ATOM 3194 N N . TRP A 1 406 ? 10.165 -13.500 3.474 1.00 87.00 406 TRP A N 1
ATOM 3195 C CA . TRP A 1 406 ? 10.948 -12.540 2.694 1.00 87.00 406 TRP A CA 1
ATOM 3196 C C . TRP A 1 406 ? 12.311 -12.244 3.329 1.00 87.00 406 TRP A C 1
ATOM 3198 O O . TRP A 1 406 ? 13.350 -12.345 2.668 1.00 87.00 406 TRP A O 1
ATOM 3208 N N . VAL A 1 407 ? 12.309 -11.927 4.628 1.00 85.88 407 VAL A N 1
ATOM 3209 C CA . VAL A 1 407 ? 13.515 -11.592 5.397 1.00 85.88 407 VAL A CA 1
ATOM 3210 C C . VAL A 1 407 ? 14.476 -12.778 5.457 1.00 85.88 407 VAL A C 1
ATOM 3212 O O . VAL A 1 407 ? 15.680 -12.599 5.264 1.00 85.88 407 VAL A O 1
ATOM 3215 N N . MET A 1 408 ? 13.972 -13.989 5.708 1.00 85.00 408 MET A N 1
ATOM 3216 C CA . MET A 1 408 ? 14.798 -15.197 5.784 1.00 85.00 408 MET A CA 1
ATOM 3217 C C . MET A 1 408 ? 15.445 -15.531 4.438 1.00 85.00 408 MET A C 1
ATOM 3219 O O . MET A 1 408 ? 16.650 -15.786 4.406 1.00 85.00 408 MET A O 1
ATOM 3223 N N . GLY A 1 409 ? 14.692 -15.442 3.334 1.00 79.06 409 GLY A N 1
ATOM 3224 C CA . GLY A 1 409 ? 15.233 -15.685 1.992 1.00 79.06 409 GLY A CA 1
ATOM 3225 C C . GLY A 1 409 ? 16.379 -14.732 1.635 1.00 79.06 409 GLY A C 1
ATOM 3226 O O . GLY A 1 409 ? 17.403 -15.146 1.099 1.00 79.06 409 GLY A O 1
ATOM 3227 N N . HIS A 1 410 ? 16.267 -13.461 2.027 1.00 73.94 410 HIS A N 1
ATOM 3228 C CA . HIS A 1 410 ? 17.302 -12.456 1.762 1.00 73.94 410 HIS A CA 1
ATOM 3229 C C . HIS A 1 410 ? 18.507 -12.528 2.711 1.00 73.94 410 HIS A C 1
ATOM 3231 O O . HIS A 1 410 ? 19.595 -12.079 2.346 1.00 73.94 410 HIS A O 1
ATOM 3237 N N . LYS A 1 411 ? 18.347 -13.086 3.919 1.00 66.88 411 LYS A N 1
ATOM 3238 C CA . LYS A 1 411 ? 19.471 -13.352 4.832 1.00 66.88 411 LYS A CA 1
ATOM 3239 C C . LYS A 1 411 ? 20.316 -14.537 4.368 1.00 66.88 411 LYS A C 1
ATOM 3241 O O . LYS A 1 411 ? 21.537 -14.444 4.426 1.00 66.88 411 LYS A O 1
ATOM 3246 N N . GLN A 1 412 ? 19.695 -15.611 3.877 1.00 55.50 412 GLN A N 1
ATOM 3247 C CA . GLN A 1 412 ? 20.418 -16.785 3.367 1.00 55.50 412 GLN A CA 1
ATOM 3248 C C . GLN A 1 412 ? 21.286 -16.438 2.149 1.00 55.50 412 GLN A C 1
ATOM 3250 O O . GLN A 1 412 ? 22.456 -16.811 2.103 1.00 55.50 412 GLN A O 1
ATOM 3255 N N . ASN A 1 413 ? 20.771 -15.607 1.238 1.00 52.12 413 ASN A N 1
ATOM 3256 C CA . ASN A 1 413 ? 21.509 -15.149 0.055 1.00 52.12 413 ASN A CA 1
ATOM 3257 C C . ASN A 1 413 ? 22.719 -14.243 0.366 1.00 52.12 413 ASN A C 1
ATOM 3259 O O . ASN A 1 413 ? 23.519 -13.986 -0.525 1.00 52.12 413 ASN A O 1
ATOM 3263 N N . ARG A 1 414 ? 22.869 -13.743 1.604 1.00 49.34 414 ARG A N 1
ATOM 3264 C CA . ARG A 1 414 ? 24.060 -12.990 2.047 1.00 49.34 414 ARG A CA 1
ATOM 3265 C C . ARG A 1 414 ? 25.187 -13.870 2.588 1.00 49.34 414 ARG A C 1
ATOM 3267 O O . ARG A 1 414 ? 26.293 -13.371 2.720 1.00 49.34 414 ARG A O 1
ATOM 3274 N N . ILE A 1 415 ? 24.893 -15.113 2.970 1.00 37.62 415 ILE A N 1
ATOM 3275 C CA . ILE A 1 415 ? 25.870 -16.032 3.580 1.00 37.62 415 ILE A CA 1
ATOM 3276 C C . ILE A 1 415 ? 26.486 -16.955 2.516 1.00 37.62 415 ILE A C 1
ATOM 3278 O O . ILE A 1 415 ? 27.589 -17.450 2.699 1.00 37.62 415 ILE A O 1
ATOM 3282 N N . ALA A 1 416 ? 25.785 -17.165 1.399 1.00 35.91 416 ALA A N 1
ATOM 3283 C CA . ALA A 1 416 ? 26.202 -18.049 0.310 1.00 35.91 416 ALA A CA 1
ATOM 3284 C C . ALA A 1 416 ? 26.877 -17.331 -0.880 1.00 35.91 416 ALA A C 1
ATOM 3286 O O . ALA A 1 416 ? 27.046 -17.953 -1.927 1.00 35.91 416 ALA A O 1
ATOM 3287 N N . GLY A 1 417 ? 27.189 -16.035 -0.756 1.00 33.72 417 GLY A N 1
ATOM 3288 C CA . GLY A 1 417 ? 27.729 -15.194 -1.831 1.00 33.72 417 GLY A CA 1
ATOM 3289 C C . GLY A 1 417 ? 29.083 -14.598 -1.503 1.00 33.72 417 GLY A C 1
ATOM 3290 O O . GLY A 1 417 ? 29.326 -14.350 -0.300 1.00 33.72 417 GLY A O 1
#

pLDDT: mean 79.97, std 19.96, range [27.78, 98.38]

Foldseek 3Di:
DQDFAAEDADEPPDDPVNVVVVVVPDPGHYHYHHPPDDDDPVRSVVCRVDDDDDDDDPPDPDDQDDQDDDPNDRFFFAPPCPVLLVLLLQLLQLLLQLDLVSLLSSLVSLLVSVVVLVVRRVVCVVVVRGDLLRNLCSVLSLLVSVLSNLQSLQNSVVVVVDHCLVLSLVLNLLVLLLVLLVLLLVVLVVLLVVVLVVDDDPPPDPDPVDDPPDDDQPDDVSVVCVVVLLVDSNNLSNLLSVQCNPPRSVSNSVVNVVSSVSSCVVVVVVSVVVLVVDDQAFRPACLLVLLQLDPPDDGAPGGSSSSSNSSVLLSVLSVLLVVLCVVLVPRHDLSSLLNSLVSLQSSLSNSCSVSVHHDDPVLSVLCVGSVGVSVCLNVCSVVVHPSNVVSVSSCCSRVPVSSVVVVVVVVVVVVVD

Sequence (417 aa):
MSGALDSLTVTAETSLLEILELFKGSTKDLLLIDERTIITDPHLELLTDYPRSTSAALVAIVKNGNTLVRQNRVASASSKSHKVTIIGLYSAYSFSRGTFLATLLGAILLQVSIIVDCVDGELARYTRKFSKLGAWLDAVTDRVKEYLVFLGLAYGASLEGRNLWIPAMAMMVIQTFRHLSDYNFAQSVKIRAEDKFTTPVDFMAEFDGIVPTEREPKGRLRYWLGKIIQFPIGERWLVISASAVIGGAAFTFTIMPILAFISAFVVFRGRTIRTKEMEKKHLKSSLIVNQSDLLGVKASFTRRVSWIEPSILRLIESLVLIAIFINQDVLGIPSFIILFSIIFHHYDNLYRALQNERKPLWLSALGLYLGGRILLIGLALLAGVDITLIAWYFAAIFLVLSSIQWVMGHKQNRIAG

Secondary structure (DSSP, 8-state):
--PPPEEEEE-TT--HHHHHHHHHH-SS-EEEEETT----HHHHHHHHHS---SSS----SSTT----EETTEE----TTTHHHHHHHHHHHHHHTT-SHHHHHHHHHHHHHHHHHHHHHHHHHHHTT---HHHHHHHHHHHHHHHHHHHHHHHHHHHHTT---HHHHHHHHHHHHHHHHHHHHHHHHHHHHHHHHTTSPPPTT-S--S-----PPPSSHHHHHHHHHTT--HHHHHHHHHHHHHHHHHHHHHHHHHHHHHHHHHHHHHHHHHHHHHS-S---SSSTTGGGS--TT--S-S-STTGGGHHHHHHHHHHHHHHHHHHHTT-TTHHHHHHHHHHHHHHHHHHHHHHTT----HHHHHHTTHHHHHHHHHHHHHHTT--HHHHHHHHIIIIIIIHHHHHHHHHHHTTT--

Radius of gyration: 24.56 Å; chains: 1; bounding box: 69×50×62 Å